Protein AF-A0AAV1YWW1-F1 (afdb_monomer)

Nearest PDB structures (foldseek):
  9en2-assembly1_A  TM=4.030E-01  e=7.120E-16  Homo sapiens
  6fzv-assembly1_D  TM=4.121E-01  e=2.854E-15  Homo sapiens
  7m0r-assembly1_F  TM=4.245E-01  e=2.294E-13  Mus musculus
  4gz9-assembly1_A  TM=3.335E-01  e=4.336E-14  Mus musculus
  1szb-assembly1_B  TM=6.417E-01  e=2.032E-04  Homo sapiens

pLDDT: mean 83.89, std 16.32, range [27.45, 98.44]

Secondary structure (DSSP, 8-state):
---------------HHHHHHHHHHHHHHS-----SSHHHHHHHH---S-EEEEE-TTSSSSSPPEEEEEE-TTSS-GGG-EEEE--TT-S-EEE-S--STT-EEEE---TT--HHHHHHHHHHSSEEEEEEEEEEES----TTSTT----EEE-GGG-EE---TTSPTT-SS-TTTTS----TT--SSSGGG--SSS-EEEEEEE--TTTPSP-EEEE----STT-EEEEEEPPEEEES--PEEEEEEEEESSEEEE-TTGGGT-PPPSSEEEEEEEEE-TT--EEEEEEEEE----GGGGGSTT-S-SEEEEEEETT-SS-EEEEESSSPP-EE--SS-EEEEEEEEE----TTSPP--EEEEEEEE-SS-BSSTT---TT-EEEEESSEEEEE-TTTTS------S-HHHHHHHSEEEEEEEEE--TTEEEEEEEEEEE-PPPTT-SS-BTTTBEEEEESSSS--GGGEEEEESTTS--SEEE-SSSEEEEEEEEE--SS----EEEEEEEEEE---S-----------S-TT--EEES--STT--GGGGGSS------STTT-----S-TT--EEE--SS------EEE-----SSSS----PPSEEEPPPP-

InterPro domains:
  IPR000859 CUB domain [PF00431] (420-513)
  IPR000859 CUB domain [PS01180] (372-516)
  IPR000859 CUB domain [SM00042] (392-516)
  IPR000859 CUB domain [cd00041] (393-514)
  IPR008979 Galactose-binding-like domain superfamily [SSF49785] (527-599)
  IPR035914 Spermadhesin, CUB domain superfamily [G3DSA:2.60.120.290] (389-515)
  IPR035914 Spermadhesin, CUB domain superfamily [SSF49854] (391-514)

Radius of gyration: 32.3 Å; Cα contacts (8 Å, |Δi|>4): 1479; chains: 1; bounding box: 76×59×116 Å

Mean predicted aligned error: 14.11 Å

Organism: NCBI:txid280406

Solvent-accessible surface area (backbone atoms only — not comparable to full-atom values): 33368 Å² total; per-residue (Å²): 136,90,81,89,79,83,91,75,96,69,89,79,83,73,53,71,70,56,53,50,51,50,51,53,46,51,55,66,73,45,65,80,80,49,36,48,41,44,54,40,32,34,74,76,67,67,53,41,71,61,45,80,44,75,26,15,50,68,48,96,46,93,70,73,71,28,70,33,39,25,42,26,62,85,50,75,52,78,80,54,29,28,33,34,45,62,51,80,50,56,64,74,44,82,43,66,69,23,46,54,58,42,61,37,74,46,79,53,47,38,82,64,52,54,72,68,50,53,50,40,42,51,74,68,25,55,44,33,37,31,41,35,36,41,35,21,15,29,17,36,34,32,53,84,48,81,90,59,53,19,33,43,40,22,22,42,92,76,37,79,37,58,45,39,21,26,21,28,79,68,44,33,28,22,36,50,48,94,71,34,67,92,36,97,73,71,48,45,35,43,27,53,51,47,42,53,86,48,81,33,58,46,51,31,45,43,31,40,52,87,44,46,57,78,42,32,42,27,36,16,36,9,48,52,94,62,21,28,34,37,39,33,34,51,48,46,37,32,23,64,60,70,66,47,79,42,81,73,50,82,46,59,63,68,42,78,48,66,36,67,46,36,93,79,43,35,43,66,68,49,41,29,32,43,33,37,37,34,40,36,55,64,78,47,24,36,32,40,44,52,90,39,70,36,58,83,78,56,50,17,39,54,54,33,81,80,41,60,38,27,41,35,41,39,36,43,38,82,86,52,97,63,69,50,74,47,72,18,57,77,44,63,68,55,46,44,38,65,21,60,40,29,42,38,36,40,33,42,40,36,65,67,79,61,87,85,57,85,58,34,35,27,38,37,35,36,36,34,79,43,97,45,19,24,50,67,34,26,64,57,47,70,78,35,75,48,80,36,79,42,60,44,28,30,41,31,37,50,42,22,63,46,44,78,63,62,70,66,59,44,73,72,63,51,67,75,64,20,70,39,37,34,32,42,40,41,36,27,58,86,79,22,18,33,38,37,37,56,50,38,78,32,30,38,50,54,89,91,56,93,64,56,37,49,77,41,11,24,38,35,35,18,38,22,87,60,86,52,77,91,35,51,74,50,69,31,18,66,89,63,65,73,67,76,4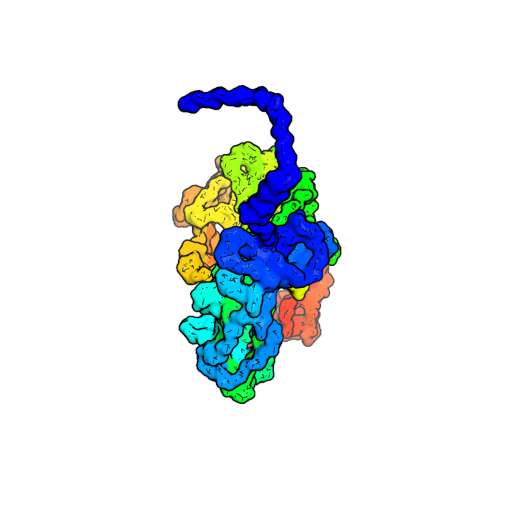6,73,31,89,31,26,24,32,19,37,38,43,26,28,37,65,38,64,70,83,66,42,36,34,35,34,32,43,38,35,46,39,69,66,84,72,93,73,74,77,89,67,83,77,78,75,77,80,72,53,58,77,39,58,48,43,52,74,47,67,37,83,74,10,44,44,51,45,74,24,64,82,68,80,56,34,52,78,50,55,87,43,41,49,40,55,57,97,59,89,84,72,50,76,48,73,51,64,91,62,93,75,91,74,82,53,48,76,47,81,46,67,54,72,94,58,101,64,88,74,91,68,69,75,67,46,79,44,64,63,89,55,116

Sequence (617 aa):
MMFIGECSKGKIRMKISQVLVILSLLNAVFGAVQERNCRDLWNYKNARQSGNYVIDVDGDGPLKPIWVYCDMGDGRDPHQVLTVVHHDAENQRDVRSFEAAGSYVRNITYKNATEAHLMALIDLSFSCQQFIRWACRGSMFGFWYPPNHNSWWVGRYWKDQYYWGGAETDSRSCGCHPYCHPTSRNSTCNCDDNDKLKWREDSGLLLDSSRLPVLQLRFGDTGDPSEAGQHTLGPLICRATGHRDIFMGVYKAPVTLTTPGYEIGKYPPPFHRYTWSVKIPEGETMELVFPDYDVVHYGSYNAVPGCRSVVTVRAEEENAQETVLIRRQKSPPYYASEGSETTVNITLTTCNQHPEVPLGRGFKAYVRRTECGGCNPGLGLNEGRTYCSGVCGIIASEEYPFPPNYYFSTEVYYFSHSDYNHTWVLHVPQHYVVELEFSDFDVPAIPGSRNCTAESGVLWIYSGEGTRKQDLIGGFCNLNREGIVYSKTNIMTLVFATRWRKVGNGRGFYAVYRGVHKPTHKRLGVILHLPNVAEGKPTRQSSTIDGRNAHLGVDGSTDSGSKTTTCTATDFERDAWWQVNLQKRFLIHGFELHSAKSKSKSDVLGWPDGQYGLPMP

Structure (mmCIF, N/CA/C/O backbone):
data_AF-A0AAV1YWW1-F1
#
_entry.id   AF-A0AAV1YWW1-F1
#
loop_
_atom_site.group_PDB
_atom_site.id
_atom_site.type_symbol
_atom_site.label_atom_id
_atom_site.label_alt_id
_atom_site.label_comp_id
_atom_site.label_asym_id
_atom_site.label_entity_id
_atom_site.label_seq_id
_atom_site.pdbx_PDB_ins_code
_atom_site.Cartn_x
_atom_site.Cartn_y
_atom_site.Cartn_z
_atom_site.occupancy
_atom_site.B_iso_or_equiv
_atom_site.auth_seq_id
_atom_site.auth_comp_id
_atom_site.auth_asym_id
_atom_site.auth_atom_id
_atom_site.pdbx_PDB_model_num
ATOM 1 N N . MET A 1 1 ? -30.553 30.396 -40.462 1.00 34.56 1 MET A N 1
ATOM 2 C CA . MET A 1 1 ? -30.939 30.525 -41.882 1.00 34.56 1 MET A CA 1
ATOM 3 C C . MET A 1 1 ? -31.216 29.121 -42.387 1.00 34.56 1 MET A C 1
ATOM 5 O O . MET A 1 1 ? -30.350 28.265 -42.280 1.00 34.56 1 MET A O 1
ATOM 9 N N . MET A 1 2 ? -32.471 28.865 -42.737 1.00 32.16 2 MET A N 1
ATOM 10 C CA . MET A 1 2 ? -33.035 27.563 -43.090 1.00 32.16 2 MET A CA 1
ATOM 11 C C . MET A 1 2 ? -32.500 27.128 -44.463 1.00 32.16 2 MET A C 1
ATOM 13 O O . MET A 1 2 ? -32.542 27.939 -45.382 1.00 32.16 2 MET A O 1
ATOM 17 N N . PHE A 1 3 ? -32.050 25.882 -44.623 1.00 27.92 3 PHE A N 1
ATOM 18 C CA . PHE A 1 3 ? -31.991 25.252 -45.944 1.00 27.92 3 PHE A CA 1
ATOM 19 C C . PHE A 1 3 ? -32.542 23.830 -45.873 1.00 27.92 3 PHE A C 1
ATOM 21 O O . PHE A 1 3 ? -31.952 22.922 -45.295 1.00 27.92 3 PHE A O 1
ATOM 28 N N . ILE A 1 4 ? -33.729 23.710 -46.459 1.00 34.94 4 ILE A N 1
ATOM 29 C CA . ILE A 1 4 ? -34.401 22.489 -46.883 1.00 34.94 4 ILE A CA 1
ATOM 30 C C . ILE A 1 4 ? -33.814 22.141 -48.259 1.00 34.94 4 ILE A C 1
ATOM 32 O O . ILE A 1 4 ? -33.685 23.028 -49.102 1.00 34.94 4 ILE A O 1
ATOM 36 N N . GLY A 1 5 ? -33.454 20.877 -48.487 1.00 29.53 5 GLY A N 1
ATOM 37 C CA . GLY A 1 5 ? -32.971 20.383 -49.777 1.00 29.53 5 GLY A CA 1
ATOM 38 C C . GLY A 1 5 ? -33.423 18.944 -50.006 1.00 29.53 5 GLY A C 1
ATOM 39 O O . GLY A 1 5 ? -33.048 18.043 -49.261 1.00 29.53 5 GLY A O 1
ATOM 40 N N . GLU A 1 6 ? -34.280 18.770 -51.008 1.00 28.73 6 GLU A N 1
ATOM 41 C CA . GLU A 1 6 ? -35.006 17.556 -51.381 1.00 28.73 6 GLU A CA 1
ATOM 42 C C . GLU A 1 6 ? -34.110 16.371 -51.775 1.00 28.73 6 GLU A C 1
ATOM 44 O O . GLU A 1 6 ? -33.075 16.509 -52.427 1.00 28.73 6 GLU A O 1
ATOM 49 N N . CYS A 1 7 ? -34.572 15.162 -51.448 1.00 27.45 7 CYS A N 1
ATOM 50 C CA . CYS A 1 7 ? -33.957 13.911 -51.872 1.00 27.45 7 CYS A CA 1
ATOM 51 C C . CYS A 1 7 ? -34.489 13.512 -53.263 1.00 27.45 7 CYS A C 1
ATOM 53 O O . CYS A 1 7 ? -35.563 12.922 -53.389 1.00 27.45 7 CYS A O 1
ATOM 55 N N . SER A 1 8 ? -33.737 13.832 -54.319 1.00 32.47 8 SER A N 1
ATOM 56 C CA . SER A 1 8 ? -33.987 13.353 -55.686 1.00 32.47 8 SER A CA 1
ATOM 57 C C . SER A 1 8 ? -33.271 12.020 -55.932 1.00 32.47 8 SER A C 1
ATOM 59 O O . SER A 1 8 ? -32.049 11.911 -55.806 1.00 32.47 8 SER A O 1
ATOM 61 N N . LYS A 1 9 ? -34.032 10.981 -56.303 1.00 41.31 9 LYS A N 1
ATOM 62 C CA . LYS A 1 9 ? -33.514 9.672 -56.735 1.00 41.31 9 LYS A CA 1
ATOM 63 C C . LYS A 1 9 ? -32.876 9.778 -58.127 1.00 41.31 9 LYS A C 1
ATOM 65 O O . LYS A 1 9 ? -33.493 9.427 -59.130 1.00 41.31 9 LYS A O 1
ATOM 70 N N . GLY A 1 10 ? -31.617 10.202 -58.186 1.00 33.56 10 GLY A N 1
ATOM 71 C CA . GLY A 1 10 ? -30.768 10.087 -59.374 1.00 33.56 10 GLY A CA 1
ATOM 72 C C . GLY A 1 10 ? -29.844 8.870 -59.285 1.00 33.56 10 GLY A C 1
ATOM 73 O O . GLY A 1 10 ? -28.971 8.816 -58.424 1.00 33.56 10 GLY A O 1
ATOM 74 N N . LYS A 1 11 ? -29.994 7.885 -60.182 1.00 37.91 11 LYS A N 1
ATOM 75 C CA . LYS A 1 11 ? -28.989 6.822 -60.371 1.00 37.91 11 LYS A CA 1
ATOM 76 C C . LYS A 1 11 ? -27.709 7.446 -60.938 1.00 37.91 11 LYS A C 1
ATOM 78 O O . LYS A 1 11 ? -27.615 7.680 -62.140 1.00 37.91 11 LYS A O 1
ATOM 83 N N . ILE A 1 12 ? -26.714 7.676 -60.086 1.00 39.53 12 ILE A N 1
ATOM 84 C CA . ILE A 1 12 ? -25.368 8.070 -60.512 1.00 39.53 12 ILE A CA 1
ATOM 85 C C . ILE A 1 12 ? -24.674 6.826 -61.085 1.00 39.53 12 ILE A C 1
ATOM 87 O O . ILE A 1 12 ? -24.294 5.913 -60.355 1.00 39.53 12 ILE A O 1
ATOM 91 N N . ARG A 1 13 ? -24.520 6.759 -62.413 1.00 44.88 13 ARG A N 1
ATOM 92 C CA . ARG A 1 13 ? -23.616 5.799 -63.066 1.00 44.88 13 ARG A CA 1
ATOM 93 C C . ARG A 1 13 ? -22.194 6.361 -63.013 1.00 44.88 13 ARG A C 1
ATOM 95 O O . ARG A 1 13 ? -21.786 7.096 -63.908 1.00 44.88 13 ARG A O 1
ATOM 102 N N . MET A 1 14 ? -21.443 6.010 -61.972 1.00 43.44 14 MET A N 1
ATOM 103 C CA . MET A 1 14 ? -19.998 6.254 -61.925 1.00 43.44 14 MET A CA 1
ATOM 104 C C . MET A 1 14 ? -19.275 5.269 -62.854 1.00 43.44 14 MET A C 1
ATOM 106 O O . MET A 1 14 ? -19.503 4.060 -62.793 1.00 43.44 14 MET A O 1
ATOM 110 N N . LYS A 1 15 ? -18.402 5.778 -63.734 1.00 49.09 15 LYS A N 1
ATOM 111 C CA . LYS A 1 15 ? -17.487 4.931 -64.518 1.00 49.09 15 LYS A CA 1
ATOM 112 C C . LYS A 1 15 ? -16.495 4.259 -63.561 1.00 49.09 15 LYS A C 1
ATOM 114 O O . LYS A 1 15 ? -16.046 4.893 -62.611 1.00 49.09 15 LYS A O 1
ATOM 119 N N . ILE A 1 16 ? -16.107 3.012 -63.840 1.00 55.34 16 ILE A N 1
ATOM 120 C CA . ILE A 1 16 ? -15.140 2.235 -63.033 1.00 55.34 16 ILE A CA 1
ATOM 121 C C . ILE A 1 16 ? -13.850 3.035 -62.764 1.00 55.34 16 ILE A C 1
ATOM 123 O O . ILE A 1 16 ? -13.313 2.976 -61.663 1.00 55.34 16 ILE A O 1
ATOM 127 N N . SER A 1 17 ? -13.409 3.874 -63.708 1.00 46.75 17 SER A N 1
ATOM 128 C CA . SER A 1 17 ? -12.253 4.761 -63.519 1.00 46.75 17 SER A CA 1
ATOM 129 C C . SER A 1 17 ? -12.449 5.835 -62.439 1.00 46.75 17 SER A C 1
ATOM 131 O O . SER A 1 17 ? -11.499 6.154 -61.737 1.00 46.75 17 SER A O 1
ATOM 133 N N . GLN A 1 18 ? -13.660 6.368 -62.247 1.00 49.84 18 GLN A N 1
ATOM 134 C CA . GLN A 1 18 ? -13.960 7.339 -61.184 1.00 49.84 18 GLN A CA 1
ATOM 135 C C . GLN A 1 18 ? -14.115 6.663 -59.816 1.00 49.84 18 GLN A C 1
ATOM 137 O O . GLN A 1 18 ? -13.727 7.246 -58.811 1.00 49.84 18 GLN A O 1
ATOM 142 N N . VAL A 1 19 ? -14.618 5.421 -59.775 1.00 55.34 19 VAL A N 1
ATOM 143 C CA . VAL A 1 19 ? -14.647 4.595 -58.552 1.00 55.34 19 VAL A CA 1
ATOM 144 C C . VAL A 1 19 ? -13.223 4.304 -58.079 1.00 55.34 19 VAL A C 1
ATOM 146 O O . VAL A 1 19 ? -12.932 4.488 -56.905 1.00 55.34 19 VAL A O 1
ATOM 149 N N . LEU A 1 20 ? -12.326 3.911 -58.992 1.00 54.19 20 LEU A N 1
ATOM 150 C CA . LEU A 1 20 ? -10.915 3.670 -58.676 1.00 54.19 20 LEU A CA 1
ATOM 151 C C . LEU A 1 20 ? -10.202 4.936 -58.199 1.00 54.19 20 LEU A C 1
ATOM 153 O O . LEU A 1 20 ? -9.458 4.855 -57.231 1.00 54.19 20 LEU A O 1
ATOM 157 N N . VAL A 1 21 ? -10.471 6.093 -58.815 1.00 55.44 21 VAL A N 1
ATOM 158 C CA . VAL A 1 21 ? -9.893 7.378 -58.388 1.00 55.44 21 VAL A CA 1
ATOM 159 C C . VAL A 1 21 ? -10.402 7.789 -57.002 1.00 55.44 21 VAL A C 1
ATOM 161 O O . VAL A 1 21 ? -9.606 8.214 -56.169 1.00 55.44 21 VAL A O 1
ATOM 164 N N . ILE A 1 22 ? -11.691 7.594 -56.708 1.00 55.16 22 ILE A N 1
ATOM 165 C CA . ILE A 1 22 ? -12.274 7.872 -55.385 1.00 55.16 22 ILE A CA 1
ATOM 166 C C . ILE A 1 22 ? -11.775 6.877 -54.328 1.00 55.16 22 ILE A C 1
ATOM 168 O O . ILE A 1 22 ? -11.480 7.304 -53.221 1.00 55.16 22 ILE A O 1
ATOM 172 N N . LEU A 1 23 ? -11.592 5.590 -54.650 1.00 50.00 23 LEU A N 1
ATOM 173 C CA . LEU A 1 23 ? -10.955 4.617 -53.748 1.00 50.00 23 LEU A CA 1
ATOM 174 C C . LEU A 1 23 ? -9.471 4.928 -53.514 1.00 50.00 23 LEU A C 1
ATOM 176 O O . LEU A 1 23 ? -9.001 4.806 -52.389 1.00 50.00 23 LEU A O 1
ATOM 180 N N . SER A 1 24 ? -8.735 5.361 -54.541 1.00 49.12 24 SER A N 1
ATOM 181 C CA . SER A 1 24 ? -7.340 5.784 -54.382 1.00 49.12 24 SER A CA 1
ATOM 182 C C . SER A 1 24 ? -7.211 7.102 -53.621 1.00 49.12 24 SER A C 1
ATOM 184 O O . SER A 1 24 ? -6.251 7.265 -52.884 1.00 49.12 24 SER A O 1
ATOM 186 N N . LEU A 1 25 ? -8.184 8.014 -53.742 1.00 45.97 25 LEU A N 1
ATOM 187 C CA . LEU A 1 25 ? -8.245 9.255 -52.964 1.00 45.97 25 LEU A CA 1
ATOM 188 C C . LEU A 1 25 ? -8.722 9.001 -51.528 1.00 45.97 25 LEU A C 1
ATOM 190 O O . LEU A 1 25 ? -8.190 9.616 -50.619 1.00 45.97 25 LEU A O 1
ATOM 194 N N . LEU A 1 26 ? -9.636 8.056 -51.285 1.00 42.97 26 LEU A N 1
ATOM 195 C CA . LEU A 1 26 ? -9.987 7.599 -49.933 1.00 42.97 26 LEU A CA 1
ATOM 196 C C . LEU A 1 26 ? -8.794 6.908 -49.254 1.00 42.97 26 LEU A C 1
ATOM 198 O O . LEU A 1 26 ? -8.514 7.207 -48.101 1.00 42.97 26 LEU A O 1
ATOM 202 N N . ASN A 1 27 ? -8.031 6.082 -49.979 1.00 43.78 27 ASN A N 1
ATOM 203 C CA . ASN A 1 27 ? -6.779 5.488 -49.485 1.00 43.78 27 ASN A CA 1
ATOM 204 C C . ASN A 1 27 ? -5.616 6.496 -49.367 1.00 43.78 27 ASN A C 1
ATOM 206 O O . ASN A 1 27 ? -4.639 6.205 -48.687 1.00 43.78 27 ASN A O 1
ATOM 210 N N . ALA A 1 28 ? -5.685 7.652 -50.038 1.00 43.12 28 ALA A N 1
ATOM 211 C CA . ALA A 1 28 ? -4.675 8.713 -49.949 1.00 43.12 28 ALA A CA 1
ATOM 212 C C . ALA A 1 28 ? -5.026 9.802 -48.917 1.00 43.12 28 ALA A C 1
ATOM 214 O O . ALA A 1 28 ? -4.134 10.508 -48.460 1.00 43.12 28 ALA A O 1
ATOM 215 N N . VAL A 1 29 ? -6.306 9.941 -48.546 1.00 44.16 29 VAL A N 1
ATOM 216 C CA . VAL A 1 29 ? -6.791 10.839 -47.480 1.00 44.16 29 VAL A CA 1
ATOM 217 C C . VAL A 1 29 ? -6.810 10.130 -46.122 1.00 44.16 29 VAL A C 1
ATOM 219 O O . VAL A 1 29 ? -6.619 10.779 -45.101 1.00 44.16 29 VAL A O 1
ATOM 222 N N . PHE A 1 30 ? -6.956 8.804 -46.101 1.00 43.56 30 PHE A N 1
ATOM 223 C CA . PHE A 1 30 ? -6.717 7.970 -44.927 1.00 43.56 30 PHE A CA 1
ATOM 224 C C . PHE A 1 30 ? -5.431 7.175 -45.146 1.00 43.56 30 PHE A C 1
ATOM 226 O O . PHE A 1 30 ? -5.467 6.040 -45.627 1.00 43.56 30 PHE A O 1
ATOM 233 N N . GLY A 1 31 ? -4.282 7.766 -44.797 1.00 44.62 31 GLY A N 1
ATOM 234 C CA . GLY A 1 31 ? -3.105 6.952 -44.494 1.00 44.62 31 GLY A CA 1
ATOM 235 C C . GLY A 1 31 ? -3.531 5.879 -43.491 1.00 44.62 31 GLY A C 1
ATOM 236 O O . GLY A 1 31 ? -4.320 6.165 -42.592 1.00 44.62 31 GLY A O 1
ATOM 237 N N . ALA A 1 32 ? -3.125 4.626 -43.701 1.00 52.78 32 ALA A N 1
ATOM 238 C CA . ALA A 1 32 ? -3.518 3.541 -42.812 1.00 52.78 32 ALA A CA 1
ATOM 239 C C . ALA A 1 32 ? -3.025 3.870 -41.396 1.00 52.78 32 ALA A C 1
ATOM 241 O O . ALA A 1 32 ? -1.838 3.713 -41.126 1.00 52.78 32 ALA A O 1
ATOM 242 N N . VAL A 1 33 ? -3.927 4.350 -40.533 1.00 57.09 33 VAL A N 1
ATOM 243 C CA . VAL A 1 33 ? -3.633 4.632 -39.127 1.00 57.09 33 VAL A CA 1
ATOM 244 C C . VAL A 1 33 ? -3.069 3.346 -38.540 1.00 57.09 33 VAL A C 1
ATOM 246 O O . VAL A 1 33 ? -3.741 2.307 -38.512 1.00 57.09 33 VAL A O 1
ATOM 249 N N . GLN A 1 34 ? -1.788 3.386 -38.193 1.00 72.81 34 GLN A N 1
ATOM 250 C CA . GLN A 1 34 ? -1.103 2.261 -37.591 1.00 72.81 34 GLN A CA 1
ATOM 251 C C . GLN A 1 34 ? -1.478 2.230 -36.105 1.00 72.81 34 GLN A C 1
ATOM 253 O O . GLN A 1 34 ? -1.739 3.254 -35.478 1.00 72.81 34 GLN A O 1
ATOM 258 N N . GLU A 1 35 ? -1.567 1.030 -35.546 1.00 91.31 35 GLU A N 1
ATOM 259 C CA . GLU A 1 35 ? -2.040 0.850 -34.176 1.00 91.31 35 GLU A CA 1
ATOM 260 C C . GLU A 1 35 ? -1.058 1.447 -33.163 1.00 91.31 35 GLU A C 1
ATOM 262 O O . GLU A 1 35 ? 0.156 1.269 -33.296 1.00 91.31 35 GLU A O 1
ATOM 267 N N . ARG A 1 36 ? -1.564 2.145 -32.138 1.00 93.44 36 ARG A N 1
ATOM 268 C CA . ARG A 1 36 ? -0.720 3.014 -31.299 1.00 93.44 36 ARG A CA 1
ATOM 269 C C . ARG A 1 36 ? 0.094 2.285 -30.242 1.00 93.44 36 ARG A C 1
ATOM 271 O O . ARG A 1 36 ? 1.038 2.827 -29.675 1.00 93.44 36 ARG A O 1
ATOM 278 N N . ASN A 1 37 ? -0.280 1.050 -29.952 1.00 94.75 37 ASN A N 1
ATOM 279 C CA . ASN A 1 37 ? 0.359 0.184 -28.973 1.00 94.75 37 ASN A CA 1
ATOM 280 C C . ASN A 1 37 ? -0.013 -1.282 -29.272 1.00 94.75 37 ASN A C 1
ATOM 282 O O . ASN A 1 37 ? -0.843 -1.582 -30.137 1.00 94.75 37 ASN A O 1
ATOM 286 N N . CYS A 1 38 ? 0.567 -2.223 -28.527 1.00 96.75 38 CYS A N 1
ATOM 287 C CA . CYS A 1 38 ? 0.268 -3.648 -28.700 1.00 96.75 38 CYS A CA 1
ATOM 288 C C . CYS A 1 38 ? -1.190 -4.011 -28.387 1.00 96.75 38 CYS A C 1
ATOM 290 O O . CYS A 1 38 ? -1.732 -4.978 -28.926 1.00 96.75 38 CYS A O 1
ATOM 292 N N . ARG A 1 39 ? -1.847 -3.213 -27.542 1.00 95.50 39 ARG A N 1
ATOM 293 C CA . ARG A 1 39 ? -3.255 -3.381 -27.199 1.00 95.50 39 ARG A CA 1
ATOM 294 C C . ARG A 1 39 ? -4.167 -3.080 -28.396 1.00 95.50 39 ARG A C 1
ATOM 296 O O . ARG A 1 39 ? -5.122 -3.817 -28.635 1.00 95.50 39 ARG A O 1
ATOM 303 N N . ASP A 1 40 ? -3.848 -2.068 -29.178 1.00 95.06 40 ASP A N 1
ATOM 304 C CA . ASP A 1 40 ? -4.588 -1.710 -30.384 1.00 95.06 40 ASP A CA 1
ATOM 305 C C . ASP A 1 40 ? -4.390 -2.764 -31.486 1.00 95.06 40 ASP A C 1
ATOM 307 O O . ASP A 1 40 ? -5.362 -3.217 -32.093 1.00 95.06 40 ASP A O 1
ATOM 311 N N . LEU A 1 41 ? -3.170 -3.297 -31.640 1.00 95.00 41 LEU A N 1
ATOM 312 C CA . LEU A 1 41 ? -2.906 -4.454 -32.513 1.00 95.00 41 LEU A CA 1
ATOM 313 C C . LEU A 1 41 ? -3.781 -5.660 -32.152 1.00 95.00 41 LEU A C 1
ATOM 315 O O . LEU A 1 41 ? -4.327 -6.335 -33.032 1.00 95.00 41 LEU A O 1
ATOM 319 N N . TRP A 1 42 ? -3.961 -5.922 -30.859 1.00 94.88 42 TRP A N 1
ATOM 320 C CA . TRP A 1 42 ? -4.875 -6.960 -30.407 1.00 94.88 42 TRP A CA 1
ATOM 321 C C . TRP A 1 42 ? -6.326 -6.660 -30.804 1.00 94.88 42 TRP A C 1
ATOM 323 O O . TRP A 1 42 ? -7.014 -7.526 -31.351 1.00 94.88 42 TRP A O 1
ATOM 333 N N . ASN A 1 43 ? -6.811 -5.451 -30.533 1.00 93.25 43 ASN A N 1
ATOM 334 C CA . ASN A 1 43 ? -8.219 -5.110 -30.727 1.00 93.25 43 ASN A CA 1
ATOM 335 C C . ASN A 1 43 ? -8.608 -5.034 -32.210 1.00 93.25 43 ASN A C 1
ATOM 337 O O . ASN A 1 43 ? -9.651 -5.561 -32.591 1.00 93.25 43 ASN A O 1
ATOM 341 N N . TYR A 1 44 ? -7.764 -4.424 -33.042 1.00 92.25 44 TYR A N 1
ATOM 342 C CA . TYR A 1 44 ? -8.135 -4.017 -34.400 1.00 92.25 44 TYR A CA 1
ATOM 343 C C . TYR A 1 44 ? -7.464 -4.845 -35.500 1.00 92.25 44 TYR A C 1
ATOM 345 O O . TYR A 1 44 ? -8.039 -5.020 -36.574 1.00 92.25 44 TYR A O 1
ATOM 353 N N . LYS A 1 45 ? -6.282 -5.419 -35.239 1.00 91.44 45 LYS A N 1
ATOM 354 C CA . LYS A 1 45 ? -5.568 -6.288 -36.198 1.00 91.44 45 LYS A CA 1
ATOM 355 C C . LYS A 1 45 ? -5.687 -7.776 -35.876 1.00 91.44 45 LYS A C 1
ATOM 357 O O . LYS A 1 45 ? -5.112 -8.596 -36.586 1.00 91.44 45 LYS A O 1
ATOM 362 N N . ASN A 1 46 ? -6.429 -8.135 -34.824 1.00 91.62 46 ASN A N 1
ATOM 363 C CA . ASN A 1 46 ? -6.566 -9.510 -34.338 1.00 91.62 46 ASN A CA 1
ATOM 364 C C . ASN A 1 46 ? -5.203 -10.194 -34.090 1.00 91.62 46 ASN A C 1
ATOM 366 O O . ASN A 1 46 ? -5.059 -11.405 -34.266 1.00 91.62 46 ASN A O 1
ATOM 370 N N . ALA A 1 47 ? -4.186 -9.419 -33.695 1.00 94.44 47 ALA A N 1
ATOM 371 C CA . ALA A 1 47 ? -2.881 -9.959 -33.347 1.00 94.44 47 ALA A CA 1
ATOM 372 C C . ALA A 1 47 ? -2.989 -10.703 -32.005 1.00 94.44 47 ALA A C 1
ATOM 374 O O . ALA A 1 47 ? -3.467 -10.145 -31.017 1.00 94.44 47 ALA A O 1
ATOM 375 N N . ARG A 1 48 ? -2.617 -11.987 -31.985 1.00 95.50 48 ARG A N 1
ATOM 376 C CA . ARG A 1 48 ? -2.737 -12.873 -30.805 1.00 95.50 48 ARG A CA 1
ATOM 377 C C . ARG A 1 48 ? -1.429 -13.548 -30.403 1.00 95.50 48 ARG A C 1
ATOM 379 O O . ARG A 1 48 ? -1.365 -14.137 -29.335 1.00 95.50 48 ARG A O 1
ATOM 386 N N . GLN A 1 49 ? -0.411 -13.496 -31.259 1.00 96.75 49 GLN A N 1
ATOM 387 C CA . GLN A 1 49 ? 0.879 -14.141 -31.020 1.00 96.75 49 GLN A CA 1
ATOM 388 C C . GLN A 1 49 ? 1.893 -13.105 -30.546 1.00 96.75 49 GLN A C 1
ATOM 390 O O . GLN A 1 49 ? 1.993 -12.035 -31.149 1.00 96.75 49 GLN A O 1
ATOM 395 N N . SER A 1 50 ? 2.648 -13.416 -29.494 1.00 98.06 50 SER A N 1
ATOM 396 C CA . SER A 1 50 ? 3.744 -12.553 -29.054 1.00 98.06 50 SER A CA 1
ATOM 397 C C . SER A 1 50 ? 4.830 -12.480 -30.130 1.00 98.06 50 SER A C 1
ATOM 399 O O . SER A 1 50 ? 5.098 -13.462 -30.823 1.00 98.06 50 SER A O 1
ATOM 401 N N . GLY A 1 51 ? 5.435 -11.309 -30.309 1.00 97.44 51 GLY A N 1
ATOM 402 C CA . GLY A 1 51 ? 6.400 -11.088 -31.384 1.00 97.44 51 GLY A CA 1
ATOM 403 C C . GLY A 1 51 ? 6.720 -9.618 -31.614 1.00 97.44 51 GLY A C 1
ATOM 404 O O . GLY A 1 51 ? 6.235 -8.747 -30.898 1.00 97.44 51 GLY A O 1
ATOM 405 N N . ASN A 1 52 ? 7.538 -9.341 -32.628 1.00 97.06 52 ASN A N 1
ATOM 406 C CA . ASN A 1 52 ? 7.879 -7.972 -33.006 1.00 97.06 52 ASN A CA 1
ATOM 407 C C . ASN A 1 52 ? 6.820 -7.393 -33.944 1.00 97.06 52 ASN A C 1
ATOM 409 O O . ASN A 1 52 ? 6.525 -7.981 -34.985 1.00 97.06 52 ASN A O 1
ATOM 413 N N . TYR A 1 53 ? 6.302 -6.219 -33.600 1.00 96.12 53 TYR A N 1
ATOM 414 C CA . TYR A 1 53 ? 5.306 -5.500 -34.384 1.00 96.12 53 TYR A CA 1
ATOM 415 C C . TYR A 1 53 ? 5.699 -4.035 -34.553 1.00 96.12 53 TYR A C 1
ATOM 417 O O . TYR A 1 53 ? 6.461 -3.478 -33.762 1.00 96.12 53 TYR A O 1
ATOM 425 N N . VAL A 1 54 ? 5.145 -3.414 -35.593 1.00 95.19 54 VAL A N 1
ATOM 426 C CA . VAL A 1 54 ? 5.236 -1.970 -35.809 1.00 95.19 54 VAL A CA 1
ATOM 427 C C . VAL A 1 54 ? 4.025 -1.302 -35.169 1.00 95.19 54 VAL A C 1
ATOM 429 O O . VAL A 1 54 ? 2.887 -1.668 -35.478 1.00 95.19 54 VAL A O 1
ATOM 432 N N . ILE A 1 55 ? 4.279 -0.321 -34.308 1.00 95.38 55 ILE A N 1
ATOM 433 C CA . ILE A 1 55 ? 3.258 0.533 -33.691 1.00 95.38 55 ILE A CA 1
ATOM 434 C C . ILE A 1 55 ? 3.550 2.003 -33.981 1.00 95.38 55 ILE A C 1
ATOM 436 O O . ILE A 1 55 ? 4.695 2.359 -34.262 1.00 95.38 55 ILE A O 1
ATOM 440 N N . ASP A 1 56 ? 2.533 2.847 -33.867 1.00 95.62 56 ASP A N 1
ATOM 441 C CA . ASP A 1 56 ? 2.640 4.287 -34.096 1.00 95.62 56 ASP A CA 1
ATOM 442 C C . ASP A 1 56 ? 2.093 5.096 -32.914 1.00 95.62 56 ASP A C 1
ATOM 444 O O . ASP A 1 56 ? 0.898 5.348 -32.780 1.00 95.62 56 ASP A O 1
ATOM 448 N N . VAL A 1 57 ? 2.984 5.428 -31.982 1.00 95.00 57 VAL A N 1
ATOM 449 C CA . VAL A 1 57 ? 2.633 5.857 -30.618 1.00 95.00 57 VAL A CA 1
ATOM 450 C C . VAL A 1 57 ? 1.842 7.171 -30.563 1.00 95.00 57 VAL A C 1
ATOM 452 O O . VAL A 1 57 ? 1.025 7.367 -29.657 1.00 95.00 57 VAL A O 1
ATOM 455 N N . ASP A 1 58 ? 2.015 8.058 -31.538 1.00 93.81 58 ASP A N 1
ATOM 456 C CA . ASP A 1 58 ? 1.296 9.327 -31.675 1.00 93.81 58 ASP A CA 1
ATOM 457 C C . ASP A 1 58 ? 0.255 9.331 -32.809 1.00 93.81 58 ASP A C 1
ATOM 459 O O . ASP A 1 58 ? -0.510 10.291 -32.905 1.00 93.81 58 ASP A O 1
ATOM 463 N N . GLY A 1 59 ? 0.130 8.245 -33.581 1.00 89.31 59 GLY A N 1
ATOM 464 C CA . GLY A 1 59 ? -0.846 8.120 -34.667 1.00 89.31 59 GLY A CA 1
ATOM 465 C C . GLY A 1 59 ? -0.536 9.092 -35.805 1.00 89.31 59 GLY A C 1
ATOM 466 O O . GLY A 1 59 ? 0.562 9.095 -36.335 1.00 89.31 59 GLY A O 1
ATOM 467 N N . ASP A 1 60 ? -1.464 9.987 -36.153 1.00 86.94 60 ASP A N 1
ATOM 468 C CA . ASP A 1 60 ? -1.242 10.999 -37.208 1.00 86.94 60 ASP A CA 1
ATOM 469 C C . ASP A 1 60 ? -0.246 12.120 -36.808 1.00 86.94 60 ASP A C 1
ATOM 471 O O . ASP A 1 60 ? -0.211 13.193 -37.419 1.00 86.94 60 ASP A O 1
ATOM 475 N N . GLY A 1 61 ? 0.521 11.916 -35.735 1.00 89.31 61 GLY A N 1
ATOM 476 C CA . GLY A 1 61 ? 1.524 12.847 -35.244 1.00 89.31 61 GLY A CA 1
ATOM 477 C C . GLY A 1 61 ? 2.819 12.848 -36.073 1.00 89.31 61 GLY A C 1
ATOM 478 O O . GLY A 1 61 ? 2.927 12.203 -37.115 1.00 89.31 61 GLY A O 1
ATOM 479 N N . PRO A 1 62 ? 3.815 13.661 -35.672 1.00 92.50 62 PRO A N 1
ATOM 480 C CA . PRO A 1 62 ? 5.061 13.815 -36.420 1.00 92.50 62 PRO A CA 1
ATOM 481 C C . PRO A 1 62 ? 6.071 12.677 -36.205 1.00 92.50 62 PRO A C 1
ATOM 483 O O . PRO A 1 62 ? 7.093 12.646 -36.904 1.00 92.50 62 PRO A O 1
ATOM 486 N N . LEU A 1 63 ? 5.873 11.810 -35.209 1.00 94.38 63 LEU A N 1
ATOM 487 C CA . LEU A 1 63 ? 6.776 10.694 -34.964 1.00 94.38 63 LEU A CA 1
ATOM 488 C C . LEU A 1 63 ? 6.553 9.598 -36.012 1.00 94.38 63 LEU A C 1
ATOM 490 O O . LEU A 1 63 ? 5.554 9.556 -36.719 1.00 94.38 63 LEU A O 1
ATOM 494 N N . LYS A 1 64 ? 7.570 8.757 -36.206 1.00 93.38 64 LYS A N 1
ATOM 495 C CA . LYS A 1 64 ? 7.487 7.661 -37.175 1.00 93.38 64 LYS A CA 1
ATOM 496 C C . LYS A 1 64 ? 7.101 6.381 -36.436 1.00 93.38 64 LYS A C 1
ATOM 498 O O . LYS A 1 64 ? 7.491 6.221 -35.283 1.00 93.38 64 LYS A O 1
ATOM 503 N N . PRO A 1 65 ? 6.467 5.409 -37.106 1.00 95.19 65 PRO A N 1
ATOM 504 C CA . PRO A 1 65 ? 6.218 4.116 -36.490 1.00 95.19 65 PRO A CA 1
ATOM 505 C C . PRO A 1 65 ? 7.513 3.428 -36.030 1.00 95.19 65 PRO A C 1
ATOM 507 O O . PRO A 1 65 ? 8.543 3.483 -36.712 1.00 95.19 65 PRO A O 1
ATOM 510 N N . ILE A 1 66 ? 7.446 2.742 -34.889 1.00 95.50 66 ILE A N 1
ATOM 511 C CA . ILE A 1 66 ? 8.578 2.069 -34.241 1.00 95.50 66 ILE A CA 1
ATOM 512 C C . ILE A 1 66 ? 8.335 0.567 -34.101 1.00 95.50 66 ILE A C 1
ATOM 514 O O . ILE A 1 66 ? 7.202 0.106 -33.964 1.00 95.50 66 ILE A O 1
ATOM 518 N N . TRP A 1 67 ? 9.421 -0.205 -34.100 1.00 95.62 67 TRP A N 1
ATOM 519 C CA . TRP A 1 67 ? 9.379 -1.635 -33.795 1.00 95.62 67 TRP A CA 1
ATOM 520 C C . TRP A 1 67 ? 9.434 -1.866 -32.289 1.00 95.62 67 TRP A C 1
ATOM 522 O O . TRP A 1 67 ? 10.390 -1.447 -31.631 1.00 95.62 67 TRP A O 1
ATOM 532 N N . VAL A 1 68 ? 8.454 -2.602 -31.778 1.00 96.75 68 VAL A N 1
ATOM 533 C CA . VAL A 1 68 ? 8.362 -3.035 -30.380 1.00 96.75 68 VAL A CA 1
ATOM 534 C C . VAL A 1 68 ? 8.104 -4.532 -30.311 1.00 96.75 68 VAL A C 1
ATOM 536 O O . VAL A 1 68 ? 7.589 -5.126 -31.261 1.00 96.75 68 VAL A O 1
ATOM 539 N N . TYR A 1 69 ? 8.428 -5.141 -29.176 1.00 97.94 69 TYR A N 1
ATOM 540 C CA . TYR A 1 69 ? 7.972 -6.490 -28.885 1.00 97.94 69 TYR A CA 1
ATOM 541 C C . TYR A 1 69 ? 6.614 -6.407 -28.186 1.00 97.94 69 TYR A C 1
ATOM 543 O O . TYR A 1 69 ? 6.462 -5.726 -27.174 1.00 97.94 69 TYR A O 1
ATOM 551 N N . CYS A 1 70 ? 5.613 -7.083 -28.730 1.00 97.75 70 CYS A N 1
ATOM 552 C CA . CYS A 1 70 ? 4.320 -7.230 -28.087 1.00 97.75 70 CYS A CA 1
ATOM 553 C C . CYS A 1 70 ? 4.266 -8.576 -27.389 1.00 97.75 70 CYS A C 1
ATOM 555 O O . CYS A 1 70 ? 4.325 -9.614 -28.051 1.00 97.75 70 CYS A O 1
ATOM 557 N N . ASP A 1 71 ? 4.110 -8.553 -26.069 1.00 97.50 71 ASP A N 1
ATOM 558 C CA . ASP A 1 71 ? 3.722 -9.745 -25.335 1.00 97.50 71 ASP A CA 1
ATOM 559 C C . ASP A 1 71 ? 2.197 -9.826 -25.325 1.00 97.50 71 ASP A C 1
ATOM 561 O O . ASP A 1 71 ? 1.517 -9.008 -24.709 1.00 97.50 71 ASP A O 1
ATOM 565 N N . MET A 1 72 ? 1.662 -10.783 -26.072 1.00 96.25 72 MET A N 1
ATOM 566 C CA . MET A 1 72 ? 0.232 -11.006 -26.239 1.00 96.25 72 MET A CA 1
ATOM 567 C C . MET A 1 72 ? -0.341 -11.938 -25.152 1.00 96.25 72 MET A C 1
ATOM 569 O O . MET A 1 72 ? -1.519 -12.295 -25.211 1.00 96.25 72 MET A O 1
ATOM 573 N N . GLY A 1 73 ? 0.465 -12.337 -24.159 1.00 93.44 73 GLY A N 1
ATOM 574 C CA . GLY A 1 73 ? 0.041 -13.240 -23.093 1.00 93.44 73 GLY A CA 1
ATOM 575 C C . GLY A 1 73 ? -0.421 -14.591 -23.641 1.00 93.44 73 GLY A C 1
ATOM 576 O O . GLY A 1 73 ? 0.233 -15.195 -24.492 1.00 93.44 73 GLY A O 1
ATOM 577 N N . ASP A 1 74 ? -1.573 -15.072 -23.174 1.00 93.00 74 ASP A N 1
ATOM 578 C CA . ASP A 1 74 ? -2.155 -16.349 -23.608 1.00 93.00 74 ASP A CA 1
ATOM 579 C C . ASP A 1 74 ? -2.926 -16.296 -24.944 1.00 93.00 74 ASP A C 1
ATOM 581 O O . ASP A 1 74 ? -3.492 -17.309 -25.374 1.00 93.00 74 ASP A O 1
ATOM 585 N N . GLY A 1 75 ? -2.995 -15.137 -25.607 1.00 92.31 75 GLY A N 1
ATOM 586 C CA . GLY A 1 75 ? -3.777 -14.985 -26.835 1.00 92.31 75 GLY A CA 1
ATOM 587 C C . GLY A 1 75 ? -5.299 -14.982 -26.609 1.00 92.31 75 GLY A C 1
ATOM 588 O O . GLY A 1 75 ? -6.058 -15.045 -27.576 1.00 92.31 75 GLY A O 1
ATOM 589 N N . ARG A 1 76 ? -5.773 -14.901 -25.356 1.00 91.75 76 ARG A N 1
ATOM 590 C CA . ARG A 1 76 ? -7.198 -14.897 -24.993 1.00 91.75 76 ARG A CA 1
ATOM 591 C C . ARG A 1 76 ? -7.597 -13.716 -24.123 1.00 91.75 76 ARG A C 1
ATOM 593 O O . ARG A 1 76 ? -8.656 -13.144 -24.380 1.00 91.75 76 ARG A O 1
ATOM 600 N N . ASP A 1 77 ? -6.797 -13.351 -23.119 1.00 89.94 77 ASP A N 1
ATOM 601 C CA . ASP A 1 77 ? -7.130 -12.238 -22.230 1.00 89.94 77 ASP A CA 1
ATOM 602 C C . ASP A 1 77 ? -6.500 -10.929 -22.713 1.00 89.94 77 ASP A C 1
ATOM 604 O O . ASP A 1 77 ? -5.283 -10.733 -22.672 1.00 89.94 77 ASP A O 1
ATOM 608 N N . PRO A 1 78 ? -7.342 -9.973 -23.110 1.00 90.44 78 PRO A N 1
ATOM 609 C CA . PRO A 1 78 ? -6.881 -8.733 -23.679 1.00 90.44 78 PRO A CA 1
ATOM 610 C C . PRO A 1 78 ? -6.177 -7.854 -22.578 1.00 90.44 78 PRO A C 1
ATOM 612 O O . PRO A 1 78 ? -5.411 -6.962 -22.930 1.00 90.44 78 PRO A O 1
ATOM 615 N N . HIS A 1 79 ? -6.328 -8.117 -21.271 1.00 89.44 79 HIS A N 1
ATOM 616 C CA . HIS A 1 79 ? -5.632 -7.404 -20.171 1.00 89.44 79 HIS A CA 1
ATOM 617 C C . HIS A 1 79 ? -4.191 -7.871 -19.902 1.00 89.44 79 HIS A C 1
ATOM 619 O O . HIS A 1 79 ? -3.480 -7.228 -19.119 1.00 89.44 79 HIS A O 1
ATOM 625 N N . GLN A 1 80 ? -3.773 -8.984 -20.517 1.00 91.12 80 GLN A N 1
ATOM 626 C CA . GLN A 1 80 ? -2.410 -9.518 -20.421 1.00 91.12 80 GLN A CA 1
ATOM 627 C C . GLN A 1 80 ? -1.457 -8.898 -21.450 1.00 91.12 80 GLN A C 1
ATOM 629 O O . GLN A 1 80 ? -0.258 -9.138 -21.379 1.00 91.12 80 GLN A O 1
ATOM 634 N N . VAL A 1 81 ? -1.975 -8.108 -22.397 1.00 95.62 81 VAL A N 1
ATOM 635 C CA . VAL A 1 81 ? -1.181 -7.550 -23.495 1.00 95.62 81 VAL A CA 1
ATOM 636 C C . VAL A 1 81 ? -0.245 -6.448 -22.991 1.00 95.62 81 VAL A C 1
ATOM 638 O O . VAL A 1 81 ? -0.698 -5.450 -22.422 1.00 95.62 81 VAL A O 1
ATOM 641 N N . LEU A 1 82 ? 1.052 -6.600 -23.259 1.00 96.94 82 LEU A N 1
ATOM 642 C CA . LEU A 1 82 ? 2.108 -5.659 -22.886 1.00 96.94 82 LEU A CA 1
ATOM 643 C C . LEU A 1 82 ? 2.870 -5.171 -24.122 1.00 96.94 82 LEU A C 1
ATOM 645 O O . LEU A 1 82 ? 3.121 -5.921 -25.065 1.00 96.94 82 LEU A O 1
ATOM 649 N N . THR A 1 83 ? 3.267 -3.900 -24.091 1.00 97.88 83 THR A N 1
ATOM 650 C CA . THR A 1 83 ? 4.190 -3.295 -25.059 1.00 97.88 83 THR A CA 1
ATOM 651 C C . THR A 1 83 ? 5.579 -3.243 -24.437 1.00 97.88 83 THR A C 1
ATOM 653 O O . THR A 1 83 ? 5.759 -2.603 -23.403 1.00 97.88 83 THR A O 1
ATOM 656 N N . VAL A 1 84 ? 6.553 -3.915 -25.047 1.00 97.94 84 VAL A N 1
ATOM 657 C CA . VAL A 1 84 ? 7.920 -4.059 -24.534 1.00 97.94 84 VAL A CA 1
ATOM 658 C C . VAL A 1 84 ? 8.898 -3.357 -25.472 1.00 97.94 84 VAL A C 1
ATOM 660 O O . VAL A 1 84 ? 8.989 -3.675 -26.662 1.00 97.94 84 VAL A O 1
ATOM 663 N N . VAL A 1 85 ? 9.650 -2.396 -24.933 1.00 97.81 85 VAL A N 1
ATOM 664 C CA . VAL A 1 85 ? 10.673 -1.640 -25.664 1.00 97.81 85 VAL A CA 1
ATOM 665 C C . VAL A 1 85 ? 12.053 -1.986 -25.113 1.00 97.81 85 VAL A C 1
ATOM 667 O O . VAL A 1 85 ? 12.422 -1.590 -24.004 1.00 97.81 85 VAL A O 1
ATOM 670 N N . HIS A 1 86 ? 12.815 -2.729 -25.914 1.00 97.69 86 HIS A N 1
ATOM 671 C CA . HIS A 1 86 ? 14.171 -3.165 -25.585 1.00 97.69 86 HIS A CA 1
ATOM 672 C C . HIS A 1 86 ? 15.222 -2.066 -25.796 1.00 97.69 86 HIS A C 1
ATOM 674 O O . HIS A 1 86 ? 15.057 -1.164 -26.626 1.00 97.69 86 HIS A O 1
ATOM 680 N N . HIS A 1 87 ? 16.343 -2.177 -25.084 1.00 97.00 87 HIS A N 1
ATOM 681 C CA . HIS A 1 87 ? 17.488 -1.269 -25.188 1.00 97.00 87 HIS A CA 1
ATOM 682 C C . HIS A 1 87 ? 18.832 -2.015 -25.207 1.00 97.00 87 HIS A C 1
ATOM 684 O O . HIS A 1 87 ? 18.923 -3.239 -25.195 1.00 97.00 87 HIS A O 1
ATOM 690 N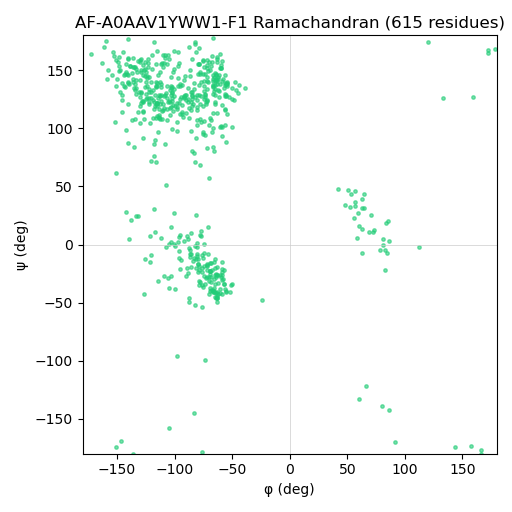 N . ASP A 1 88 ? 19.934 -1.275 -25.298 1.00 96.25 88 ASP A N 1
ATOM 691 C CA . ASP A 1 88 ? 21.288 -1.811 -25.476 1.00 96.25 88 ASP A CA 1
ATOM 692 C C . ASP A 1 88 ? 22.013 -2.208 -24.168 1.00 96.25 88 ASP A C 1
ATOM 694 O O . ASP A 1 88 ? 23.218 -2.478 -24.181 1.00 96.25 88 ASP A O 1
ATOM 698 N N . ALA A 1 89 ? 21.321 -2.226 -23.028 1.00 95.44 89 ALA A N 1
ATOM 699 C CA . ALA A 1 89 ? 21.923 -2.360 -21.693 1.00 95.44 89 ALA A CA 1
ATOM 700 C C . ALA A 1 89 ? 21.237 -3.412 -20.803 1.00 95.44 89 ALA A C 1
ATOM 702 O O . ALA A 1 89 ? 21.316 -3.318 -19.584 1.00 95.44 89 ALA A O 1
ATOM 703 N N . GLU A 1 90 ? 20.572 -4.397 -21.411 1.00 96.56 90 GLU A N 1
ATOM 704 C CA . GLU A 1 90 ? 19.852 -5.454 -20.681 1.00 96.56 90 GLU A CA 1
ATOM 705 C C . GLU A 1 90 ? 20.766 -6.555 -20.127 1.00 96.56 90 GLU A C 1
ATOM 707 O O . GLU A 1 90 ? 20.429 -7.221 -19.153 1.00 96.56 90 GLU A O 1
ATOM 712 N N . ASN A 1 91 ? 21.962 -6.713 -20.699 1.00 96.44 91 ASN A N 1
ATOM 713 C CA . ASN A 1 91 ? 22.968 -7.630 -20.169 1.00 96.44 91 ASN A CA 1
ATOM 714 C C . ASN A 1 91 ? 23.659 -7.032 -18.941 1.00 96.44 91 ASN A C 1
ATOM 716 O O . ASN A 1 91 ? 24.037 -5.856 -18.951 1.00 96.44 91 ASN A O 1
ATOM 720 N N . GLN A 1 92 ? 23.912 -7.878 -17.943 1.00 97.25 92 GLN A N 1
ATOM 721 C CA . GLN A 1 92 ? 24.681 -7.520 -16.755 1.00 97.25 92 GLN A CA 1
ATOM 722 C C . GLN A 1 92 ? 26.066 -6.970 -17.127 1.00 97.25 92 GLN A C 1
ATOM 724 O O . GLN A 1 92 ? 26.738 -7.500 -18.018 1.00 97.25 92 GLN A O 1
ATOM 729 N N . ARG A 1 93 ? 26.501 -5.905 -16.444 1.00 96.75 93 ARG A N 1
ATOM 730 C CA . ARG A 1 93 ? 27.834 -5.314 -16.633 1.00 96.75 93 ARG A CA 1
ATOM 731 C C . ARG A 1 93 ? 28.523 -5.014 -15.314 1.00 96.75 93 ARG A C 1
ATOM 733 O O . ARG A 1 93 ? 27.909 -4.454 -14.410 1.00 96.75 93 ARG A O 1
ATOM 740 N N . ASP A 1 94 ? 29.815 -5.319 -15.274 1.00 96.69 94 ASP A N 1
ATOM 741 C CA . ASP A 1 94 ? 30.701 -4.987 -14.163 1.00 96.69 94 ASP A CA 1
ATOM 742 C C . ASP A 1 94 ? 31.122 -3.509 -14.193 1.00 96.69 94 ASP A C 1
ATOM 744 O O . ASP A 1 94 ? 31.330 -2.912 -15.255 1.00 96.69 94 ASP A O 1
ATOM 748 N N . VAL A 1 95 ? 31.295 -2.940 -13.003 1.00 96.38 95 VAL A N 1
ATOM 749 C CA . VAL A 1 95 ? 31.776 -1.581 -12.743 1.00 96.38 95 VAL A CA 1
ATOM 750 C C . VAL A 1 95 ? 32.920 -1.666 -11.737 1.00 96.38 95 VAL A C 1
ATOM 752 O O . VAL A 1 95 ? 32.759 -2.209 -10.643 1.00 96.38 95 VAL A O 1
ATOM 755 N N . ARG A 1 96 ? 34.091 -1.163 -12.131 1.00 94.94 96 ARG A N 1
ATOM 756 C CA . ARG A 1 96 ? 35.318 -1.107 -11.325 1.00 94.94 96 ARG A CA 1
ATOM 757 C C . ARG A 1 96 ? 36.124 0.124 -11.713 1.00 94.94 96 ARG A C 1
ATOM 759 O O . ARG A 1 96 ? 36.063 0.540 -12.867 1.00 94.94 96 ARG A O 1
ATOM 766 N N . SER A 1 97 ? 36.926 0.627 -10.781 1.00 94.44 97 SER A N 1
ATOM 767 C CA . SER A 1 97 ? 37.835 1.765 -10.958 1.00 94.44 97 SER A CA 1
ATOM 768 C C . SER A 1 97 ? 37.142 3.127 -11.105 1.00 94.44 97 SER A C 1
ATOM 770 O O . SER A 1 97 ? 37.715 4.047 -11.685 1.00 94.44 97 SER A O 1
ATOM 772 N N . PHE A 1 98 ? 35.930 3.274 -10.560 1.00 94.88 98 PHE A N 1
ATOM 773 C CA . PHE A 1 98 ? 35.168 4.528 -10.556 1.00 94.88 98 PHE A CA 1
ATOM 774 C C . PHE A 1 98 ? 34.951 5.005 -9.119 1.00 94.88 98 PHE A C 1
ATOM 776 O O . PHE A 1 98 ? 33.973 4.627 -8.479 1.00 94.88 98 PHE A O 1
ATOM 783 N N . GLU A 1 99 ? 35.885 5.811 -8.608 1.00 93.56 99 GLU A N 1
ATOM 784 C CA . GLU A 1 99 ? 35.854 6.320 -7.228 1.00 93.56 99 GLU A CA 1
ATOM 785 C C . GLU A 1 99 ? 34.836 7.454 -7.060 1.00 93.56 99 GLU A C 1
ATOM 787 O O . GLU A 1 99 ? 33.926 7.388 -6.236 1.00 93.56 99 GLU A O 1
ATOM 792 N N . ALA A 1 100 ? 34.948 8.494 -7.892 1.00 94.44 100 ALA A N 1
ATOM 793 C CA . ALA A 1 100 ? 34.107 9.677 -7.772 1.00 94.44 100 ALA A CA 1
ATOM 794 C C . ALA A 1 100 ? 32.619 9.357 -8.012 1.00 94.44 100 ALA A C 1
ATOM 796 O O . ALA A 1 100 ? 32.268 8.521 -8.851 1.00 94.44 100 ALA A O 1
ATOM 797 N N . ALA A 1 101 ? 31.747 10.075 -7.304 1.00 94.38 101 ALA A N 1
ATOM 798 C CA . ALA A 1 101 ? 30.296 9.971 -7.421 1.00 94.38 101 ALA A CA 1
ATOM 799 C C . ALA A 1 101 ? 29.822 10.057 -8.881 1.00 94.38 101 ALA A C 1
ATOM 801 O O . ALA A 1 101 ? 30.146 11.007 -9.596 1.00 94.38 101 ALA A O 1
ATOM 802 N N . GLY A 1 102 ? 29.059 9.054 -9.323 1.00 95.19 102 GLY A N 1
ATOM 803 C CA . GLY A 1 102 ? 28.508 8.982 -10.676 1.00 95.19 102 GLY A CA 1
ATOM 804 C C . GLY A 1 102 ? 29.536 9.064 -11.811 1.00 95.19 102 GLY A C 1
ATOM 805 O O . GLY A 1 102 ? 29.171 9.468 -12.920 1.00 95.19 102 GLY A O 1
ATOM 806 N N . SER A 1 103 ? 30.807 8.736 -11.540 1.00 96.75 103 SER A N 1
ATOM 807 C CA . SER A 1 103 ? 31.891 8.791 -12.530 1.00 96.75 103 SER A CA 1
ATOM 808 C C . SER A 1 103 ? 31.803 7.675 -13.567 1.00 96.75 103 SER A C 1
ATOM 810 O O . SER A 1 103 ? 32.182 7.884 -14.721 1.00 96.75 103 SER A O 1
ATOM 812 N N . TYR A 1 104 ? 31.235 6.520 -13.208 1.00 97.62 104 TYR A N 1
ATOM 813 C CA . TYR A 1 104 ? 30.755 5.570 -14.201 1.00 97.62 104 TYR A CA 1
ATOM 814 C C . TYR A 1 104 ? 29.473 6.111 -14.826 1.00 97.62 104 TYR A C 1
ATOM 816 O O . TYR A 1 104 ? 28.513 6.402 -14.114 1.00 97.62 104 TYR A O 1
ATOM 824 N N . VAL A 1 105 ? 29.427 6.181 -16.157 1.00 97.88 105 VAL A N 1
ATOM 825 C CA . VAL A 1 105 ? 28.254 6.649 -16.903 1.00 97.88 105 VAL A CA 1
ATOM 826 C C . VAL A 1 105 ? 27.870 5.626 -17.963 1.00 97.88 105 VAL A C 1
ATOM 828 O O . VAL A 1 105 ? 28.653 5.322 -18.865 1.00 97.88 105 VAL A O 1
ATOM 831 N N . ARG A 1 106 ? 26.630 5.132 -17.904 1.00 97.62 106 ARG A N 1
ATOM 832 C CA . ARG A 1 106 ? 26.046 4.267 -18.937 1.00 97.62 106 ARG A CA 1
ATOM 833 C C . ARG A 1 106 ? 24.785 4.898 -19.517 1.00 97.62 106 ARG A C 1
ATOM 835 O O . ARG A 1 106 ? 23.731 4.850 -18.895 1.00 97.62 106 ARG A O 1
ATOM 842 N N . ASN A 1 107 ? 24.893 5.442 -20.729 1.00 97.75 107 ASN A N 1
ATOM 843 C CA . ASN A 1 107 ? 23.742 5.918 -21.509 1.00 97.75 107 ASN A CA 1
ATOM 844 C C . ASN A 1 107 ? 22.911 4.736 -22.008 1.00 97.75 107 ASN A C 1
ATOM 846 O O . ASN A 1 107 ? 23.493 3.743 -22.449 1.00 97.75 107 ASN A O 1
ATOM 850 N N . ILE A 1 108 ? 21.587 4.856 -21.980 1.00 97.81 108 ILE A N 1
ATOM 851 C CA . ILE A 1 108 ? 20.653 3.819 -22.426 1.00 97.81 108 ILE A CA 1
ATOM 852 C C . ILE A 1 108 ? 20.079 4.204 -23.790 1.00 97.81 108 ILE A C 1
ATOM 854 O O . ILE A 1 108 ? 19.488 5.268 -23.946 1.00 97.81 108 ILE A O 1
ATOM 858 N N . THR A 1 109 ? 20.256 3.337 -24.787 1.00 96.75 109 THR A N 1
ATOM 859 C CA . THR A 1 109 ? 19.767 3.556 -26.154 1.00 96.75 109 THR A CA 1
ATOM 860 C C . THR A 1 109 ? 18.672 2.551 -26.496 1.00 96.75 109 THR A C 1
ATOM 862 O O . THR A 1 109 ? 18.937 1.365 -26.718 1.00 96.75 109 THR A O 1
ATOM 865 N N . TYR A 1 110 ? 17.436 3.038 -26.606 1.00 96.00 110 TYR A N 1
ATOM 866 C CA . TYR A 1 110 ? 16.269 2.271 -27.050 1.00 96.00 110 TYR A CA 1
ATOM 867 C C . TYR A 1 110 ? 16.249 2.219 -28.580 1.00 96.00 110 TYR A C 1
ATOM 869 O O . TYR A 1 110 ? 15.459 2.898 -29.209 1.00 96.00 110 TYR A O 1
ATOM 877 N N . LYS A 1 111 ? 17.180 1.469 -29.181 1.00 84.19 111 LYS A N 1
ATOM 878 C CA . LYS A 1 111 ? 17.565 1.451 -30.615 1.00 84.19 111 LYS A CA 1
ATOM 879 C C . LYS A 1 111 ? 16.524 1.928 -31.651 1.00 84.19 111 LYS A C 1
ATOM 881 O O . LYS A 1 111 ? 16.883 2.709 -32.524 1.00 84.19 111 LYS A O 1
ATOM 886 N N . ASN A 1 112 ? 15.277 1.459 -31.577 1.00 87.19 112 ASN A N 1
ATOM 887 C CA . ASN A 1 112 ? 14.225 1.747 -32.563 1.00 87.19 112 ASN A CA 1
ATOM 888 C C . ASN A 1 112 ? 13.279 2.898 -32.173 1.00 87.19 112 ASN A C 1
ATOM 890 O O . ASN A 1 112 ? 12.339 3.168 -32.910 1.00 87.19 112 ASN A O 1
ATOM 894 N N . ALA A 1 113 ? 13.494 3.551 -31.034 1.00 95.19 113 ALA A N 1
ATOM 895 C CA . ALA A 1 113 ? 12.636 4.578 -30.463 1.00 95.19 113 ALA A CA 1
ATOM 896 C C . ALA A 1 113 ? 13.473 5.775 -29.985 1.00 95.19 113 ALA A C 1
ATOM 898 O O . ALA A 1 113 ? 14.479 5.629 -29.292 1.00 95.19 113 ALA A O 1
ATOM 899 N N . THR A 1 114 ? 13.046 6.987 -30.338 1.00 95.50 114 THR A N 1
ATOM 900 C CA . THR A 1 114 ? 13.619 8.210 -29.746 1.00 95.50 114 THR A CA 1
ATOM 901 C C . THR A 1 114 ? 12.981 8.492 -28.387 1.00 95.50 114 THR A C 1
ATOM 903 O O . THR A 1 114 ? 11.915 7.957 -28.084 1.00 95.50 114 THR A O 1
ATOM 906 N N . GLU A 1 115 ? 13.578 9.385 -27.592 1.00 94.75 115 GLU A N 1
ATOM 907 C CA . GLU A 1 115 ? 13.000 9.818 -26.310 1.00 94.75 115 GLU A CA 1
ATOM 908 C C . GLU A 1 115 ? 11.540 10.280 -26.468 1.00 94.75 115 GLU A C 1
ATOM 910 O O . GLU A 1 115 ? 10.687 9.877 -25.685 1.00 94.75 115 GLU A O 1
ATOM 915 N N . ALA A 1 116 ? 11.219 11.021 -27.536 1.00 95.81 116 ALA A N 1
ATOM 916 C CA . ALA A 1 116 ? 9.852 11.461 -27.820 1.00 95.81 116 ALA A CA 1
ATOM 917 C C . ALA A 1 116 ? 8.869 10.292 -28.024 1.00 95.81 116 ALA A C 1
ATOM 919 O O . ALA A 1 116 ? 7.748 10.357 -27.524 1.00 95.81 116 ALA A O 1
ATOM 920 N N . HIS A 1 117 ? 9.293 9.204 -28.682 1.00 97.19 117 HIS A N 1
ATOM 921 C CA . HIS A 1 117 ? 8.452 8.009 -28.820 1.00 97.19 117 HIS A CA 1
ATOM 922 C C . HIS A 1 117 ? 8.212 7.335 -27.465 1.00 97.19 117 HIS A C 1
ATOM 924 O O . HIS A 1 117 ? 7.099 6.896 -27.189 1.00 97.19 117 HIS A O 1
ATOM 930 N N . LEU A 1 118 ? 9.241 7.269 -26.610 1.00 97.25 118 LEU A N 1
ATOM 931 C CA . LEU A 1 118 ? 9.116 6.689 -25.270 1.00 97.25 118 LEU A CA 1
ATOM 932 C C . LEU A 1 118 ? 8.135 7.496 -24.415 1.00 97.25 118 LEU A C 1
ATOM 934 O O . LEU A 1 118 ? 7.272 6.903 -23.776 1.00 97.25 118 LEU A O 1
ATOM 938 N N . MET A 1 119 ? 8.221 8.830 -24.444 1.00 96.12 119 MET A N 1
ATOM 939 C CA . MET A 1 119 ? 7.289 9.691 -23.707 1.00 96.12 119 MET A CA 1
ATOM 940 C C . MET A 1 119 ? 5.859 9.532 -24.210 1.00 96.12 119 MET A C 1
ATOM 942 O O . MET A 1 119 ? 4.960 9.334 -23.401 1.00 96.12 119 MET A O 1
ATOM 946 N N . ALA A 1 120 ? 5.654 9.538 -25.531 1.00 96.44 120 ALA A N 1
ATOM 947 C CA . ALA A 1 120 ? 4.336 9.325 -26.121 1.00 96.44 120 ALA A CA 1
ATOM 948 C C . ALA A 1 120 ? 3.742 7.962 -25.726 1.00 96.44 120 ALA A C 1
ATOM 950 O O . ALA A 1 120 ? 2.570 7.887 -25.363 1.00 96.44 120 ALA A O 1
ATOM 951 N N . LEU A 1 121 ? 4.550 6.894 -25.734 1.00 96.94 121 LEU A N 1
ATOM 952 C CA . LEU A 1 121 ? 4.110 5.565 -25.307 1.00 96.94 121 LEU A CA 1
ATOM 953 C C . LEU A 1 121 ? 3.745 5.528 -23.818 1.00 96.94 121 LEU A C 1
ATOM 955 O O . LEU A 1 121 ? 2.717 4.954 -23.461 1.00 96.94 121 LEU A O 1
ATOM 959 N N . ILE A 1 122 ? 4.579 6.113 -22.956 1.00 97.38 122 ILE A N 1
ATOM 960 C CA . ILE A 1 122 ? 4.351 6.142 -21.507 1.00 97.38 122 ILE A CA 1
ATOM 961 C C . ILE A 1 122 ? 3.088 6.941 -21.183 1.00 97.38 122 ILE A C 1
ATOM 963 O O . ILE A 1 122 ? 2.247 6.451 -20.437 1.00 97.38 122 ILE A O 1
ATOM 967 N N . ASP A 1 123 ? 2.921 8.119 -21.786 1.00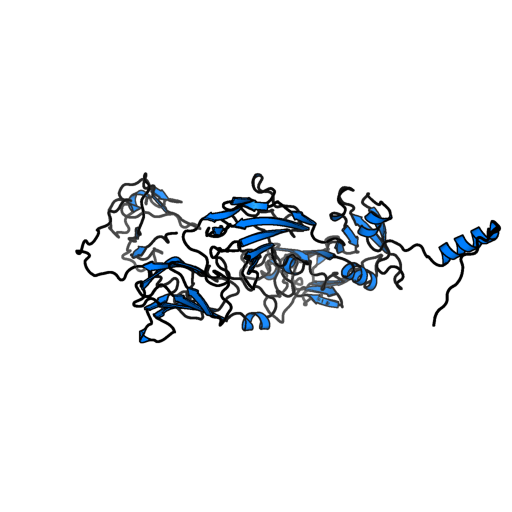 95.56 123 ASP A N 1
ATOM 968 C CA . ASP A 1 123 ? 1.769 8.997 -21.552 1.00 95.56 123 ASP A CA 1
ATOM 969 C C . ASP A 1 123 ? 0.456 8.403 -22.099 1.00 95.56 123 ASP A C 1
ATOM 971 O O . ASP A 1 123 ? -0.619 8.680 -21.569 1.00 95.56 123 ASP A O 1
ATOM 975 N N . LEU A 1 124 ? 0.531 7.561 -23.137 1.00 94.56 124 LEU A N 1
ATOM 976 C CA . LEU A 1 124 ? -0.605 6.793 -23.663 1.00 94.56 124 LEU A CA 1
ATOM 977 C C . LEU A 1 124 ? -0.966 5.582 -22.782 1.00 94.56 124 LEU A C 1
ATOM 979 O O . LEU A 1 124 ? -2.084 5.069 -22.852 1.00 94.56 124 LEU A O 1
ATOM 983 N N . SER A 1 125 ? -0.016 5.077 -21.998 1.00 96.88 125 SER A N 1
ATOM 984 C CA . SER A 1 125 ? -0.159 3.827 -21.253 1.00 96.88 125 SER A CA 1
ATOM 985 C C . SER A 1 125 ? -0.823 4.040 -19.894 1.00 96.88 125 SER A C 1
ATOM 987 O O . SER A 1 125 ? -0.656 5.066 -19.245 1.00 96.88 125 SER A O 1
ATOM 989 N N . PHE A 1 126 ? -1.550 3.029 -19.414 1.00 95.81 126 PHE A N 1
ATOM 990 C CA . PHE A 1 126 ? -2.123 3.042 -18.066 1.00 95.81 126 PHE A CA 1
ATOM 991 C C . PHE A 1 126 ? -1.032 2.987 -16.992 1.00 95.81 126 PHE A C 1
ATOM 993 O O . PHE A 1 126 ? -1.125 3.652 -15.964 1.00 95.81 126 PHE A O 1
ATOM 1000 N N . SER A 1 127 ? -0.005 2.168 -17.213 1.00 95.62 127 SER A N 1
ATOM 1001 C CA . SER A 1 127 ? 1.183 2.129 -16.364 1.00 95.62 127 SER A CA 1
ATOM 1002 C C . SER A 1 127 ? 2.364 1.547 -17.128 1.00 95.62 127 SER A C 1
ATOM 1004 O O . SER A 1 127 ? 2.191 0.658 -17.967 1.00 95.62 127 SER A O 1
ATOM 1006 N N . CYS A 1 128 ? 3.568 1.986 -16.780 1.00 96.75 128 CYS A N 1
ATOM 1007 C CA . CYS A 1 128 ? 4.812 1.392 -17.248 1.00 96.75 128 CYS A CA 1
ATOM 1008 C C . CYS A 1 128 ? 5.685 0.950 -16.076 1.00 96.75 128 CYS A C 1
ATOM 1010 O O . CYS A 1 128 ? 5.611 1.505 -14.981 1.00 96.75 128 CYS A O 1
ATOM 1012 N N . GLN A 1 129 ? 6.518 -0.050 -16.332 1.00 96.25 129 GLN A N 1
ATOM 1013 C CA . GLN A 1 129 ? 7.474 -0.587 -15.384 1.00 96.25 129 GLN A CA 1
ATOM 1014 C C . GLN A 1 129 ? 8.831 -0.811 -16.045 1.00 96.25 129 GLN A C 1
ATOM 1016 O O . GLN A 1 129 ? 8.919 -1.083 -17.245 1.00 96.25 129 GLN A O 1
ATOM 1021 N N . GLN A 1 130 ? 9.885 -0.743 -15.240 1.00 96.94 130 GLN A N 1
ATOM 1022 C CA . GLN A 1 130 ? 11.228 -1.116 -15.657 1.00 96.94 130 GLN A CA 1
ATOM 1023 C C . GLN A 1 130 ? 11.979 -1.745 -14.485 1.00 96.94 130 GLN A C 1
ATOM 1025 O O . GLN A 1 130 ? 12.004 -1.191 -13.388 1.00 96.94 130 GLN A O 1
ATOM 1030 N N . PHE A 1 131 ? 12.569 -2.919 -14.694 1.00 96.75 131 PHE A N 1
ATOM 1031 C CA . PHE A 1 131 ? 13.362 -3.585 -13.661 1.00 96.75 131 PHE A CA 1
ATOM 1032 C C . PHE A 1 131 ? 14.755 -2.965 -13.572 1.00 96.75 131 PHE A C 1
ATOM 1034 O O . PHE A 1 131 ? 15.379 -2.725 -14.602 1.00 96.75 131 PHE A O 1
ATOM 1041 N N . ILE A 1 132 ? 15.262 -2.750 -12.362 1.00 97.38 132 ILE A N 1
ATOM 1042 C CA . ILE A 1 132 ? 16.617 -2.251 -12.127 1.00 97.38 132 ILE A CA 1
ATOM 1043 C C . ILE A 1 132 ? 17.276 -3.038 -10.992 1.00 97.38 132 ILE A C 1
ATOM 1045 O O . ILE A 1 132 ? 16.637 -3.361 -9.989 1.00 97.38 132 ILE A O 1
ATOM 1049 N N . ARG A 1 133 ? 18.562 -3.356 -11.151 1.00 96.81 133 ARG A N 1
ATOM 1050 C CA . ARG A 1 133 ? 19.359 -4.110 -10.178 1.00 96.81 133 ARG A CA 1
ATOM 1051 C C . ARG A 1 133 ? 20.759 -3.529 -10.055 1.00 96.81 133 ARG A C 1
ATOM 1053 O O . ARG A 1 133 ? 21.396 -3.223 -11.063 1.00 96.81 133 ARG A O 1
ATOM 1060 N N . TRP A 1 134 ? 21.232 -3.448 -8.816 1.00 97.00 134 TRP A N 1
ATOM 1061 C CA . TRP A 1 134 ? 22.610 -3.137 -8.458 1.00 97.00 134 TRP A CA 1
ATOM 1062 C C . TRP A 1 134 ? 23.096 -4.145 -7.426 1.00 97.00 134 TRP A C 1
ATOM 1064 O O . TRP A 1 134 ? 22.589 -4.189 -6.307 1.00 97.00 134 TRP A O 1
ATOM 1074 N N . ALA A 1 135 ? 24.066 -4.966 -7.815 1.00 96.88 135 ALA A N 1
ATOM 1075 C CA . ALA A 1 135 ? 24.856 -5.746 -6.879 1.00 96.88 135 ALA A CA 1
ATOM 1076 C C . ALA A 1 135 ? 26.164 -5.004 -6.610 1.00 96.88 135 ALA A C 1
ATOM 1078 O O . ALA A 1 135 ? 26.800 -4.493 -7.528 1.00 96.88 135 ALA A O 1
ATOM 1079 N N . CYS A 1 136 ? 26.568 -4.942 -5.355 1.00 95.31 136 CYS A N 1
ATOM 1080 C CA . CYS A 1 136 ? 27.655 -4.094 -4.890 1.00 95.31 136 CYS A CA 1
ATOM 1081 C C . CYS A 1 136 ? 28.547 -4.862 -3.918 1.00 95.31 136 CYS A C 1
ATOM 1083 O O . CYS A 1 136 ? 28.091 -5.712 -3.149 1.00 95.31 136 CYS A O 1
ATOM 1085 N N . ARG A 1 137 ? 29.831 -4.535 -3.938 1.00 95.12 137 ARG A N 1
ATOM 1086 C CA . ARG A 1 137 ? 30.820 -4.956 -2.956 1.00 95.12 137 ARG A CA 1
ATOM 1087 C C . ARG A 1 137 ? 31.661 -3.730 -2.659 1.00 95.12 137 ARG A C 1
ATOM 1089 O O . ARG A 1 137 ? 32.418 -3.303 -3.522 1.00 95.12 137 ARG A O 1
ATOM 1096 N N . GLY A 1 138 ? 31.472 -3.149 -1.483 1.00 91.56 138 GLY A N 1
ATOM 1097 C CA . GLY A 1 138 ? 32.115 -1.904 -1.080 1.00 91.56 138 GLY A CA 1
ATOM 1098 C C . GLY A 1 138 ? 31.712 -0.679 -1.908 1.00 91.56 138 GLY A C 1
ATOM 1099 O O . GLY A 1 138 ? 32.549 0.172 -2.139 1.00 91.56 138 GLY A O 1
ATOM 1100 N N . SER A 1 139 ? 30.473 -0.632 -2.414 1.00 92.50 139 SER A N 1
ATOM 1101 C CA . SER A 1 139 ? 29.961 0.493 -3.208 1.00 92.50 139 SER A CA 1
ATOM 1102 C C . SER A 1 139 ? 28.603 0.942 -2.692 1.00 92.50 139 SER A C 1
ATOM 1104 O O . SER A 1 139 ? 27.710 0.111 -2.508 1.00 92.50 139 SER A O 1
ATOM 1106 N N . MET A 1 140 ? 28.442 2.247 -2.491 1.00 91.62 140 MET A N 1
ATOM 1107 C CA . MET A 1 140 ? 27.247 2.858 -1.908 1.00 91.62 140 MET A CA 1
ATOM 1108 C C . MET A 1 140 ? 26.344 3.562 -2.940 1.00 91.62 140 MET A C 1
ATOM 1110 O O . MET A 1 140 ? 26.767 3.962 -4.031 1.00 91.62 140 MET A O 1
ATOM 1114 N N . PHE A 1 141 ? 25.077 3.769 -2.566 1.00 92.25 141 PHE A N 1
ATOM 1115 C CA . PHE A 1 141 ? 24.188 4.752 -3.195 1.00 92.25 141 PHE A CA 1
ATOM 1116 C C . PHE A 1 141 ? 24.335 6.124 -2.541 1.00 92.25 141 PHE A C 1
ATOM 1118 O O . PHE A 1 141 ? 24.450 7.129 -3.244 1.00 92.25 141 PHE A O 1
ATOM 1125 N N . GLY A 1 142 ? 24.339 6.167 -1.205 1.00 86.62 142 GLY A N 1
ATOM 1126 C CA . GLY A 1 142 ? 24.442 7.400 -0.419 1.00 86.62 142 GLY A CA 1
ATOM 1127 C C . GLY A 1 142 ? 23.117 8.148 -0.209 1.00 86.62 142 GLY A C 1
ATOM 1128 O O . GLY A 1 142 ? 23.128 9.327 0.137 1.00 86.62 142 GLY A O 1
ATOM 1129 N N . PHE A 1 143 ? 21.956 7.503 -0.388 1.00 83.69 143 PHE A N 1
ATOM 1130 C CA . PHE A 1 143 ? 20.650 8.183 -0.291 1.00 83.69 143 PHE A CA 1
ATOM 1131 C C . PHE A 1 143 ? 20.318 8.711 1.117 1.00 83.69 143 PHE A C 1
ATOM 1133 O O . PHE A 1 143 ? 19.625 9.723 1.248 1.00 83.69 143 PHE A O 1
ATOM 1140 N N . TRP A 1 144 ? 20.822 8.059 2.170 1.00 69.06 144 TRP A N 1
ATOM 1141 C CA . TRP A 1 144 ? 20.546 8.427 3.565 1.00 69.06 144 TRP A CA 1
ATOM 1142 C C . TRP A 1 144 ? 21.318 9.664 4.061 1.00 69.06 144 TRP A C 1
ATOM 1144 O O . TRP A 1 144 ? 20.889 10.300 5.024 1.00 69.06 144 TRP A O 1
ATOM 1154 N N . TYR A 1 145 ? 22.422 10.052 3.406 1.00 69.88 145 TYR A N 1
ATOM 1155 C CA . TYR A 1 145 ? 23.285 11.164 3.839 1.00 69.88 145 TYR A CA 1
ATOM 1156 C C . TYR A 1 145 ? 23.398 12.272 2.776 1.00 69.88 145 TYR A C 1
ATOM 1158 O O . TYR A 1 145 ? 24.463 12.448 2.175 1.00 69.88 145 TYR A O 1
ATOM 1166 N N . PRO A 1 146 ? 22.339 13.073 2.545 1.00 64.31 146 PRO A N 1
ATOM 1167 C CA . PRO A 1 146 ? 22.440 14.236 1.672 1.00 64.31 146 PRO A CA 1
ATOM 1168 C C . PRO A 1 146 ? 23.553 15.180 2.163 1.00 64.31 146 PRO A C 1
ATOM 1170 O O . PRO A 1 146 ? 23.648 15.417 3.369 1.00 64.31 146 PRO A O 1
ATOM 1173 N N . PRO A 1 147 ? 24.376 15.759 1.270 1.00 63.59 147 PRO A N 1
ATOM 1174 C CA . PRO A 1 147 ? 24.291 15.718 -0.194 1.00 63.59 147 PRO A CA 1
ATOM 1175 C C . PRO A 1 147 ? 25.160 14.632 -0.871 1.00 63.59 147 PRO A C 1
ATOM 1177 O O . PRO A 1 147 ? 25.280 14.641 -2.097 1.00 63.59 147 PRO A O 1
ATOM 1180 N N . ASN A 1 148 ? 25.782 13.726 -0.113 1.00 74.06 148 ASN A N 1
ATOM 1181 C CA . ASN A 1 148 ? 26.824 12.819 -0.603 1.00 74.06 148 ASN A CA 1
ATOM 1182 C C . ASN A 1 148 ? 26.227 11.559 -1.251 1.00 74.06 148 ASN A C 1
ATOM 1184 O O . ASN A 1 148 ? 26.158 10.503 -0.629 1.00 74.06 148 ASN A O 1
ATOM 1188 N N . HIS A 1 149 ? 25.798 11.684 -2.507 1.00 87.44 149 HIS A N 1
ATOM 1189 C CA . HIS A 1 149 ? 25.315 10.565 -3.317 1.00 87.44 149 HIS A CA 1
ATOM 1190 C C . HIS A 1 149 ? 26.463 9.994 -4.156 1.00 87.44 149 HIS A C 1
ATOM 1192 O O . HIS A 1 149 ? 27.214 10.752 -4.765 1.00 87.44 149 HIS A O 1
ATOM 1198 N N . ASN A 1 150 ? 26.573 8.672 -4.234 1.00 90.94 150 ASN A N 1
ATOM 1199 C CA . ASN A 1 150 ? 27.601 7.970 -5.006 1.00 90.94 150 ASN A CA 1
ATOM 1200 C C . ASN A 1 150 ? 27.034 7.379 -6.301 1.00 90.94 150 ASN A C 1
ATOM 1202 O O . ASN A 1 150 ? 27.699 7.427 -7.339 1.00 90.94 150 ASN A O 1
ATOM 1206 N N . SER A 1 151 ? 25.801 6.868 -6.247 1.00 94.81 151 SER A N 1
ATOM 1207 C CA . SER A 1 151 ? 25.171 6.132 -7.347 1.00 94.81 151 SER A CA 1
ATOM 1208 C C . SER A 1 151 ? 23.687 6.481 -7.485 1.00 94.81 151 SER A C 1
ATOM 1210 O O . SER A 1 151 ? 22.986 6.622 -6.485 1.00 94.81 151 SER A O 1
ATOM 1212 N N . TRP A 1 152 ? 23.201 6.636 -8.718 1.00 96.69 152 TRP A N 1
ATOM 1213 C CA . TRP A 1 152 ? 21.806 6.968 -9.029 1.00 96.69 152 TRP A CA 1
ATOM 1214 C C . TRP A 1 152 ? 21.457 6.625 -10.483 1.00 96.69 152 TRP A C 1
ATOM 1216 O O . TRP A 1 152 ? 22.321 6.317 -11.307 1.00 96.69 152 TRP A O 1
ATOM 1226 N N . TRP A 1 153 ? 20.172 6.690 -10.821 1.00 98.19 153 TRP A N 1
ATOM 1227 C CA . TRP A 1 153 ? 19.715 6.604 -12.206 1.00 98.19 153 TRP A CA 1
ATOM 1228 C C . TRP A 1 153 ? 19.136 7.942 -12.661 1.00 98.19 153 TRP A C 1
ATOM 1230 O O . TRP A 1 153 ? 18.699 8.761 -11.852 1.00 98.19 153 TRP A O 1
ATOM 1240 N N . VAL A 1 154 ? 19.159 8.178 -13.969 1.00 98.44 154 VAL A N 1
ATOM 1241 C CA . VAL A 1 154 ? 18.617 9.383 -14.597 1.00 98.44 154 VAL A CA 1
ATOM 1242 C C . VAL A 1 154 ? 17.394 8.990 -15.404 1.00 98.44 154 VAL A C 1
ATOM 1244 O O . VAL A 1 154 ? 17.462 8.105 -16.264 1.00 98.44 154 VAL A O 1
ATOM 1247 N N . GLY A 1 155 ? 16.278 9.635 -15.094 1.00 97.44 155 GLY A N 1
ATOM 1248 C CA . GLY A 1 155 ? 14.986 9.354 -15.694 1.00 97.44 155 GLY A CA 1
ATOM 1249 C C . GLY A 1 155 ? 14.551 10.388 -16.719 1.00 97.44 155 GLY A C 1
ATOM 1250 O O . GLY A 1 155 ? 15.352 11.152 -17.266 1.00 97.44 155 GLY A O 1
ATOM 1251 N N . ARG A 1 156 ? 13.236 10.427 -16.925 1.00 94.44 156 ARG A N 1
ATOM 1252 C CA . ARG A 1 156 ? 12.518 11.387 -17.763 1.00 94.44 156 ARG A CA 1
ATOM 1253 C C . ARG A 1 156 ? 13.006 12.822 -17.551 1.00 94.44 156 ARG A C 1
ATOM 1255 O O . ARG A 1 156 ? 13.204 13.264 -16.417 1.00 94.44 156 ARG A O 1
ATOM 1262 N N . TYR A 1 157 ? 13.161 13.559 -18.652 1.00 93.38 157 TYR A N 1
ATOM 1263 C CA . TYR A 1 157 ? 13.682 14.933 -18.662 1.00 93.38 157 TYR A CA 1
ATOM 1264 C C . TYR A 1 157 ? 15.098 15.072 -18.086 1.00 93.38 157 TYR A C 1
ATOM 1266 O O . TYR A 1 157 ? 15.443 16.130 -17.564 1.00 93.38 157 TYR A O 1
ATOM 1274 N N . TRP A 1 158 ? 15.903 14.008 -18.158 1.00 96.38 158 TRP A N 1
ATOM 1275 C CA . TRP A 1 158 ? 17.280 13.981 -17.660 1.00 96.38 158 TRP A CA 1
ATOM 1276 C C . TRP A 1 158 ? 17.404 14.342 -16.173 1.00 96.38 158 TRP A C 1
ATOM 1278 O O . TRP A 1 158 ? 18.391 14.938 -15.743 1.00 96.38 158 TRP A O 1
ATOM 1288 N N . LYS A 1 159 ? 16.390 13.984 -15.375 1.00 97.00 159 LYS A N 1
ATOM 1289 C CA . LYS A 1 159 ? 16.374 14.238 -13.932 1.00 97.00 159 LYS A CA 1
ATOM 1290 C C . LYS A 1 159 ? 16.984 13.079 -13.161 1.00 97.00 159 LYS A C 1
ATOM 1292 O O . LYS A 1 159 ? 16.524 11.942 -13.292 1.00 97.00 159 LYS A O 1
ATOM 1297 N N . ASP A 1 160 ? 17.934 13.399 -12.292 1.00 95.94 160 ASP A N 1
ATOM 1298 C CA . ASP A 1 160 ? 18.496 12.462 -11.323 1.00 95.94 160 ASP A CA 1
ATOM 1299 C C . ASP A 1 160 ? 17.415 11.937 -10.369 1.00 95.94 160 ASP A C 1
ATOM 1301 O O . ASP A 1 160 ? 16.550 12.686 -9.907 1.00 95.94 160 ASP A O 1
ATOM 1305 N N . GLN A 1 161 ? 17.460 10.636 -10.086 1.00 95.94 161 GLN A N 1
ATOM 1306 C CA . GLN A 1 161 ? 16.515 9.944 -9.217 1.00 95.94 161 GLN A CA 1
ATOM 1307 C C . GLN A 1 161 ? 17.259 9.279 -8.060 1.00 95.94 161 GLN A C 1
ATOM 1309 O O . GLN A 1 161 ? 18.126 8.430 -8.264 1.00 95.94 161 GLN A O 1
ATOM 1314 N N . TYR A 1 162 ? 16.883 9.641 -6.835 1.00 92.69 162 TYR A N 1
ATOM 1315 C CA . TYR A 1 162 ? 17.534 9.176 -5.607 1.00 92.69 162 TYR A CA 1
ATOM 1316 C C . TYR A 1 162 ? 16.659 8.167 -4.862 1.00 92.69 162 TYR A C 1
ATOM 1318 O O . TYR A 1 162 ? 16.343 8.348 -3.694 1.00 92.69 162 TYR A O 1
ATOM 1326 N N . TYR A 1 163 ? 16.191 7.144 -5.567 1.00 92.81 163 TYR A N 1
ATOM 1327 C CA . TYR A 1 163 ? 15.529 5.968 -5.002 1.00 92.81 163 TYR A CA 1
ATOM 1328 C C . TYR A 1 163 ? 15.836 4.767 -5.898 1.00 92.81 163 TYR A C 1
ATOM 1330 O O . TYR A 1 163 ? 16.154 4.939 -7.081 1.00 92.81 163 TYR A O 1
ATOM 1338 N N . TRP A 1 164 ? 15.748 3.556 -5.351 1.00 95.31 164 TRP A N 1
ATOM 1339 C CA . TRP A 1 164 ? 16.050 2.333 -6.101 1.00 95.31 164 TRP A CA 1
ATOM 1340 C C . TRP A 1 164 ? 14.857 1.384 -6.191 1.00 95.31 164 TRP A C 1
ATOM 1342 O O . TRP A 1 164 ? 13.902 1.510 -5.428 1.00 95.31 164 TRP A O 1
ATOM 1352 N N . GLY A 1 165 ? 14.919 0.436 -7.133 1.00 93.44 165 GLY A N 1
ATOM 1353 C CA . GLY A 1 165 ? 13.835 -0.490 -7.477 1.00 93.44 165 GLY A CA 1
ATOM 1354 C C . GLY A 1 165 ? 13.041 -1.005 -6.271 1.00 93.44 165 GLY A C 1
ATOM 1355 O O . GLY A 1 165 ? 13.606 -1.365 -5.241 1.00 93.44 165 GLY A O 1
ATOM 1356 N N . GLY A 1 166 ? 11.712 -1.007 -6.394 1.00 90.94 166 GLY A N 1
ATOM 1357 C CA . GLY A 1 166 ? 10.783 -1.401 -5.333 1.00 90.94 166 GLY A CA 1
ATOM 1358 C C . GLY A 1 166 ? 10.460 -0.308 -4.303 1.00 90.94 166 GLY A C 1
ATOM 1359 O O . GLY A 1 166 ? 9.394 -0.384 -3.679 1.00 90.94 166 GLY A O 1
ATOM 1360 N N . ALA A 1 167 ? 11.306 0.716 -4.150 1.00 90.31 167 ALA A N 1
ATOM 1361 C CA . ALA A 1 167 ? 11.065 1.827 -3.231 1.00 90.31 167 ALA A CA 1
ATOM 1362 C C . ALA A 1 167 ? 9.954 2.767 -3.724 1.00 90.31 167 ALA A C 1
ATOM 1364 O O . ALA A 1 167 ? 9.620 2.809 -4.908 1.00 90.31 167 ALA A O 1
ATOM 1365 N N . GLU A 1 168 ? 9.374 3.524 -2.796 1.00 87.75 168 GLU A N 1
ATOM 1366 C CA . GLU A 1 168 ? 8.465 4.621 -3.133 1.00 87.75 168 GLU A CA 1
ATOM 1367 C C . GLU A 1 168 ? 9.220 5.747 -3.860 1.00 87.75 168 GLU A C 1
ATOM 1369 O O . GLU A 1 168 ? 10.396 5.995 -3.589 1.00 87.75 168 GLU A O 1
ATOM 1374 N N . THR A 1 169 ? 8.557 6.430 -4.796 1.00 89.44 169 THR A N 1
ATOM 1375 C CA . THR A 1 169 ? 9.162 7.555 -5.520 1.00 89.44 169 THR A CA 1
ATOM 1376 C C . THR A 1 169 ? 9.688 8.603 -4.539 1.00 89.44 169 THR A C 1
ATOM 1378 O O . THR A 1 169 ? 9.006 8.961 -3.585 1.00 89.44 169 THR A O 1
ATOM 1381 N N . ASP A 1 170 ? 10.893 9.122 -4.792 1.00 86.81 170 ASP A N 1
ATOM 1382 C CA . ASP A 1 170 ? 11.537 10.182 -3.999 1.00 86.81 170 ASP A CA 1
ATOM 1383 C C . ASP A 1 170 ? 11.773 9.823 -2.510 1.00 86.81 170 ASP A C 1
ATOM 1385 O O . ASP A 1 170 ? 12.059 10.703 -1.692 1.00 86.81 170 ASP A O 1
ATOM 1389 N N . SER A 1 171 ? 11.696 8.540 -2.133 1.00 84.12 171 SER A N 1
ATOM 1390 C CA . SER A 1 171 ? 11.827 8.092 -0.738 1.00 84.12 171 SER A CA 1
ATOM 1391 C C . SER A 1 171 ? 13.243 8.170 -0.166 1.00 84.12 171 SER A C 1
ATOM 1393 O O . SER A 1 171 ? 13.403 8.087 1.053 1.00 84.12 171 SER A O 1
ATOM 1395 N N . ARG A 1 172 ? 14.278 8.287 -1.014 1.00 87.62 172 ARG A N 1
ATOM 1396 C CA . ARG A 1 172 ? 15.691 8.149 -0.604 1.00 87.62 172 ARG A CA 1
ATOM 1397 C C . ARG A 1 172 ? 15.992 6.809 0.072 1.00 87.62 172 ARG A C 1
ATOM 1399 O O . ARG A 1 172 ? 16.784 6.710 1.009 1.00 87.62 172 ARG A O 1
ATOM 1406 N N . SER A 1 173 ? 15.348 5.757 -0.419 1.00 88.19 173 SER A N 1
ATOM 1407 C CA . SER A 1 173 ? 15.529 4.386 0.048 1.00 88.19 173 SER A CA 1
ATOM 1408 C C . SER A 1 173 ? 15.518 3.389 -1.109 1.00 88.19 173 SER A C 1
ATOM 1410 O O . SER A 1 173 ? 15.315 3.750 -2.273 1.00 88.19 173 SER A O 1
ATOM 1412 N N . CYS A 1 174 ? 15.751 2.123 -0.773 1.00 90.75 174 CYS A N 1
ATOM 1413 C CA . CYS A 1 174 ? 15.659 0.994 -1.686 1.00 90.75 174 CYS A CA 1
ATOM 1414 C C . CYS A 1 174 ? 14.452 0.114 -1.340 1.00 90.75 174 CYS A C 1
ATOM 1416 O O . CYS A 1 174 ? 13.895 0.202 -0.243 1.00 90.75 174 CYS A O 1
ATOM 1418 N N . GLY A 1 175 ? 14.037 -0.750 -2.273 1.00 88.19 175 GLY A N 1
ATOM 1419 C CA . GLY A 1 175 ? 12.850 -1.595 -2.112 1.00 88.19 175 GLY A CA 1
ATOM 1420 C C . GLY A 1 175 ? 12.879 -2.530 -0.903 1.00 88.19 175 GLY A C 1
ATOM 1421 O O . GLY A 1 175 ? 11.818 -2.926 -0.426 1.00 88.19 175 GLY A O 1
ATOM 1422 N N . CYS A 1 176 ? 14.062 -2.842 -0.364 1.00 85.69 176 CYS A N 1
ATOM 1423 C CA . CYS A 1 176 ? 14.184 -3.631 0.856 1.00 85.69 176 CYS A CA 1
ATOM 1424 C C . CYS A 1 176 ? 13.700 -2.895 2.112 1.00 85.69 176 CYS A C 1
ATOM 1426 O O . CYS A 1 176 ? 13.355 -3.552 3.087 1.00 85.69 176 CYS A O 1
ATOM 1428 N N . HIS A 1 177 ? 13.654 -1.559 2.128 1.00 82.62 177 HIS A N 1
ATOM 1429 C CA . HIS A 1 177 ? 13.336 -0.786 3.329 1.00 82.62 177 HIS A CA 1
ATOM 1430 C C . HIS A 1 177 ? 11.876 -1.002 3.785 1.00 82.62 177 HIS A C 1
ATOM 1432 O O . HIS A 1 177 ? 10.968 -0.949 2.950 1.00 82.62 177 HIS A O 1
ATOM 1438 N N . PRO A 1 178 ? 11.594 -1.207 5.092 1.00 71.44 178 PRO A N 1
ATOM 1439 C CA . PRO A 1 178 ? 12.491 -1.170 6.262 1.00 71.44 178 PRO A CA 1
ATOM 1440 C C . PRO A 1 178 ? 13.165 -2.507 6.619 1.00 71.44 178 PRO A C 1
ATOM 1442 O O . PRO A 1 178 ? 13.813 -2.612 7.654 1.00 71.44 178 PRO A O 1
ATOM 1445 N N . TYR A 1 179 ? 13.015 -3.529 5.785 1.00 77.62 179 TYR A N 1
ATOM 1446 C CA . TYR A 1 179 ? 13.473 -4.902 6.015 1.00 77.62 179 TYR A CA 1
ATOM 1447 C C . TYR A 1 179 ? 14.781 -5.235 5.284 1.00 77.62 179 TYR A C 1
ATOM 1449 O O . TYR A 1 179 ? 15.031 -6.392 4.943 1.00 77.62 179 TYR A O 1
ATOM 1457 N N . CYS A 1 180 ? 15.614 -4.227 5.022 1.00 83.88 180 CYS A N 1
ATOM 1458 C CA . CYS A 1 180 ? 16.958 -4.445 4.499 1.00 83.88 180 CYS A CA 1
ATOM 1459 C C . CYS A 1 180 ? 17.761 -5.326 5.465 1.00 83.88 180 CYS A C 1
ATOM 1461 O O . CYS A 1 180 ? 17.451 -5.422 6.658 1.00 83.88 180 CYS A O 1
ATOM 1463 N N . HIS A 1 181 ? 18.803 -5.984 4.958 1.00 85.38 181 HIS A N 1
ATOM 1464 C CA . HIS A 1 181 ? 19.700 -6.746 5.816 1.00 85.38 181 HIS A CA 1
ATOM 1465 C C . HIS A 1 181 ? 20.233 -5.844 6.937 1.00 85.38 181 HIS A C 1
ATOM 1467 O O . HIS A 1 181 ? 20.567 -4.694 6.663 1.00 85.38 181 HIS A O 1
ATOM 1473 N N . PRO A 1 182 ? 20.351 -6.337 8.184 1.00 81.38 182 PRO A N 1
ATOM 1474 C CA . PRO A 1 182 ? 20.953 -5.555 9.253 1.00 81.38 182 PRO A CA 1
ATOM 1475 C C . PRO A 1 182 ? 22.366 -5.126 8.850 1.00 81.38 182 PRO A C 1
ATOM 1477 O O . PRO A 1 182 ? 23.241 -5.970 8.640 1.00 81.38 182 PRO A O 1
ATOM 1480 N N . THR A 1 183 ? 22.562 -3.819 8.708 1.00 73.19 183 THR A N 1
ATOM 1481 C CA . THR A 1 183 ? 23.844 -3.204 8.356 1.00 73.19 183 THR A CA 1
ATOM 1482 C C . THR A 1 183 ? 24.433 -2.517 9.577 1.00 73.19 183 THR A C 1
ATOM 1484 O O . THR A 1 183 ? 23.711 -2.095 10.484 1.00 73.19 183 THR A O 1
ATOM 1487 N N . SER A 1 184 ? 25.755 -2.354 9.591 1.00 73.50 184 SER A N 1
ATOM 1488 C CA . SER A 1 184 ? 26.453 -1.640 10.674 1.00 73.50 184 SER A CA 1
ATOM 1489 C C . SER A 1 184 ? 25.973 -0.189 10.846 1.00 73.50 184 SER A C 1
ATOM 1491 O O . SER A 1 184 ? 26.086 0.385 11.928 1.00 73.50 184 SER A O 1
ATOM 1493 N N . ARG A 1 185 ? 25.404 0.390 9.781 1.00 69.06 185 ARG A N 1
ATOM 1494 C CA . ARG A 1 185 ? 24.939 1.781 9.694 1.00 69.06 185 ARG A CA 1
ATOM 1495 C C . ARG A 1 185 ? 23.417 1.936 9.769 1.00 69.06 185 ARG A C 1
ATOM 1497 O O . ARG A 1 185 ? 22.937 3.060 9.685 1.00 69.06 185 ARG A O 1
ATOM 1504 N N . ASN A 1 186 ? 22.669 0.837 9.920 1.00 70.31 186 ASN A N 1
ATOM 1505 C CA . ASN A 1 186 ? 21.201 0.818 9.877 1.00 70.31 186 ASN A CA 1
ATOM 1506 C C . ASN A 1 186 ? 20.621 1.535 8.634 1.00 70.31 186 ASN A C 1
ATOM 1508 O O . ASN A 1 186 ? 19.743 2.391 8.739 1.00 70.31 186 ASN A O 1
ATOM 1512 N N . SER A 1 187 ? 21.182 1.229 7.462 1.00 75.19 187 SER A N 1
ATOM 1513 C CA . SER A 1 187 ? 20.889 1.932 6.210 1.00 75.19 187 SER A CA 1
ATOM 1514 C C . SER A 1 187 ? 19.534 1.581 5.568 1.00 75.19 187 SER A C 1
ATOM 1516 O O . SER A 1 187 ? 18.967 0.513 5.797 1.00 75.19 187 SER A O 1
ATOM 1518 N N . THR A 1 188 ? 19.037 2.473 4.703 1.00 85.38 188 THR A N 1
ATOM 1519 C CA . THR A 1 188 ? 17.819 2.308 3.888 1.00 85.38 188 THR A CA 1
ATOM 1520 C C . THR A 1 188 ? 18.002 1.478 2.619 1.00 85.38 188 THR A C 1
ATOM 1522 O O . THR A 1 188 ? 17.026 1.254 1.899 1.00 85.38 188 THR A O 1
ATOM 1525 N N . CYS A 1 189 ? 19.225 1.024 2.354 1.00 90.50 189 CYS A N 1
ATOM 1526 C CA . CYS A 1 189 ? 19.610 0.193 1.219 1.00 90.50 189 CYS A CA 1
ATOM 1527 C C . CYS A 1 189 ? 20.649 -0.842 1.661 1.00 90.50 189 CYS A C 1
ATOM 1529 O O . CYS A 1 189 ? 21.486 -0.548 2.519 1.00 90.50 189 CYS A O 1
ATOM 1531 N N . ASN A 1 190 ? 20.640 -2.034 1.062 1.00 92.25 190 ASN A N 1
ATOM 1532 C CA . ASN A 1 190 ? 21.626 -3.068 1.380 1.00 92.25 190 ASN A CA 1
ATOM 1533 C C . ASN A 1 190 ? 23.047 -2.654 0.962 1.00 92.25 190 ASN A C 1
ATOM 1535 O O . ASN A 1 190 ? 24.005 -2.944 1.678 1.00 92.25 190 ASN A O 1
ATOM 1539 N N . CYS A 1 191 ? 23.192 -1.967 -0.173 1.00 92.75 191 CYS A N 1
ATOM 1540 C CA . CYS A 1 191 ? 24.489 -1.530 -0.697 1.00 92.75 191 CYS A CA 1
ATOM 1541 C C . CYS A 1 191 ? 25.168 -0.430 0.122 1.00 92.75 191 CYS A C 1
ATOM 1543 O O . CYS A 1 191 ? 26.392 -0.326 0.150 1.00 92.75 191 CYS A O 1
ATOM 1545 N N . ASP A 1 192 ? 24.396 0.331 0.888 1.00 91.12 192 ASP A N 1
ATOM 1546 C CA . ASP A 1 192 ? 24.931 1.377 1.758 1.00 91.12 192 ASP A CA 1
ATOM 1547 C C . ASP A 1 192 ? 25.625 0.827 3.030 1.00 91.12 192 ASP A C 1
ATOM 1549 O O . ASP A 1 192 ? 26.128 1.606 3.840 1.00 91.12 192 ASP A O 1
ATOM 1553 N N . ASP A 1 193 ? 25.693 -0.501 3.224 1.00 88.88 193 ASP A N 1
ATOM 1554 C CA . ASP A 1 193 ? 26.571 -1.128 4.235 1.00 88.88 193 ASP A CA 1
ATOM 1555 C C . ASP A 1 193 ? 28.059 -0.866 3.934 1.00 88.88 193 ASP A C 1
ATOM 1557 O O . ASP A 1 193 ? 28.879 -0.855 4.850 1.00 88.88 193 ASP A O 1
ATOM 1561 N N . ASN A 1 194 ? 28.403 -0.640 2.655 1.00 89.06 194 ASN A N 1
ATOM 1562 C CA . ASN A 1 194 ? 29.781 -0.536 2.161 1.00 89.06 194 ASN A CA 1
ATOM 1563 C C . ASN A 1 194 ? 30.647 -1.756 2.566 1.00 89.06 194 ASN A C 1
ATOM 1565 O O . ASN A 1 194 ? 31.784 -1.638 3.028 1.00 89.06 194 ASN A O 1
ATOM 1569 N N . ASP A 1 195 ? 30.085 -2.963 2.435 1.00 89.62 195 ASP A N 1
ATOM 1570 C CA . ASP A 1 195 ? 30.776 -4.213 2.769 1.00 89.62 195 ASP A CA 1
ATOM 1571 C C . ASP A 1 195 ? 31.761 -4.596 1.650 1.00 89.62 195 ASP A C 1
ATOM 1573 O O . ASP A 1 195 ? 31.365 -5.027 0.566 1.00 89.62 195 ASP A O 1
ATOM 1577 N N . LYS A 1 196 ? 33.064 -4.449 1.916 1.00 91.38 196 LYS A N 1
ATOM 1578 C CA . LYS A 1 196 ? 34.146 -4.782 0.969 1.00 91.38 196 LYS A CA 1
ATOM 1579 C C . LYS A 1 196 ? 34.399 -6.293 0.831 1.00 91.38 196 LYS A C 1
ATOM 1581 O O . LYS A 1 196 ? 35.131 -6.713 -0.066 1.00 91.38 196 LYS A O 1
ATOM 1586 N N . LEU A 1 197 ? 33.820 -7.123 1.703 1.00 90.62 197 LEU A N 1
ATOM 1587 C CA . LEU A 1 197 ? 34.034 -8.574 1.745 1.00 90.62 197 LEU A CA 1
ATOM 1588 C C . LEU A 1 197 ? 32.901 -9.352 1.073 1.00 90.62 197 LEU A C 1
ATOM 1590 O O . LEU A 1 197 ? 33.162 -10.365 0.420 1.00 90.62 197 LEU A O 1
ATOM 1594 N N . LYS A 1 198 ? 31.653 -8.904 1.232 1.00 91.75 198 LYS A N 1
ATOM 1595 C CA . LYS A 1 198 ? 30.466 -9.605 0.723 1.00 91.75 198 LYS A CA 1
ATOM 1596 C C . LYS A 1 198 ? 29.762 -8.806 -0.359 1.00 91.75 198 LYS A C 1
ATOM 1598 O O . LYS A 1 198 ? 29.673 -7.587 -0.301 1.00 91.75 198 LYS A O 1
ATOM 1603 N N . TRP A 1 199 ? 29.197 -9.532 -1.316 1.00 94.62 199 TRP A N 1
ATOM 1604 C CA . TRP A 1 199 ? 28.255 -8.950 -2.259 1.00 94.62 199 TRP A CA 1
ATOM 1605 C C . TRP A 1 199 ? 26.912 -8.711 -1.575 1.00 94.62 199 TRP A C 1
ATOM 1607 O O . TRP A 1 199 ? 26.373 -9.599 -0.909 1.00 94.62 199 TRP A O 1
ATOM 1617 N N . ARG A 1 200 ? 26.379 -7.509 -1.758 1.00 94.00 200 ARG A N 1
ATOM 1618 C CA . ARG A 1 200 ? 25.010 -7.125 -1.422 1.00 94.00 200 ARG A CA 1
ATOM 1619 C C . ARG A 1 200 ? 24.268 -6.773 -2.702 1.00 94.00 200 ARG A C 1
ATOM 1621 O O . ARG A 1 200 ? 24.880 -6.615 -3.757 1.00 94.00 200 ARG A O 1
ATOM 1628 N N . GLU A 1 201 ? 22.951 -6.676 -2.607 1.00 94.25 201 GLU A N 1
ATOM 1629 C CA . GLU A 1 201 ? 22.109 -6.354 -3.748 1.00 94.25 201 GLU A CA 1
ATOM 1630 C C . GLU A 1 201 ? 20.906 -5.516 -3.332 1.00 94.25 201 GLU A C 1
ATOM 1632 O O . GLU A 1 201 ? 20.248 -5.805 -2.330 1.00 94.25 201 GLU A O 1
ATOM 1637 N N . ASP A 1 202 ? 20.596 -4.528 -4.166 1.00 95.19 202 ASP A N 1
ATOM 1638 C CA . ASP A 1 202 ? 19.309 -3.855 -4.202 1.00 95.19 202 ASP A CA 1
ATOM 1639 C C . ASP A 1 202 ? 18.731 -3.961 -5.622 1.00 95.19 202 ASP A C 1
ATOM 1641 O O . ASP A 1 202 ? 19.365 -3.597 -6.623 1.00 95.19 202 ASP A O 1
ATOM 1645 N N . SER A 1 203 ? 17.508 -4.471 -5.726 1.00 94.56 203 SER A N 1
ATOM 1646 C CA . SER A 1 203 ? 16.812 -4.674 -6.995 1.00 94.56 203 SER A CA 1
ATOM 1647 C C . SER A 1 203 ? 15.302 -4.513 -6.847 1.00 94.56 203 SER A C 1
ATOM 1649 O O . SER A 1 203 ? 14.756 -4.543 -5.743 1.00 94.56 203 SER A O 1
ATOM 1651 N N . GLY A 1 204 ? 14.621 -4.292 -7.970 1.00 94.19 204 GLY A N 1
ATOM 1652 C CA . GLY A 1 204 ? 13.166 -4.230 -8.019 1.00 94.19 204 GLY A CA 1
ATOM 1653 C C . GLY A 1 204 ? 12.641 -3.458 -9.223 1.00 94.19 204 GLY A C 1
ATOM 1654 O O . GLY A 1 204 ? 13.390 -3.049 -10.110 1.00 94.19 204 GLY A 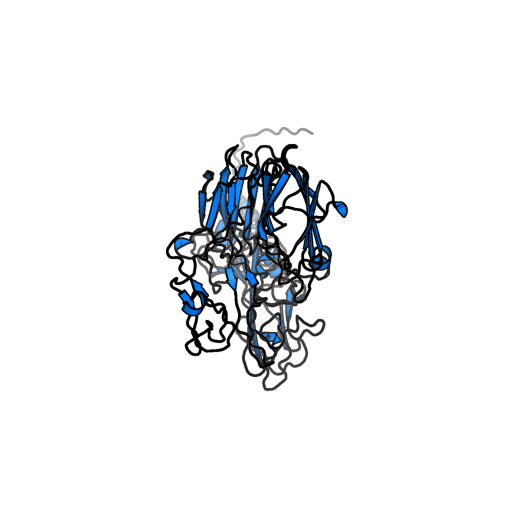O 1
ATOM 1655 N N . LEU A 1 205 ? 11.326 -3.246 -9.249 1.00 94.69 205 LEU A N 1
ATOM 1656 C CA . LEU A 1 205 ? 10.656 -2.501 -10.313 1.00 94.69 205 LEU A CA 1
ATOM 1657 C C . LEU A 1 205 ? 10.613 -1.003 -9.997 1.00 94.69 205 LEU A C 1
ATOM 1659 O O . LEU A 1 205 ? 10.247 -0.591 -8.896 1.00 94.69 205 LEU A O 1
ATOM 1663 N N . LEU A 1 206 ? 10.944 -0.194 -10.995 1.00 96.56 206 LEU A N 1
ATOM 1664 C CA . LEU A 1 206 ? 10.573 1.211 -11.088 1.00 96.56 206 LEU A CA 1
ATOM 1665 C C . LEU A 1 206 ? 9.187 1.267 -11.729 1.00 96.56 206 LEU A C 1
ATOM 1667 O O . LEU A 1 206 ? 9.002 0.722 -12.815 1.00 96.56 206 LEU A O 1
ATOM 1671 N N . LEU A 1 207 ? 8.218 1.879 -11.048 1.00 94.81 207 LEU A N 1
ATOM 1672 C CA . LEU A 1 207 ? 6.801 1.853 -11.448 1.00 94.81 207 LEU A CA 1
ATOM 1673 C C . LEU A 1 207 ? 6.211 3.243 -11.705 1.00 94.81 207 LEU A C 1
ATOM 1675 O O . LEU A 1 207 ? 5.089 3.367 -12.196 1.00 94.81 207 LEU A O 1
ATOM 1679 N N . ASP A 1 208 ? 6.954 4.297 -11.374 1.00 95.56 208 ASP A N 1
ATOM 1680 C CA . ASP A 1 208 ? 6.492 5.662 -11.565 1.00 95.56 208 ASP A CA 1
ATOM 1681 C C . ASP A 1 208 ? 6.685 6.108 -13.013 1.00 95.56 208 ASP A C 1
ATOM 1683 O O . ASP A 1 208 ? 7.778 6.476 -13.453 1.00 95.56 208 ASP A O 1
ATOM 1687 N N . SER A 1 209 ? 5.578 6.110 -13.750 1.00 94.88 209 SER A N 1
ATOM 1688 C CA . SER A 1 209 ? 5.538 6.515 -15.157 1.00 94.88 209 SER A CA 1
ATOM 1689 C C . SER A 1 209 ? 5.912 7.994 -15.358 1.00 94.88 209 SER A C 1
ATOM 1691 O O . SER A 1 209 ? 6.346 8.374 -16.441 1.00 94.88 209 SER A O 1
ATOM 1693 N N . SER A 1 210 ? 5.838 8.833 -14.316 1.00 95.00 210 SER A N 1
ATOM 1694 C CA . SER A 1 210 ? 6.326 10.218 -14.378 1.00 95.00 210 SER A CA 1
ATOM 1695 C C . SER A 1 210 ? 7.857 10.326 -14.353 1.00 95.00 210 SER A C 1
ATOM 1697 O O . SER A 1 210 ? 8.404 11.360 -14.744 1.00 95.00 210 SER A O 1
ATOM 1699 N N . ARG A 1 211 ? 8.557 9.273 -13.902 1.00 96.19 211 ARG A N 1
ATOM 1700 C CA . ARG A 1 211 ? 10.028 9.207 -13.813 1.00 96.19 211 ARG A CA 1
ATOM 1701 C C . ARG A 1 211 ? 10.648 8.323 -14.885 1.00 96.19 211 ARG A C 1
ATOM 1703 O O . ARG A 1 211 ? 11.783 8.572 -15.282 1.00 96.19 211 ARG A O 1
ATOM 1710 N N . LEU A 1 212 ? 9.918 7.314 -15.349 1.00 97.56 212 LEU A N 1
ATOM 1711 C CA . LEU A 1 212 ? 10.338 6.443 -16.441 1.00 97.56 212 LEU A CA 1
ATOM 1712 C C . LEU A 1 212 ? 10.373 7.179 -17.791 1.00 97.56 212 LEU A C 1
ATOM 1714 O O . LEU A 1 212 ? 9.625 8.139 -17.987 1.00 97.56 212 LEU A O 1
ATOM 1718 N N . PRO A 1 213 ? 11.212 6.722 -18.736 1.00 97.69 213 PRO A N 1
ATOM 1719 C CA . PRO A 1 213 ? 12.088 5.546 -18.679 1.00 97.69 213 PRO A CA 1
ATOM 1720 C C . PRO A 1 213 ? 13.458 5.859 -18.056 1.00 97.69 213 PRO A C 1
ATOM 1722 O O . PRO A 1 213 ? 13.820 7.022 -17.885 1.00 97.69 213 PRO A O 1
ATOM 1725 N N . VAL A 1 214 ? 14.257 4.828 -17.762 1.00 98.44 214 VAL A N 1
ATOM 1726 C CA . VAL A 1 214 ? 15.673 5.014 -17.408 1.00 98.44 214 VAL A CA 1
ATOM 1727 C C . VAL A 1 214 ? 16.462 5.392 -18.666 1.00 98.44 214 VAL A C 1
ATOM 1729 O O . VAL A 1 214 ? 16.493 4.631 -19.637 1.00 98.44 214 VAL A O 1
ATOM 1732 N N . LEU A 1 215 ? 17.107 6.562 -18.646 1.00 98.12 215 LEU A N 1
ATOM 1733 C CA . LEU A 1 215 ? 17.911 7.105 -19.750 1.00 98.12 215 LEU A CA 1
ATOM 1734 C C . LEU A 1 215 ? 19.420 6.964 -19.509 1.00 98.12 215 LEU A C 1
ATOM 1736 O O . LEU A 1 215 ? 20.199 6.876 -20.462 1.00 98.12 215 LEU A O 1
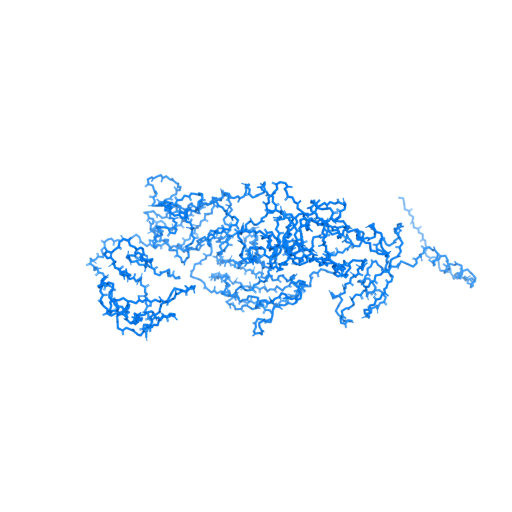ATOM 1740 N N . GLN A 1 216 ? 19.854 6.921 -18.247 1.00 98.31 216 GLN A N 1
ATOM 1741 C CA . GLN A 1 216 ? 21.264 6.776 -17.889 1.00 98.31 216 GLN A CA 1
ATOM 1742 C C . GLN A 1 216 ? 21.422 6.145 -16.500 1.00 98.31 216 GLN A C 1
ATOM 1744 O O . GLN A 1 216 ? 20.622 6.395 -15.601 1.00 98.31 216 GLN A O 1
ATOM 1749 N N . LEU A 1 217 ? 22.474 5.347 -16.320 1.00 98.44 217 LEU A N 1
ATOM 1750 C CA . LEU A 1 217 ? 22.897 4.816 -15.022 1.00 98.44 217 LEU A CA 1
ATOM 1751 C C . LEU A 1 217 ? 24.227 5.447 -14.612 1.00 98.44 217 LEU A C 1
ATOM 1753 O O . LEU A 1 217 ? 25.127 5.585 -15.451 1.00 98.44 217 LEU A O 1
ATOM 1757 N N . ARG A 1 218 ? 24.344 5.813 -13.334 1.00 97.75 218 ARG A N 1
ATOM 1758 C CA . ARG A 1 218 ? 25.526 6.450 -12.756 1.00 97.75 218 ARG A CA 1
ATOM 1759 C C . ARG A 1 218 ? 25.956 5.736 -11.485 1.00 97.75 218 ARG A C 1
ATOM 1761 O O . ARG A 1 218 ? 25.152 5.574 -10.573 1.00 97.75 218 ARG A O 1
ATOM 1768 N N . PHE A 1 219 ? 27.224 5.344 -11.427 1.00 97.25 219 PHE A N 1
ATOM 1769 C CA . PHE A 1 219 ? 27.794 4.639 -10.276 1.00 97.25 219 PHE A CA 1
ATOM 1770 C C . PHE A 1 219 ? 29.147 5.243 -9.877 1.00 97.25 219 PHE A C 1
ATOM 1772 O O . PHE A 1 219 ? 29.863 5.798 -10.716 1.00 97.25 219 PHE A O 1
ATOM 1779 N N . GLY A 1 220 ? 29.480 5.139 -8.596 1.00 94.69 220 GLY A N 1
ATOM 1780 C CA . GLY A 1 220 ? 30.755 5.546 -7.997 1.00 94.69 220 GLY A CA 1
ATOM 1781 C C . GLY A 1 220 ? 31.114 4.617 -6.836 1.00 94.69 220 GLY A C 1
ATOM 1782 O O . GLY A 1 220 ? 30.450 3.593 -6.666 1.00 94.69 220 GLY A O 1
ATOM 1783 N N . ASP A 1 221 ? 32.122 4.966 -6.031 1.00 92.50 221 ASP A N 1
ATOM 1784 C CA . ASP A 1 221 ? 32.561 4.139 -4.886 1.00 92.50 221 ASP A CA 1
ATOM 1785 C C . ASP A 1 221 ? 32.948 2.714 -5.322 1.00 92.50 221 ASP A C 1
ATOM 1787 O O . ASP A 1 221 ? 32.444 1.710 -4.831 1.00 92.50 221 ASP A O 1
ATOM 1791 N N . THR A 1 222 ? 33.732 2.624 -6.398 1.00 93.50 222 THR A N 1
ATOM 1792 C CA . THR A 1 222 ? 34.289 1.359 -6.903 1.00 93.50 222 THR A CA 1
ATOM 1793 C C . THR A 1 222 ? 35.778 1.485 -7.223 1.00 93.50 222 THR A C 1
ATOM 1795 O O . THR A 1 222 ? 36.283 0.802 -8.120 1.00 93.50 222 THR A O 1
ATOM 1798 N N . GLY A 1 223 ? 36.471 2.428 -6.581 1.00 89.75 223 GLY A N 1
ATOM 1799 C CA . GLY A 1 223 ? 37.858 2.772 -6.874 1.00 89.75 223 GLY A CA 1
ATOM 1800 C C . GLY A 1 223 ? 38.863 1.796 -6.272 1.00 89.75 223 GLY A C 1
ATOM 1801 O O . GLY A 1 223 ? 39.878 1.500 -6.912 1.00 89.75 223 GLY A O 1
ATOM 1802 N N . ASP A 1 224 ? 38.576 1.255 -5.086 1.00 90.81 224 ASP A N 1
ATOM 1803 C CA . ASP A 1 224 ? 39.494 0.348 -4.399 1.00 90.81 224 ASP A CA 1
ATOM 1804 C C . ASP A 1 224 ? 39.529 -1.054 -5.045 1.00 90.81 224 ASP A C 1
ATOM 1806 O O . ASP A 1 224 ? 38.526 -1.542 -5.570 1.00 90.81 224 ASP A O 1
ATOM 1810 N N . PRO A 1 225 ? 40.644 -1.810 -4.933 1.00 89.69 225 PRO A N 1
ATOM 1811 C CA . PRO A 1 225 ? 40.751 -3.167 -5.492 1.00 89.69 225 PRO A CA 1
ATOM 1812 C C . PRO A 1 225 ? 39.708 -4.161 -4.957 1.00 89.69 225 PRO A C 1
ATOM 1814 O O . PRO A 1 225 ? 39.315 -5.119 -5.637 1.00 89.69 225 PRO A O 1
ATOM 1817 N N . SER A 1 226 ? 39.275 -3.958 -3.712 1.00 91.81 226 SER A N 1
ATOM 1818 C CA . SER A 1 226 ? 38.228 -4.757 -3.077 1.00 91.81 226 SER A CA 1
ATOM 1819 C C . SER A 1 226 ? 36.819 -4.316 -3.472 1.00 91.81 226 SER A C 1
ATOM 1821 O O . SER A 1 226 ? 35.877 -5.077 -3.260 1.00 91.81 226 SER A O 1
ATOM 1823 N N . GLU A 1 227 ? 36.664 -3.161 -4.112 1.00 95.31 227 GLU A N 1
ATOM 1824 C CA . GLU A 1 227 ? 35.365 -2.638 -4.510 1.00 95.31 227 GLU A CA 1
ATOM 1825 C C . GLU A 1 227 ? 34.982 -3.083 -5.920 1.00 95.31 227 GLU A C 1
ATOM 1827 O O . GLU A 1 227 ? 35.819 -3.303 -6.804 1.00 95.31 227 GLU A O 1
ATOM 1832 N N . ALA A 1 228 ? 33.691 -3.314 -6.112 1.00 95.88 228 ALA A N 1
ATOM 1833 C CA . ALA A 1 228 ? 33.115 -3.673 -7.394 1.00 95.88 228 ALA A CA 1
ATOM 1834 C C . ALA A 1 228 ? 31.602 -3.459 -7.367 1.00 95.88 228 ALA A C 1
ATOM 1836 O O . ALA A 1 228 ? 30.961 -3.551 -6.321 1.00 95.88 228 ALA A O 1
ATOM 1837 N N . GLY A 1 229 ? 31.022 -3.265 -8.543 1.00 96.69 229 GLY A N 1
ATOM 1838 C CA . GLY A 1 229 ? 29.580 -3.246 -8.716 1.00 96.69 229 GLY A CA 1
ATOM 1839 C C . GLY A 1 229 ? 29.147 -3.942 -9.997 1.00 96.69 229 GLY A C 1
ATOM 1840 O O . GLY A 1 229 ? 29.949 -4.139 -10.910 1.00 96.69 229 GLY A O 1
ATOM 1841 N N . GLN A 1 230 ? 27.886 -4.350 -10.054 1.00 97.88 230 GLN A N 1
ATOM 1842 C CA . GLN A 1 230 ? 27.271 -5.009 -11.199 1.00 97.88 230 GLN A CA 1
ATOM 1843 C C . GLN A 1 230 ? 25.851 -4.488 -11.373 1.00 97.88 230 GLN A C 1
ATOM 1845 O O . GLN A 1 230 ? 25.022 -4.634 -10.474 1.00 97.88 230 GLN A O 1
ATOM 1850 N N . HIS A 1 231 ? 25.550 -3.903 -12.531 1.00 97.62 231 HIS A N 1
ATOM 1851 C CA . HIS A 1 231 ? 24.201 -3.412 -12.823 1.00 97.62 231 HIS A CA 1
ATOM 1852 C C . HIS A 1 231 ? 23.498 -4.251 -13.882 1.00 97.62 231 HIS A C 1
ATOM 1854 O O . HIS A 1 231 ? 24.128 -4.900 -14.721 1.00 97.62 231 HIS A O 1
ATOM 1860 N N . THR A 1 232 ? 22.171 -4.258 -13.817 1.00 97.75 232 THR A N 1
ATOM 1861 C CA . THR A 1 232 ? 21.278 -4.826 -14.833 1.00 97.75 232 THR A CA 1
ATOM 1862 C C . THR A 1 232 ? 20.030 -3.953 -14.921 1.00 97.75 232 THR A C 1
ATOM 1864 O O . THR A 1 232 ? 19.484 -3.547 -13.894 1.00 97.75 232 THR A O 1
ATOM 1867 N N . LEU A 1 233 ? 19.581 -3.662 -16.140 1.00 98.31 233 LEU A N 1
ATOM 1868 C CA . LEU A 1 233 ? 18.387 -2.865 -16.417 1.00 98.31 233 LEU A CA 1
ATOM 1869 C C . LEU A 1 233 ? 17.490 -3.648 -17.375 1.00 98.31 233 LEU A C 1
ATOM 1871 O O . LEU A 1 233 ? 17.943 -4.041 -18.439 1.00 98.31 233 LEU A O 1
ATOM 1875 N N . GLY A 1 234 ? 16.242 -3.900 -16.996 1.00 97.31 234 GLY A N 1
ATOM 1876 C CA . GLY A 1 234 ? 15.269 -4.565 -17.860 1.00 97.31 234 GLY A CA 1
ATOM 1877 C C . GLY A 1 234 ? 14.661 -3.624 -18.909 1.00 97.31 234 GLY A C 1
ATOM 1878 O O . GLY A 1 234 ? 14.793 -2.401 -18.795 1.00 97.31 234 GLY A O 1
ATOM 1879 N N . PRO A 1 235 ? 13.934 -4.170 -19.900 1.00 97.62 235 PRO A N 1
ATOM 1880 C CA . PRO A 1 235 ? 13.251 -3.364 -20.906 1.00 97.62 235 PRO A CA 1
ATOM 1881 C C . PRO A 1 235 ? 12.165 -2.476 -20.282 1.00 97.62 235 PRO A C 1
ATOM 1883 O O . PRO A 1 235 ? 11.658 -2.755 -19.191 1.00 97.62 235 PRO A O 1
ATOM 1886 N N . LEU A 1 236 ? 11.769 -1.424 -21.001 1.00 98.00 236 LEU A N 1
ATOM 1887 C CA . LEU A 1 236 ? 10.586 -0.642 -20.646 1.00 98.00 236 LEU A CA 1
ATOM 1888 C C . LEU A 1 236 ? 9.342 -1.448 -21.030 1.00 98.00 236 LEU A C 1
ATOM 1890 O O . LEU A 1 236 ? 9.145 -1.764 -22.204 1.00 98.00 236 LEU A O 1
ATOM 1894 N N . ILE A 1 237 ? 8.501 -1.770 -20.051 1.00 97.50 237 ILE A N 1
ATOM 1895 C CA . ILE A 1 237 ? 7.288 -2.565 -20.249 1.00 97.50 237 ILE A CA 1
ATOM 1896 C C . ILE A 1 237 ? 6.084 -1.700 -19.901 1.00 97.50 237 ILE A C 1
ATOM 1898 O O . ILE A 1 237 ? 5.936 -1.270 -18.761 1.00 97.50 237 ILE A O 1
ATOM 1902 N N . CYS A 1 238 ? 5.202 -1.472 -20.864 1.00 97.38 238 CYS A N 1
ATOM 1903 C CA . CYS A 1 238 ? 4.023 -0.632 -20.708 1.00 97.38 238 CYS A CA 1
ATOM 1904 C C . CYS A 1 238 ? 2.738 -1.416 -20.969 1.00 97.38 238 CYS A C 1
ATOM 1906 O O . CYS A 1 238 ? 2.654 -2.218 -21.903 1.00 97.38 238 CYS A O 1
ATOM 1908 N N . ARG A 1 239 ? 1.708 -1.152 -20.163 1.00 95.06 239 ARG A N 1
ATOM 1909 C CA . ARG A 1 239 ? 0.367 -1.713 -20.340 1.00 95.06 239 ARG A CA 1
ATOM 1910 C C . ARG A 1 239 ? -0.635 -0.608 -20.634 1.00 95.06 239 ARG A C 1
ATOM 1912 O O . ARG A 1 239 ? -0.654 0.418 -19.960 1.00 95.06 239 ARG A O 1
ATOM 1919 N N . ALA A 1 240 ? -1.505 -0.843 -21.607 1.00 94.06 240 ALA A N 1
ATOM 1920 C CA . ALA A 1 240 ? -2.547 0.114 -21.978 1.00 94.06 240 ALA A CA 1
ATOM 1921 C C . ALA A 1 240 ? -3.840 -0.063 -21.160 1.00 94.06 240 ALA A C 1
ATOM 1923 O O . ALA A 1 240 ? -4.624 0.869 -21.024 1.00 94.06 240 ALA A O 1
ATOM 1924 N N . THR A 1 241 ? -4.092 -1.255 -20.615 1.00 91.31 241 THR A N 1
ATOM 1925 C CA . THR A 1 241 ? -5.318 -1.553 -19.858 1.00 91.31 241 THR A CA 1
ATOM 1926 C C . THR A 1 241 ? -5.097 -1.431 -18.361 1.00 91.31 241 THR A C 1
ATOM 1928 O O . THR A 1 241 ? -4.053 -1.845 -17.869 1.00 91.31 241 THR A O 1
ATOM 1931 N N . GLY A 1 242 ? -6.102 -0.929 -17.643 1.00 91.62 242 GLY A N 1
ATOM 1932 C CA . GLY A 1 242 ? -6.078 -0.775 -16.191 1.00 91.62 242 GLY A CA 1
ATOM 1933 C C . GLY A 1 242 ? -6.439 -2.029 -15.399 1.00 91.62 242 GLY A C 1
ATOM 1934 O O . GLY A 1 242 ? -6.077 -3.152 -15.768 1.00 91.62 242 GLY A O 1
ATOM 1935 N N . HIS A 1 243 ? -7.108 -1.814 -14.267 1.00 92.62 243 HIS A N 1
ATOM 1936 C CA . HIS A 1 243 ? -7.627 -2.882 -13.415 1.00 92.62 243 HIS A CA 1
ATOM 1937 C C . HIS A 1 243 ? -8.866 -3.520 -14.033 1.00 92.62 243 HIS A C 1
ATOM 1939 O O . HIS A 1 243 ? -9.729 -2.822 -14.561 1.00 92.62 243 HIS A O 1
ATOM 1945 N N . ARG A 1 244 ? -8.977 -4.840 -13.911 1.00 92.12 244 ARG A N 1
ATOM 1946 C CA . ARG A 1 244 ? -10.197 -5.576 -14.227 1.00 92.12 244 ARG A CA 1
ATOM 1947 C C . ARG A 1 244 ? -11.101 -5.620 -13.001 1.00 92.12 244 ARG A C 1
ATOM 1949 O O . ARG A 1 244 ? -10.734 -6.213 -11.987 1.00 92.12 244 ARG A O 1
ATOM 1956 N N . ASP A 1 245 ? -12.282 -5.028 -13.109 1.00 93.50 245 ASP A N 1
ATOM 1957 C CA . ASP A 1 245 ? -13.286 -5.068 -12.048 1.00 93.50 245 ASP A CA 1
ATOM 1958 C C . ASP A 1 245 ? -14.025 -6.418 -12.047 1.00 93.50 245 ASP A C 1
ATOM 1960 O O . ASP A 1 245 ? -14.515 -6.889 -13.076 1.00 93.50 245 ASP A O 1
ATOM 1964 N N . ILE A 1 246 ? -14.087 -7.055 -10.879 1.00 95.06 246 ILE A N 1
ATOM 1965 C CA . ILE A 1 246 ? -14.739 -8.340 -10.629 1.00 95.06 246 ILE A CA 1
ATOM 1966 C C . ILE A 1 246 ? -15.699 -8.163 -9.457 1.00 95.06 246 ILE A C 1
ATOM 1968 O O . ILE A 1 246 ? -15.297 -7.953 -8.311 1.00 95.06 246 ILE A O 1
ATOM 1972 N N . PHE A 1 247 ? -16.991 -8.287 -9.744 1.00 97.00 247 PHE A N 1
ATOM 1973 C CA . PHE A 1 247 ? -18.018 -8.269 -8.715 1.00 97.00 247 PHE A CA 1
ATOM 1974 C C . PHE A 1 247 ? -18.191 -9.663 -8.110 1.00 97.00 247 PHE A C 1
ATOM 1976 O O . PHE A 1 247 ? -18.544 -10.614 -8.804 1.00 97.00 247 PHE A O 1
ATOM 1983 N N . MET A 1 248 ? -17.948 -9.775 -6.806 1.00 96.56 248 MET A N 1
ATOM 1984 C CA . MET A 1 248 ? -17.968 -11.038 -6.066 1.00 96.56 248 MET A CA 1
ATOM 1985 C C . MET A 1 248 ? -19.361 -11.418 -5.559 1.00 96.56 248 MET A C 1
ATOM 1987 O O . MET A 1 248 ? -19.549 -12.537 -5.082 1.00 96.56 248 MET A O 1
ATOM 1991 N N . GLY A 1 249 ? -20.332 -10.505 -5.637 1.00 96.94 249 GLY A N 1
ATOM 1992 C CA . GLY A 1 249 ? -21.721 -10.745 -5.256 1.00 96.94 249 GLY A CA 1
ATOM 1993 C C . GLY A 1 249 ? -22.229 -9.840 -4.135 1.00 96.94 249 GLY A C 1
ATOM 1994 O O . GLY A 1 249 ? -21.488 -9.054 -3.538 1.00 96.94 249 GLY A O 1
ATOM 1995 N N . VAL A 1 250 ? -23.530 -9.979 -3.874 1.00 97.94 250 VAL A N 1
ATOM 1996 C CA . VAL A 1 250 ? -24.241 -9.327 -2.771 1.00 97.94 250 VAL A CA 1
ATOM 1997 C C . VAL A 1 250 ? -24.465 -10.347 -1.660 1.00 97.94 250 VAL A C 1
ATOM 1999 O O . VAL A 1 250 ? -24.987 -11.433 -1.906 1.00 97.94 250 VAL A O 1
ATOM 2002 N N . TYR A 1 251 ? -24.117 -9.973 -0.438 1.00 97.81 251 TYR A N 1
ATOM 2003 C CA . TYR A 1 251 ? -24.218 -10.790 0.762 1.00 97.81 251 TYR A CA 1
ATOM 2004 C C . TYR A 1 251 ? -25.083 -10.075 1.800 1.00 97.81 251 TYR A C 1
ATOM 2006 O O . TYR A 1 251 ? -25.209 -8.853 1.778 1.00 97.81 251 TYR A O 1
ATOM 2014 N N . LYS A 1 252 ? -25.675 -10.832 2.723 1.00 96.88 252 LYS A N 1
ATOM 2015 C CA . LYS A 1 252 ? -26.332 -10.285 3.916 1.00 96.88 252 LYS A CA 1
ATOM 2016 C C . LYS A 1 252 ? -25.456 -10.572 5.128 1.00 96.88 252 LYS A C 1
ATOM 2018 O O . LYS A 1 252 ? -24.935 -11.681 5.235 1.00 96.88 252 LYS A O 1
ATOM 2023 N N . ALA A 1 253 ? -25.279 -9.591 6.005 1.00 95.25 253 ALA A N 1
ATOM 2024 C CA . ALA A 1 253 ? -24.589 -9.797 7.271 1.00 95.25 253 ALA A CA 1
ATOM 2025 C C . ALA A 1 253 ? -25.434 -10.677 8.227 1.00 95.25 253 ALA A C 1
ATOM 2027 O O . ALA A 1 253 ? -26.664 -10.634 8.148 1.00 95.25 253 ALA A O 1
ATOM 2028 N N . PRO A 1 254 ? -24.811 -11.465 9.128 1.00 95.94 254 PRO A N 1
ATOM 2029 C CA . PRO A 1 254 ? -23.369 -11.672 9.267 1.00 95.94 254 PRO A CA 1
ATOM 2030 C C . PRO A 1 254 ? -22.792 -12.584 8.170 1.00 95.94 254 PRO A C 1
ATOM 2032 O O . PRO A 1 254 ? -23.444 -13.521 7.715 1.00 95.94 254 PRO A O 1
ATOM 2035 N N . VAL A 1 255 ? -21.545 -12.337 7.759 1.00 96.88 255 VAL A N 1
ATOM 2036 C CA . VAL A 1 255 ? -20.883 -13.091 6.680 1.00 96.88 255 VAL A CA 1
ATOM 2037 C C . VAL A 1 255 ? -19.372 -13.193 6.895 1.00 96.88 255 VAL A C 1
ATOM 2039 O O . VAL A 1 255 ? -18.744 -12.305 7.468 1.00 96.88 255 VAL A O 1
ATOM 2042 N N . THR A 1 256 ? -18.775 -14.289 6.421 1.00 96.69 256 THR A N 1
ATOM 2043 C CA . THR A 1 256 ? -17.318 -14.430 6.287 1.00 96.69 256 THR A CA 1
ATOM 2044 C C . THR A 1 256 ? -16.928 -14.258 4.828 1.00 96.69 256 THR A C 1
ATOM 2046 O O . THR A 1 256 ? -17.487 -14.926 3.961 1.00 96.69 256 THR A O 1
ATOM 2049 N N . LEU A 1 257 ? -15.956 -13.390 4.567 1.00 95.81 257 LEU A N 1
ATOM 2050 C CA . LEU A 1 257 ? -15.418 -13.133 3.237 1.00 95.81 257 LEU A CA 1
ATOM 2051 C C . LEU A 1 257 ? -13.954 -13.556 3.187 1.00 95.81 257 LEU A C 1
ATOM 2053 O O . LEU A 1 257 ? -13.194 -13.316 4.125 1.00 95.81 257 LEU A O 1
ATOM 2057 N N . THR A 1 258 ? -13.550 -14.158 2.078 1.00 94.00 258 THR A N 1
ATOM 2058 C CA . THR A 1 258 ? -12.161 -14.537 1.826 1.00 94.00 258 THR A CA 1
ATOM 2059 C C . THR A 1 258 ? -11.719 -14.031 0.465 1.00 94.00 258 THR A C 1
ATOM 2061 O O . THR A 1 258 ? -12.504 -13.924 -0.481 1.00 94.00 258 THR A O 1
ATOM 2064 N N . THR A 1 259 ? -10.433 -13.708 0.370 1.00 92.81 259 THR A N 1
ATOM 2065 C CA . THR A 1 259 ? -9.801 -13.380 -0.909 1.00 92.81 259 THR A CA 1
ATOM 2066 C C . THR A 1 259 ? -9.859 -14.593 -1.855 1.00 92.81 259 THR A C 1
ATOM 2068 O O . THR A 1 259 ? -9.689 -15.729 -1.399 1.00 92.81 259 THR A O 1
ATOM 2071 N N . PRO A 1 260 ? -10.068 -14.412 -3.175 1.00 91.12 260 PRO A N 1
ATOM 2072 C CA . PRO A 1 260 ? -9.979 -15.521 -4.123 1.00 91.12 260 PRO A CA 1
ATOM 2073 C C . PRO A 1 260 ? -8.616 -16.222 -4.025 1.00 91.12 260 PRO A C 1
ATOM 2075 O O . PRO A 1 260 ? -7.583 -15.565 -4.080 1.00 91.12 260 PRO A O 1
ATOM 2078 N N . GLY A 1 261 ? -8.611 -17.550 -3.871 1.00 87.50 261 GLY A N 1
ATOM 2079 C CA . GLY A 1 261 ? -7.377 -18.333 -3.698 1.00 87.50 261 GLY A CA 1
ATOM 2080 C C . GLY A 1 261 ? -6.858 -18.445 -2.256 1.00 87.50 261 GLY A C 1
ATOM 2081 O O . GLY A 1 261 ? -5.843 -19.105 -2.034 1.00 87.50 261 GLY A O 1
ATOM 2082 N N . TYR A 1 262 ? -7.570 -17.891 -1.266 1.00 89.62 262 TYR A N 1
ATOM 2083 C CA . TYR A 1 262 ? -7.185 -17.919 0.154 1.00 89.62 262 TYR A CA 1
ATOM 2084 C C . TYR A 1 262 ? -6.951 -19.338 0.724 1.00 89.62 262 TYR A C 1
ATOM 2086 O O . TYR A 1 262 ? -6.005 -19.541 1.490 1.00 89.62 262 TYR A O 1
ATOM 2094 N N . GLU A 1 263 ? -7.761 -20.330 0.329 1.00 86.81 263 GLU A N 1
ATOM 2095 C CA . GLU A 1 263 ? -7.661 -21.725 0.814 1.00 86.81 263 GLU A CA 1
ATOM 2096 C C . GLU A 1 263 ? -6.397 -22.450 0.329 1.00 86.81 263 GLU A C 1
ATOM 2098 O O . GLU A 1 263 ? -5.837 -23.281 1.036 1.00 86.81 263 GLU A O 1
ATOM 2103 N N . ILE A 1 264 ? -5.921 -22.111 -0.870 1.00 85.75 264 ILE A N 1
ATOM 2104 C CA . ILE A 1 264 ? -4.691 -22.672 -1.455 1.00 85.75 264 ILE A CA 1
ATOM 2105 C C . ILE A 1 264 ? -3.473 -21.772 -1.208 1.00 85.75 264 ILE A C 1
ATOM 2107 O O . ILE A 1 264 ? -2.406 -22.010 -1.766 1.00 85.75 264 ILE A O 1
ATOM 2111 N N . GLY A 1 265 ? -3.648 -20.715 -0.407 1.00 80.94 265 GLY A N 1
ATOM 2112 C CA . GLY A 1 265 ? -2.613 -19.746 -0.063 1.00 80.94 265 GLY A CA 1
ATOM 2113 C C . GLY A 1 265 ? -2.062 -18.959 -1.250 1.00 80.94 265 GLY A C 1
ATOM 2114 O O . GLY A 1 265 ? -0.889 -18.605 -1.247 1.00 80.94 265 GLY A O 1
ATOM 2115 N N . LYS A 1 266 ? -2.886 -18.707 -2.274 1.00 79.19 266 LYS A N 1
ATOM 2116 C CA . LYS A 1 266 ? -2.466 -18.009 -3.493 1.00 79.19 266 LYS A CA 1
ATOM 2117 C C . LYS A 1 266 ? -3.201 -16.681 -3.637 1.00 79.19 266 LYS A C 1
ATOM 2119 O O . LYS A 1 266 ? -4.393 -16.670 -3.933 1.00 79.19 266 LYS A O 1
ATOM 2124 N N . TYR A 1 267 ? -2.473 -15.576 -3.482 1.00 75.19 267 TYR A N 1
ATOM 2125 C CA . TYR A 1 267 ? -2.973 -14.234 -3.788 1.00 75.19 267 TYR A CA 1
ATOM 2126 C C . TYR A 1 267 ? -3.458 -14.136 -5.252 1.00 75.19 267 TYR A C 1
ATOM 2128 O O . TYR A 1 267 ? -2.848 -14.754 -6.136 1.00 75.19 267 TYR A O 1
ATOM 2136 N N . PRO A 1 268 ? -4.509 -13.350 -5.553 1.00 81.88 268 PRO A N 1
ATOM 2137 C CA . PRO A 1 268 ? -4.978 -13.173 -6.922 1.00 81.88 268 PRO A CA 1
ATOM 2138 C C . PRO A 1 268 ? -3.927 -12.506 -7.831 1.00 81.88 268 PRO A C 1
ATOM 2140 O O . PRO A 1 268 ? -3.049 -11.788 -7.343 1.00 81.88 268 PRO A O 1
ATOM 2143 N N . PRO A 1 269 ? -4.018 -12.704 -9.162 1.00 82.81 269 PRO A N 1
ATOM 2144 C CA . PRO A 1 269 ? -3.114 -12.060 -10.114 1.00 82.81 269 PRO A CA 1
ATOM 2145 C C . PRO A 1 269 ? -3.224 -10.530 -10.042 1.00 82.81 269 PRO A C 1
ATOM 2147 O O . PRO A 1 269 ? -4.303 -10.023 -9.729 1.00 82.81 269 PRO A O 1
ATOM 2150 N N . PRO A 1 270 ? -2.153 -9.783 -10.373 1.00 87.69 270 PRO A N 1
ATOM 2151 C CA . PRO A 1 270 ? -2.182 -8.325 -10.357 1.00 87.69 270 PRO A CA 1
ATOM 2152 C C . PRO A 1 270 ? -3.215 -7.741 -11.319 1.00 87.69 270 PRO A C 1
ATOM 2154 O O . PRO A 1 270 ? -3.676 -8.395 -12.253 1.00 87.69 270 PRO A O 1
ATOM 2157 N N . PHE A 1 271 ? -3.521 -6.468 -11.100 1.00 90.44 271 PHE A N 1
ATOM 2158 C CA . PHE A 1 271 ? -4.425 -5.638 -11.881 1.00 90.44 271 PHE A CA 1
ATOM 2159 C C . PHE A 1 271 ? -5.880 -6.102 -11.903 1.00 90.44 271 PHE A C 1
ATOM 2161 O O . PHE A 1 271 ? -6.572 -6.000 -12.916 1.00 90.44 271 PHE A O 1
ATOM 2168 N N . HIS A 1 272 ? -6.353 -6.584 -10.759 1.00 92.06 272 HIS A N 1
ATOM 2169 C CA . HIS A 1 272 ? -7.749 -6.930 -10.528 1.00 92.06 272 HIS A CA 1
ATOM 2170 C C . HIS A 1 272 ? -8.306 -6.173 -9.327 1.00 92.06 272 HIS A C 1
ATOM 2172 O O . HIS A 1 272 ? -7.606 -5.985 -8.327 1.00 92.06 272 HIS A O 1
ATOM 2178 N N . ARG A 1 273 ? -9.585 -5.808 -9.414 1.00 94.62 273 ARG A N 1
ATOM 2179 C CA . ARG A 1 273 ? -10.378 -5.219 -8.336 1.00 94.62 273 ARG A CA 1
ATOM 2180 C C . ARG A 1 273 ? -11.547 -6.133 -8.007 1.00 94.62 273 ARG A C 1
ATOM 2182 O O . ARG A 1 273 ? -12.475 -6.248 -8.796 1.00 94.62 273 ARG A O 1
ATOM 2189 N N . TYR A 1 274 ? -11.499 -6.776 -6.849 1.00 95.38 274 TYR A N 1
ATOM 2190 C CA . TYR A 1 274 ? -12.561 -7.660 -6.372 1.00 95.38 274 TYR A CA 1
ATOM 2191 C C . TYR A 1 274 ? -13.452 -6.900 -5.402 1.00 95.38 274 TYR A C 1
ATOM 2193 O O . TYR A 1 274 ? -12.947 -6.414 -4.393 1.00 95.38 274 TYR A O 1
ATOM 2201 N N . THR A 1 275 ? -14.751 -6.803 -5.683 1.00 97.44 275 THR A N 1
ATOM 2202 C CA . THR A 1 275 ? -15.698 -6.069 -4.832 1.00 97.44 275 THR A CA 1
ATOM 2203 C C . THR A 1 275 ? -16.787 -6.987 -4.290 1.00 97.44 275 THR A C 1
ATOM 2205 O O . THR A 1 275 ? -17.517 -7.610 -5.059 1.00 97.44 275 THR A O 1
ATOM 2208 N N . TRP A 1 276 ? -16.926 -7.022 -2.966 1.00 98.12 276 TRP A N 1
ATOM 2209 C CA . TRP A 1 276 ? -18.039 -7.643 -2.247 1.00 98.12 276 TRP A CA 1
ATOM 2210 C C . TRP A 1 276 ? -18.982 -6.554 -1.750 1.00 98.12 276 TRP A C 1
ATOM 2212 O O . TRP A 1 276 ? -18.516 -5.556 -1.205 1.00 98.12 276 TRP A O 1
ATOM 2222 N N . SER A 1 277 ? -20.289 -6.757 -1.899 1.00 98.06 277 SER A N 1
ATOM 2223 C CA . SER A 1 277 ? -21.305 -5.868 -1.332 1.00 98.06 277 SER A CA 1
ATOM 2224 C C . SER A 1 277 ? -22.030 -6.587 -0.200 1.00 98.06 277 SER A C 1
ATOM 2226 O O . SER A 1 277 ? -22.594 -7.657 -0.421 1.00 98.06 277 SER A O 1
ATOM 2228 N N . VAL A 1 278 ? -21.994 -6.045 1.014 1.00 98.06 278 VAL A N 1
ATOM 2229 C CA . VAL A 1 278 ? -22.627 -6.634 2.200 1.00 98.06 278 VAL A CA 1
ATOM 2230 C C . VAL A 1 278 ? -23.737 -5.716 2.689 1.00 98.06 278 VAL A C 1
ATOM 2232 O O . VAL A 1 278 ? -23.484 -4.564 3.021 1.00 98.06 278 VAL A O 1
ATOM 2235 N N . LYS A 1 279 ? -24.963 -6.233 2.751 1.00 97.12 279 LYS A N 1
ATOM 2236 C CA . LYS A 1 279 ? -26.131 -5.528 3.285 1.00 97.12 279 LYS A CA 1
ATOM 2237 C C . LYS A 1 279 ? -26.300 -5.819 4.773 1.00 97.12 279 LYS A C 1
ATOM 2239 O O . LYS A 1 279 ? -26.363 -6.990 5.163 1.00 97.12 279 LYS A O 1
ATOM 2244 N N . ILE A 1 280 ? -26.395 -4.763 5.571 1.00 95.50 280 ILE A N 1
ATOM 2245 C CA . ILE A 1 280 ? -26.692 -4.782 7.003 1.00 95.50 280 ILE A CA 1
ATOM 2246 C C . ILE A 1 280 ? -28.110 -4.216 7.169 1.00 95.50 280 ILE A C 1
ATOM 2248 O O . ILE A 1 280 ? -28.337 -3.080 6.756 1.00 95.50 280 ILE A O 1
ATOM 2252 N N . PRO A 1 281 ? -29.072 -5.000 7.687 1.00 92.19 281 PRO A N 1
ATOM 2253 C CA . PRO A 1 281 ? -30.439 -4.530 7.877 1.00 92.19 281 PRO A CA 1
ATOM 2254 C C . PRO A 1 281 ? -30.527 -3.527 9.033 1.00 92.19 281 PRO A C 1
ATOM 2256 O O . PRO A 1 281 ? -29.741 -3.592 9.979 1.00 92.19 281 PRO A O 1
ATOM 2259 N N . GLU A 1 282 ? -31.531 -2.652 8.980 1.00 90.94 282 GLU A N 1
ATOM 2260 C CA . GLU A 1 282 ? -31.839 -1.723 10.069 1.00 90.94 282 GLU A CA 1
ATOM 2261 C C . GLU A 1 282 ? -32.043 -2.459 11.406 1.00 90.94 282 GLU A C 1
ATOM 2263 O O . GLU A 1 282 ? -32.675 -3.518 11.477 1.00 90.94 282 GLU A O 1
ATOM 2268 N N . GLY A 1 283 ? -31.497 -1.891 12.481 1.00 86.69 283 GLY A N 1
ATOM 2269 C CA . GLY A 1 283 ? -31.572 -2.416 13.841 1.00 86.69 283 GLY A CA 1
ATOM 2270 C C . GLY A 1 283 ? -30.517 -3.472 14.181 1.00 86.69 283 GLY A C 1
ATOM 2271 O O . GLY A 1 283 ? -30.411 -3.844 15.350 1.00 86.69 283 GLY A O 1
ATOM 2272 N N . GLU A 1 284 ? -29.719 -3.948 13.217 1.00 89.56 284 GLU A N 1
ATOM 2273 C CA . GLU A 1 284 ? -28.579 -4.829 13.493 1.00 89.56 284 GLU A CA 1
ATOM 2274 C C . GLU A 1 284 ? -27.248 -4.059 13.482 1.00 89.56 284 GLU A C 1
ATOM 2276 O O . GLU A 1 284 ? -26.887 -3.394 12.514 1.00 89.56 284 GLU A O 1
ATOM 2281 N N . THR A 1 285 ? -26.467 -4.201 14.553 1.00 91.19 285 THR A N 1
ATOM 2282 C CA . THR A 1 285 ? -25.116 -3.640 14.661 1.00 91.19 285 THR A CA 1
ATOM 2283 C C . THR A 1 285 ? -24.074 -4.684 14.276 1.00 91.19 285 THR A C 1
ATOM 2285 O O . THR A 1 285 ? -24.027 -5.792 14.825 1.00 91.19 285 THR A O 1
ATOM 2288 N N . MET A 1 286 ? -23.223 -4.335 13.315 1.00 93.75 286 MET A N 1
ATOM 2289 C CA . MET A 1 286 ? -22.201 -5.211 12.757 1.00 93.75 286 MET A CA 1
ATOM 2290 C C . MET A 1 286 ? -20.826 -4.560 12.817 1.00 93.75 286 MET A C 1
ATOM 2292 O O . MET A 1 286 ? -20.674 -3.348 12.699 1.00 93.75 286 MET A O 1
ATOM 2296 N N . GLU A 1 287 ? -19.810 -5.398 12.937 1.00 92.69 287 GLU A N 1
ATOM 2297 C CA . GLU A 1 287 ? -18.408 -5.022 12.940 1.00 92.69 287 GLU A CA 1
ATOM 2298 C C . GLU A 1 287 ? -17.678 -5.766 11.816 1.00 92.69 287 GLU A C 1
ATOM 2300 O O . GLU A 1 287 ? -17.813 -6.987 11.675 1.00 92.69 287 GLU A O 1
ATOM 2305 N N . LEU A 1 288 ? -16.904 -5.030 11.019 1.00 94.19 288 LEU A N 1
ATOM 2306 C CA . LEU A 1 288 ? -15.988 -5.555 10.017 1.00 94.19 288 LEU A CA 1
ATOM 2307 C C . LEU A 1 288 ? -14.589 -5.691 10.625 1.00 94.19 288 LEU A C 1
ATOM 2309 O O . LEU A 1 288 ? -13.911 -4.695 10.880 1.00 94.19 288 LEU A O 1
ATOM 2313 N N . VAL A 1 289 ? -14.138 -6.934 10.789 1.00 91.06 289 VAL A N 1
ATOM 2314 C CA . VAL A 1 289 ? -12.802 -7.266 11.303 1.00 91.06 289 VAL A CA 1
ATOM 2315 C C . VAL A 1 289 ? -12.053 -8.191 10.357 1.00 91.06 289 VAL A C 1
ATOM 2317 O O . VAL A 1 289 ? -12.650 -9.019 9.669 1.00 91.06 289 VAL A O 1
ATOM 2320 N N . PHE A 1 290 ? -10.727 -8.092 10.363 1.00 91.00 290 PHE A N 1
ATOM 2321 C CA . PHE A 1 290 ? -9.833 -8.900 9.536 1.00 91.00 290 PHE A CA 1
ATOM 2322 C C . PHE A 1 290 ? -8.932 -9.748 10.443 1.00 91.00 290 PHE A C 1
ATOM 2324 O O . PHE A 1 290 ? -7.845 -9.297 10.799 1.00 91.00 290 PHE A O 1
ATOM 2331 N N . PRO A 1 291 ? -9.371 -10.949 10.870 1.00 87.75 291 PRO A N 1
ATOM 2332 C CA . PRO A 1 291 ? -8.534 -11.871 11.650 1.00 87.75 291 PRO A CA 1
ATOM 2333 C C . PRO A 1 291 ? -7.226 -12.247 10.944 1.00 87.75 291 PRO A C 1
ATOM 2335 O O . PRO A 1 291 ? -6.213 -12.421 11.610 1.00 87.75 291 PRO A O 1
ATOM 2338 N N . ASP A 1 292 ? -7.257 -12.352 9.611 1.00 89.12 292 ASP A N 1
ATOM 2339 C CA . ASP A 1 292 ? -6.088 -12.617 8.781 1.00 89.12 292 ASP A CA 1
ATOM 2340 C C . ASP A 1 292 ? -5.979 -11.518 7.726 1.00 89.12 292 ASP A C 1
ATOM 2342 O O . ASP A 1 292 ? -6.918 -11.300 6.951 1.00 89.12 292 ASP A O 1
ATOM 2346 N N . TYR A 1 293 ? -4.827 -10.855 7.670 1.00 87.12 293 TYR A N 1
ATOM 2347 C CA . TYR A 1 293 ? -4.531 -9.807 6.698 1.00 87.12 293 TYR A CA 1
ATOM 2348 C C . TYR A 1 293 ? -3.079 -9.937 6.226 1.00 87.12 293 TYR A C 1
ATOM 2350 O O . TYR A 1 293 ? -2.163 -9.350 6.792 1.00 87.12 293 TYR A O 1
ATOM 2358 N N . ASP A 1 294 ? -2.877 -10.750 5.194 1.00 85.75 294 ASP A N 1
ATOM 2359 C CA . ASP A 1 294 ? -1.585 -11.047 4.573 1.00 85.75 294 ASP A CA 1
ATOM 2360 C C . ASP A 1 294 ? -1.593 -10.551 3.122 1.00 85.75 294 ASP A C 1
ATOM 2362 O O . ASP A 1 294 ? -1.732 -11.297 2.145 1.00 85.75 294 ASP A O 1
ATOM 2366 N N . VAL A 1 295 ? -1.559 -9.226 3.005 1.00 82.00 295 VAL A N 1
ATOM 2367 C CA . VAL A 1 295 ? -1.713 -8.506 1.748 1.00 82.00 295 VAL A CA 1
ATOM 2368 C C . VAL A 1 295 ? -0.403 -7.807 1.400 1.00 82.00 295 VAL A C 1
ATOM 2370 O O . VAL A 1 295 ? 0.057 -6.911 2.108 1.00 82.00 295 VAL A O 1
ATOM 2373 N N . VAL A 1 296 ? 0.196 -8.208 0.279 1.00 77.88 296 VAL A N 1
ATOM 2374 C CA . VAL A 1 296 ? 1.499 -7.696 -0.158 1.00 77.88 296 VAL A CA 1
ATOM 2375 C C . VAL A 1 296 ? 1.349 -6.343 -0.848 1.00 77.88 296 VAL A C 1
ATOM 2377 O O . VAL A 1 296 ? 0.648 -6.213 -1.854 1.00 77.88 296 VAL A O 1
ATOM 2380 N N . HIS A 1 297 ? 2.069 -5.340 -0.342 1.00 78.94 297 HIS A N 1
ATOM 2381 C CA . HIS A 1 297 ? 2.139 -4.005 -0.934 1.00 78.94 297 HIS A CA 1
ATOM 2382 C C . HIS A 1 297 ? 3.511 -3.359 -0.695 1.00 78.94 297 HIS A C 1
ATOM 2384 O O . HIS A 1 297 ? 4.013 -3.355 0.428 1.00 78.94 297 HIS A O 1
ATOM 2390 N N . TYR A 1 298 ? 4.125 -2.825 -1.751 1.00 76.19 298 TYR A N 1
ATOM 2391 C CA . TYR A 1 298 ? 5.411 -2.123 -1.717 1.00 76.19 298 TYR A CA 1
ATOM 2392 C C . TYR A 1 298 ? 5.218 -0.629 -1.946 1.00 76.19 298 TYR A C 1
ATOM 2394 O O . TYR A 1 298 ? 4.260 -0.219 -2.600 1.00 76.19 298 TYR A O 1
ATOM 2402 N N . GLY A 1 299 ? 6.179 0.172 -1.476 1.00 76.44 299 GLY A N 1
ATOM 2403 C CA . GLY A 1 299 ? 6.160 1.625 -1.656 1.00 76.44 299 GLY A CA 1
ATOM 2404 C C . GLY A 1 299 ? 6.045 2.040 -3.126 1.00 76.44 299 GLY A C 1
ATOM 2405 O O . GLY A 1 299 ? 5.255 2.919 -3.456 1.00 76.44 299 GLY A O 1
ATOM 2406 N N . SER A 1 300 ? 6.739 1.344 -4.033 1.00 84.06 300 SER A N 1
ATOM 2407 C CA . SER A 1 300 ? 6.657 1.598 -5.482 1.00 84.06 300 SER A CA 1
ATOM 2408 C C . SER A 1 300 ? 5.241 1.476 -6.065 1.00 84.06 300 SER A C 1
ATOM 2410 O O . SER A 1 300 ? 4.914 2.185 -7.017 1.00 84.06 300 SER A O 1
ATOM 2412 N N . TYR A 1 301 ? 4.361 0.638 -5.497 1.00 88.69 301 TYR A N 1
ATOM 2413 C CA . TYR A 1 301 ? 2.986 0.499 -5.994 1.00 88.69 301 TYR A CA 1
ATOM 2414 C C . TYR A 1 301 ? 2.127 1.741 -5.753 1.00 88.69 301 TYR A C 1
ATOM 2416 O O . TYR A 1 301 ? 1.104 1.886 -6.420 1.00 88.69 301 TYR A O 1
ATOM 2424 N N . ASN A 1 302 ? 2.539 2.669 -4.882 1.00 87.62 302 ASN A N 1
ATOM 2425 C CA . ASN A 1 302 ? 1.852 3.954 -4.720 1.00 87.62 302 ASN A CA 1
ATOM 2426 C C . ASN A 1 302 ? 1.829 4.780 -6.013 1.00 87.62 302 ASN A C 1
ATOM 2428 O O . ASN A 1 302 ? 0.903 5.568 -6.202 1.00 87.62 302 ASN A O 1
ATOM 2432 N N . ALA A 1 303 ? 2.805 4.576 -6.903 1.00 89.19 303 ALA A N 1
ATOM 2433 C CA . ALA A 1 303 ? 2.887 5.266 -8.186 1.00 89.19 303 ALA A CA 1
ATOM 2434 C C . ALA A 1 303 ? 2.022 4.624 -9.289 1.00 89.19 303 ALA A C 1
ATOM 2436 O O . ALA A 1 303 ? 1.815 5.226 -10.341 1.00 89.19 303 ALA A O 1
ATOM 2437 N N . VAL A 1 304 ? 1.493 3.415 -9.065 1.00 91.88 304 VAL A N 1
ATOM 2438 C CA . VAL A 1 304 ? 0.627 2.739 -10.039 1.00 91.88 304 VAL A CA 1
ATOM 2439 C C . VAL A 1 304 ? -0.817 3.230 -9.862 1.00 91.88 304 VAL A C 1
ATOM 2441 O O . VAL A 1 304 ? -1.349 3.180 -8.744 1.00 91.88 304 VAL A O 1
ATOM 2444 N N . PRO A 1 305 ? -1.510 3.668 -10.931 1.00 91.94 305 PRO A N 1
ATOM 2445 C CA . PRO A 1 305 ? -2.878 4.163 -10.808 1.00 91.94 305 PRO A CA 1
ATOM 2446 C C . PRO A 1 305 ? -3.826 3.139 -10.164 1.00 91.94 305 PRO A C 1
ATOM 2448 O O . PRO A 1 305 ? -3.882 1.966 -10.542 1.00 91.94 305 PRO A O 1
ATOM 2451 N N . GLY A 1 306 ? -4.574 3.585 -9.151 1.00 89.94 306 GLY A N 1
ATOM 2452 C CA . GLY A 1 306 ? -5.503 2.750 -8.379 1.00 89.94 306 GLY A CA 1
ATOM 2453 C C . GLY A 1 306 ? -4.861 1.851 -7.311 1.00 89.94 306 GLY A C 1
ATOM 2454 O O . GLY A 1 306 ? -5.593 1.234 -6.548 1.00 89.94 306 GLY A O 1
ATOM 2455 N N . CYS A 1 307 ? -3.530 1.803 -7.200 1.00 89.50 307 CYS A N 1
ATOM 2456 C CA . CYS A 1 307 ? -2.810 0.886 -6.304 1.00 89.50 307 CYS A CA 1
ATOM 2457 C C . CYS A 1 307 ? -2.348 1.504 -4.981 1.00 89.50 307 CYS A C 1
ATOM 2459 O O . CYS A 1 307 ? -1.775 0.812 -4.139 1.00 89.50 307 CYS A O 1
ATOM 2461 N N . ARG A 1 308 ? -2.606 2.800 -4.773 1.00 86.50 308 ARG A N 1
ATOM 2462 C CA . ARG A 1 308 ? -2.283 3.490 -3.517 1.00 86.50 308 ARG A CA 1
ATOM 2463 C C . ARG A 1 308 ? -3.049 2.926 -2.321 1.00 86.50 308 ARG A C 1
ATOM 2465 O O . ARG A 1 308 ? -2.580 3.054 -1.199 1.00 86.50 308 ARG A O 1
ATOM 2472 N N . SER A 1 309 ? -4.217 2.329 -2.537 1.00 87.19 309 SER A N 1
ATOM 2473 C CA . SER A 1 309 ? -5.023 1.702 -1.488 1.00 87.19 309 SER A CA 1
ATOM 2474 C C . SER A 1 309 ? -5.373 0.290 -1.926 1.00 87.19 309 SER A C 1
ATOM 2476 O O . SER A 1 309 ? -5.936 0.092 -3.001 1.00 87.19 309 SER A O 1
ATOM 2478 N N . VAL A 1 310 ? -5.011 -0.684 -1.100 1.00 88.81 310 VAL A N 1
ATOM 2479 C CA . VAL A 1 310 ? -5.141 -2.104 -1.411 1.00 88.81 310 VAL A CA 1
ATOM 2480 C C . VAL A 1 310 ? -6.508 -2.622 -1.024 1.00 88.81 310 VAL A C 1
ATOM 2482 O O . VAL A 1 310 ? -7.179 -3.233 -1.848 1.00 88.81 310 VAL A O 1
ATOM 2485 N N . VAL A 1 311 ? -6.946 -2.341 0.203 1.00 91.75 311 VAL A N 1
ATOM 2486 C CA . VAL A 1 311 ? -8.306 -2.650 0.639 1.00 91.75 311 VAL A CA 1
ATOM 2487 C C . VAL A 1 311 ? -9.034 -1.350 0.917 1.00 91.75 311 VAL A C 1
ATOM 2489 O O . VAL A 1 311 ? -8.558 -0.482 1.650 1.00 91.75 311 VAL A O 1
ATOM 2492 N N . THR A 1 312 ? -10.187 -1.202 0.276 1.00 94.00 312 THR A N 1
ATOM 2493 C CA . THR A 1 312 ? -11.072 -0.054 0.443 1.00 94.00 312 THR A CA 1
ATOM 2494 C C . THR A 1 312 ? -12.415 -0.529 0.971 1.00 94.00 312 THR A C 1
ATOM 2496 O O . THR A 1 312 ? -12.981 -1.478 0.432 1.00 94.00 312 THR A O 1
ATOM 2499 N N . VAL A 1 313 ? -12.932 0.136 1.998 1.00 95.88 313 VAL A N 1
ATOM 2500 C CA . VAL A 1 313 ? -14.272 -0.097 2.542 1.00 95.88 313 VAL A CA 1
ATOM 2501 C C . VAL A 1 313 ? -15.085 1.164 2.311 1.00 95.88 313 VAL A C 1
ATOM 2503 O O . VAL A 1 313 ? -14.712 2.235 2.781 1.00 95.88 313 VAL A O 1
ATOM 2506 N N . ARG A 1 314 ? -16.172 1.041 1.556 1.00 96.12 314 ARG A N 1
ATOM 2507 C CA . ARG A 1 314 ? -17.140 2.108 1.312 1.00 96.12 314 ARG A CA 1
ATOM 2508 C C . ARG A 1 314 ? -18.459 1.702 1.956 1.00 96.12 314 ARG A C 1
ATOM 2510 O O . ARG A 1 314 ? -19.081 0.765 1.464 1.00 96.12 314 ARG A O 1
ATOM 2517 N N . ALA A 1 315 ? -18.851 2.358 3.040 1.00 95.06 315 ALA A N 1
ATOM 2518 C CA . ALA A 1 315 ? -20.120 2.112 3.715 1.00 95.06 315 ALA A CA 1
ATOM 2519 C C . ALA A 1 315 ? -21.099 3.254 3.419 1.00 95.06 315 ALA A C 1
ATOM 2521 O O . ALA A 1 315 ? -20.795 4.425 3.646 1.00 95.06 315 ALA A O 1
ATOM 2522 N N . GLU A 1 316 ? -22.248 2.891 2.858 1.00 94.25 316 GLU A N 1
ATOM 2523 C CA . GLU A 1 316 ? -23.341 3.788 2.489 1.00 94.25 316 GLU A CA 1
ATOM 2524 C C . GLU A 1 316 ? -24.542 3.471 3.368 1.00 94.25 316 GLU A C 1
ATOM 2526 O O . GLU A 1 316 ? -25.130 2.395 3.241 1.00 94.25 316 GLU A O 1
ATOM 2531 N N . GLU A 1 317 ? -24.885 4.391 4.261 1.00 89.25 317 GLU A N 1
ATOM 2532 C CA . GLU A 1 317 ? -26.071 4.274 5.108 1.00 89.25 317 GLU A CA 1
ATOM 2533 C C . GLU A 1 317 ? -27.229 5.025 4.451 1.00 89.25 317 GLU A C 1
ATOM 2535 O O . GLU A 1 317 ? -27.040 6.134 3.948 1.00 89.25 317 GLU A O 1
ATOM 2540 N N . GLU A 1 318 ? -28.426 4.438 4.439 1.00 80.75 318 GLU A N 1
ATOM 2541 C CA . GLU A 1 318 ? -29.557 4.930 3.632 1.00 80.75 318 GLU A CA 1
ATOM 2542 C C . GLU A 1 318 ? -29.982 6.372 3.976 1.00 80.75 318 GLU A C 1
ATOM 2544 O O . GLU A 1 318 ? -30.442 7.113 3.109 1.00 80.75 318 GLU A O 1
ATOM 2549 N N . ASN A 1 319 ? -29.762 6.795 5.224 1.00 72.75 319 ASN A N 1
ATOM 2550 C CA . ASN A 1 319 ? -30.131 8.120 5.732 1.00 72.75 319 ASN A CA 1
ATOM 2551 C C . ASN A 1 319 ? -28.928 9.027 6.046 1.00 72.75 319 ASN A C 1
ATOM 2553 O O . ASN A 1 319 ? -29.114 10.124 6.580 1.00 72.75 319 ASN A O 1
ATOM 2557 N N . ALA A 1 320 ? -27.700 8.599 5.739 1.00 77.88 320 ALA A N 1
ATOM 2558 C CA . ALA A 1 320 ? -26.514 9.412 5.980 1.00 77.88 320 ALA A CA 1
ATOM 2559 C C . ALA A 1 320 ? -26.290 10.419 4.843 1.00 77.88 320 ALA A C 1
ATOM 2561 O O . ALA A 1 320 ? -26.420 10.106 3.661 1.00 77.88 320 ALA A O 1
ATOM 2562 N N . GLN A 1 321 ? -25.906 11.647 5.203 1.00 72.06 321 GLN A N 1
ATOM 2563 C CA . GLN A 1 321 ? -25.497 12.663 4.225 1.00 72.06 321 GLN A CA 1
ATOM 2564 C C . GLN A 1 321 ? -24.131 12.355 3.599 1.00 72.06 321 GLN A C 1
ATOM 2566 O O . GLN A 1 321 ? -23.832 12.837 2.506 1.00 72.06 321 GLN A O 1
ATOM 2571 N N . GLU A 1 322 ? -23.309 11.553 4.277 1.00 79.88 322 GLU A N 1
ATOM 2572 C CA . GLU A 1 322 ? -21.946 11.240 3.871 1.00 79.88 322 GLU A CA 1
ATOM 2573 C C . GLU A 1 322 ? -21.717 9.731 3.789 1.00 79.88 322 GLU A C 1
ATOM 2575 O O . GLU A 1 322 ? -22.250 8.940 4.562 1.00 79.88 322 GLU A O 1
ATOM 2580 N N . THR A 1 323 ? -20.894 9.331 2.822 1.00 88.56 323 THR A N 1
ATOM 2581 C CA . THR A 1 323 ? -20.430 7.952 2.670 1.00 88.56 323 THR A CA 1
ATOM 2582 C C . THR A 1 323 ? -19.117 7.775 3.418 1.00 88.56 323 THR A C 1
ATOM 2584 O O . THR A 1 323 ? -18.146 8.484 3.145 1.00 88.56 323 THR A O 1
ATOM 2587 N N . VAL A 1 324 ? -19.042 6.768 4.285 1.00 90.12 324 VAL A N 1
ATOM 2588 C CA . VAL A 1 324 ? -17.793 6.410 4.959 1.00 90.12 324 VAL A CA 1
ATOM 2589 C C . VAL A 1 324 ? -16.873 5.709 3.964 1.00 90.12 324 VAL A C 1
ATOM 2591 O O . VAL A 1 324 ? -17.248 4.707 3.352 1.00 90.12 324 VAL A O 1
ATOM 2594 N N . LEU A 1 325 ? -15.650 6.219 3.803 1.00 91.31 325 LEU A N 1
ATOM 2595 C CA . LEU A 1 325 ? -14.664 5.673 2.873 1.00 91.31 325 LEU A CA 1
ATOM 2596 C C . LEU A 1 325 ? -13.308 5.461 3.542 1.00 91.31 325 LEU A C 1
ATOM 2598 O O . LEU A 1 325 ? -12.524 6.391 3.720 1.00 91.31 325 LEU A O 1
ATOM 2602 N N . ILE A 1 326 ? -13.006 4.202 3.832 1.00 89.75 326 ILE A N 1
ATOM 2603 C CA . ILE A 1 326 ? -11.778 3.772 4.496 1.00 89.75 326 ILE A CA 1
ATOM 2604 C C . ILE A 1 326 ? -10.841 3.195 3.451 1.00 89.75 326 ILE A C 1
ATOM 2606 O O . ILE A 1 326 ? -11.207 2.288 2.704 1.00 89.75 326 ILE A O 1
ATOM 2610 N N . ARG A 1 327 ? -9.619 3.715 3.393 1.00 88.31 327 ARG A N 1
ATOM 2611 C CA . ARG A 1 327 ? -8.599 3.311 2.427 1.00 88.31 327 ARG A CA 1
ATOM 2612 C C . ARG A 1 327 ? -7.370 2.829 3.171 1.00 88.31 327 ARG A C 1
ATOM 2614 O O . ARG A 1 327 ? -6.781 3.598 3.922 1.00 88.31 327 ARG A O 1
ATOM 2621 N N . ARG A 1 328 ? -6.959 1.583 2.943 1.00 84.25 328 ARG A N 1
ATOM 2622 C CA . ARG A 1 328 ? -5.783 1.015 3.605 1.00 84.25 328 ARG A CA 1
ATOM 2623 C C . ARG A 1 328 ? -4.801 0.378 2.640 1.00 84.25 328 ARG A C 1
ATOM 2625 O O . ARG A 1 328 ? -5.177 -0.123 1.582 1.00 84.25 328 ARG A O 1
ATOM 2632 N N . GLN A 1 329 ? -3.530 0.421 3.027 1.00 79.25 329 GLN A N 1
ATOM 2633 C CA . GLN A 1 329 ? -2.415 -0.218 2.331 1.00 79.25 329 GLN A CA 1
ATOM 2634 C C . GLN A 1 329 ? -2.089 -1.559 2.998 1.00 79.25 329 GLN A C 1
ATOM 2636 O O . GLN A 1 329 ? -2.743 -2.567 2.735 1.00 79.25 329 GLN A O 1
ATOM 2641 N N . LYS A 1 330 ? -1.101 -1.547 3.900 1.00 72.81 330 LYS A N 1
ATOM 2642 C CA . LYS A 1 330 ? -0.577 -2.722 4.607 1.00 72.81 330 LYS A CA 1
ATOM 2643 C C . LYS A 1 330 ? -1.378 -3.114 5.847 1.00 72.81 330 LYS A C 1
ATOM 2645 O O . LYS A 1 330 ? -1.178 -4.208 6.358 1.00 72.81 330 LYS A O 1
ATOM 2650 N N . SER A 1 331 ? -2.251 -2.242 6.340 1.00 81.69 331 SER A N 1
ATOM 2651 C CA . SER A 1 331 ? -3.070 -2.502 7.520 1.00 81.69 331 SER A CA 1
ATOM 2652 C C . SER A 1 331 ? -4.502 -2.892 7.150 1.00 81.69 331 SER A C 1
ATOM 2654 O O . SER A 1 331 ? -5.018 -2.426 6.135 1.00 81.69 331 SER A O 1
ATOM 2656 N N . PRO A 1 332 ? -5.171 -3.740 7.943 1.00 88.12 332 PRO A N 1
ATOM 2657 C CA . PRO A 1 332 ? -6.584 -4.013 7.746 1.00 88.12 332 PRO A CA 1
ATOM 2658 C C . PRO A 1 332 ? -7.437 -2.762 8.002 1.00 88.12 332 PRO A C 1
ATOM 2660 O O . PRO A 1 332 ? -7.164 -2.012 8.944 1.00 88.12 332 PRO A O 1
ATOM 2663 N N . PRO A 1 333 ? -8.485 -2.517 7.198 1.00 89.88 333 PRO A N 1
ATOM 2664 C CA . PRO A 1 333 ? -9.491 -1.525 7.542 1.00 89.88 333 PRO A CA 1
ATOM 2665 C C . PRO A 1 333 ? -10.359 -2.026 8.696 1.00 89.88 333 PRO A C 1
ATOM 2667 O O . PRO A 1 333 ? -10.566 -3.225 8.863 1.00 89.88 333 PRO A O 1
ATOM 2670 N N . TYR A 1 334 ? -10.894 -1.090 9.467 1.00 90.25 334 TYR A N 1
ATOM 2671 C CA . TYR A 1 334 ? -11.801 -1.357 10.573 1.00 90.25 334 TYR A CA 1
ATOM 2672 C C . TYR A 1 334 ? -13.074 -0.538 10.372 1.00 90.25 334 TYR A C 1
ATOM 2674 O O . TYR A 1 334 ? -12.981 0.630 10.007 1.00 90.25 334 TYR A O 1
ATOM 2682 N N . TYR A 1 335 ? -14.245 -1.137 10.578 1.00 93.25 335 TYR A N 1
ATOM 2683 C CA . TYR A 1 335 ? -15.529 -0.440 10.488 1.00 93.25 335 TYR A CA 1
ATOM 2684 C C . TYR A 1 335 ? -16.545 -1.086 11.429 1.00 93.25 335 TYR A C 1
ATOM 2686 O O . TYR A 1 335 ? -16.593 -2.311 11.532 1.00 93.25 335 TYR A O 1
ATOM 2694 N N . ALA A 1 336 ? -17.393 -0.276 12.057 1.00 92.94 336 ALA A N 1
ATOM 2695 C CA . ALA A 1 336 ? -18.567 -0.743 12.784 1.00 92.94 336 ALA A CA 1
ATOM 2696 C C . ALA A 1 336 ? -19.776 0.106 12.391 1.00 92.94 336 ALA A C 1
ATOM 2698 O O . ALA A 1 336 ? -19.668 1.329 12.328 1.00 92.94 336 ALA A O 1
ATOM 2699 N N . SER A 1 337 ? -20.907 -0.546 12.122 1.00 92.75 337 SER A N 1
ATOM 2700 C CA . SER A 1 337 ? -22.146 0.127 11.733 1.00 92.75 337 SER A CA 1
ATOM 2701 C C . SER A 1 337 ? -22.846 0.741 12.939 1.00 92.75 337 SER A C 1
ATOM 2703 O O . SER A 1 337 ? -22.805 0.185 14.038 1.00 92.75 337 SER A O 1
ATOM 2705 N N . GLU A 1 338 ? -23.549 1.851 12.732 1.00 89.12 338 GLU A N 1
ATOM 2706 C CA . GLU A 1 338 ? -24.273 2.543 13.809 1.00 89.12 338 GLU A CA 1
ATOM 2707 C C . GLU A 1 338 ? -25.625 1.875 14.140 1.00 89.12 338 GLU A C 1
ATOM 2709 O O . GLU A 1 338 ? -26.170 2.073 15.223 1.00 89.12 338 GLU A O 1
ATOM 2714 N N . GLY A 1 339 ? -26.130 1.017 13.242 1.00 86.50 339 GLY A N 1
ATOM 2715 C CA . GLY A 1 339 ? -27.394 0.276 13.383 1.00 86.50 339 GLY A CA 1
ATOM 2716 C C . GLY A 1 339 ? -28.487 0.708 12.397 1.00 86.50 339 GLY A C 1
ATOM 2717 O O . GLY A 1 339 ? -29.567 0.123 12.388 1.00 86.50 339 GLY A O 1
ATOM 2718 N N . SER A 1 340 ? -28.212 1.708 11.561 1.00 89.44 340 SER A N 1
ATOM 2719 C CA . SER A 1 340 ? -28.978 2.064 10.361 1.00 89.44 340 SER A CA 1
ATOM 2720 C C . SER A 1 340 ? -28.870 0.976 9.277 1.00 89.44 340 SER A C 1
ATOM 2722 O O . SER A 1 340 ? -27.975 0.127 9.315 1.00 89.44 340 SER A O 1
ATOM 2724 N N . GLU A 1 341 ? -29.787 0.981 8.300 1.00 94.00 341 GLU A N 1
ATOM 2725 C CA . GLU A 1 341 ? -29.619 0.155 7.098 1.00 94.00 341 GLU A CA 1
ATOM 2726 C C . GLU A 1 341 ? -28.395 0.637 6.306 1.00 94.00 341 GLU A C 1
ATOM 2728 O O . GLU A 1 341 ? -28.328 1.790 5.866 1.00 94.00 341 GLU A O 1
ATOM 2733 N N . THR A 1 342 ? -27.430 -0.268 6.117 1.00 94.69 342 THR A N 1
ATOM 2734 C CA . THR A 1 342 ? -26.121 0.062 5.545 1.00 94.69 342 THR A CA 1
ATOM 2735 C C . THR A 1 342 ? -25.693 -0.950 4.494 1.00 94.69 342 THR A C 1
ATOM 2737 O O . THR A 1 342 ? -25.738 -2.166 4.695 1.00 94.69 342 THR A O 1
ATOM 2740 N N . THR A 1 343 ? -25.187 -0.450 3.367 1.00 96.00 343 THR A N 1
ATOM 2741 C CA . THR A 1 343 ? -24.486 -1.252 2.360 1.00 96.00 343 THR A CA 1
ATOM 2742 C C . THR A 1 343 ? -22.983 -1.015 2.456 1.00 96.00 343 THR A C 1
ATOM 2744 O O . THR A 1 343 ? -22.493 0.084 2.214 1.00 96.00 343 THR A O 1
ATOM 2747 N N . VAL A 1 344 ? -22.229 -2.068 2.773 1.00 96.75 344 VAL A N 1
ATOM 2748 C CA . VAL A 1 344 ? -20.767 -2.038 2.889 1.00 96.75 344 VAL A CA 1
ATOM 2749 C C . VAL A 1 344 ? -20.138 -2.697 1.665 1.00 96.75 344 VAL A C 1
ATOM 2751 O O . VAL A 1 344 ? -20.210 -3.911 1.481 1.00 96.75 344 VAL A O 1
ATOM 2754 N N . ASN A 1 345 ? -19.483 -1.896 0.831 1.00 97.69 345 ASN A N 1
ATOM 2755 C CA . ASN A 1 345 ? -18.707 -2.353 -0.312 1.00 97.69 345 ASN A CA 1
ATOM 2756 C C . ASN A 1 345 ? -17.231 -2.489 0.076 1.00 97.69 345 ASN A C 1
ATOM 2758 O O . ASN A 1 345 ? -16.542 -1.497 0.314 1.00 97.69 345 ASN A O 1
ATOM 2762 N N . ILE A 1 346 ? -16.729 -3.720 0.101 1.00 97.44 346 ILE A N 1
ATOM 2763 C CA . ILE A 1 346 ? -15.329 -4.041 0.395 1.00 97.44 346 ILE A CA 1
ATOM 2764 C C . ILE A 1 346 ? -14.647 -4.333 -0.936 1.00 97.44 346 ILE A C 1
ATOM 2766 O O . ILE A 1 346 ? -15.109 -5.188 -1.685 1.00 97.44 346 ILE A O 1
ATOM 2770 N N . THR A 1 347 ? -13.571 -3.618 -1.260 1.00 96.25 347 THR A N 1
ATOM 2771 C CA . THR A 1 347 ? -12.828 -3.779 -2.516 1.00 96.25 347 THR A CA 1
ATOM 2772 C C . THR A 1 347 ? -11.370 -4.123 -2.248 1.00 96.25 347 THR A C 1
ATOM 2774 O O . THR A 1 347 ? -10.695 -3.372 -1.550 1.00 96.25 347 THR A O 1
ATOM 2777 N N . LEU A 1 348 ? -10.887 -5.218 -2.839 1.00 93.94 348 LEU A N 1
ATOM 2778 C CA . LEU A 1 348 ? -9.475 -5.599 -2.891 1.00 93.94 348 LEU A CA 1
ATOM 2779 C C . LEU A 1 348 ? -8.887 -5.245 -4.257 1.00 93.94 348 LEU A C 1
ATOM 2781 O O . LEU A 1 348 ? -9.321 -5.801 -5.265 1.00 93.94 348 LEU A O 1
ATOM 2785 N N . THR A 1 349 ? -7.867 -4.396 -4.285 1.00 93.25 349 THR A N 1
ATOM 2786 C CA . THR A 1 349 ? -7.109 -4.041 -5.487 1.00 93.25 349 THR A CA 1
ATOM 2787 C C . THR A 1 349 ? -5.754 -4.740 -5.479 1.00 93.25 349 THR A C 1
ATOM 2789 O O . THR A 1 349 ? -4.955 -4.572 -4.565 1.00 93.25 349 THR A O 1
ATOM 2792 N N . THR A 1 350 ? -5.455 -5.511 -6.515 1.00 90.31 350 THR A N 1
ATOM 2793 C CA . THR A 1 350 ? -4.196 -6.261 -6.633 1.00 90.31 350 THR A CA 1
ATOM 2794 C C . THR A 1 350 ? -3.258 -5.576 -7.619 1.00 90.31 350 THR A C 1
ATOM 2796 O O . THR A 1 350 ? -3.674 -5.196 -8.708 1.00 90.31 350 THR A O 1
ATOM 2799 N N . CYS A 1 351 ? -1.984 -5.406 -7.259 1.00 87.62 351 CYS A N 1
ATOM 2800 C CA . CYS A 1 351 ? -1.016 -4.668 -8.086 1.00 87.62 351 CYS A CA 1
ATOM 2801 C C . CYS A 1 351 ? 0.375 -5.302 -8.137 1.00 87.62 351 CYS A C 1
ATOM 2803 O O . CYS A 1 351 ? 1.286 -4.704 -8.702 1.00 87.62 351 CYS A O 1
ATOM 2805 N N . ASN A 1 352 ? 0.551 -6.485 -7.536 1.00 83.81 352 ASN A N 1
ATOM 2806 C CA . ASN A 1 352 ? 1.866 -7.099 -7.415 1.00 83.81 352 ASN A CA 1
ATOM 2807 C C . ASN A 1 352 ? 2.398 -7.592 -8.769 1.00 83.81 352 ASN A C 1
ATOM 2809 O O . ASN A 1 352 ? 1.971 -8.629 -9.266 1.00 83.81 352 ASN A O 1
ATOM 2813 N N . GLN A 1 353 ? 3.325 -6.838 -9.352 1.00 82.50 353 GLN A N 1
ATOM 2814 C CA . GLN A 1 353 ? 3.887 -7.085 -10.679 1.00 82.50 353 GLN A CA 1
ATOM 2815 C C . GLN A 1 353 ? 5.193 -7.886 -10.641 1.00 82.50 353 GLN A C 1
ATOM 2817 O O . GLN A 1 353 ? 5.626 -8.380 -11.680 1.00 82.50 353 GLN A O 1
ATOM 2822 N N . HIS A 1 354 ? 5.823 -8.029 -9.470 1.00 76.75 354 HIS A N 1
ATOM 2823 C CA . HIS A 1 354 ? 7.093 -8.739 -9.348 1.00 76.75 354 HIS A CA 1
ATOM 2824 C C . HIS A 1 354 ? 6.857 -10.252 -9.175 1.00 76.75 354 HIS A C 1
ATOM 2826 O O . HIS A 1 354 ? 6.298 -10.660 -8.154 1.00 76.75 354 HIS A O 1
ATOM 2832 N N . PRO A 1 355 ? 7.288 -11.103 -10.125 1.00 66.44 355 PRO A N 1
ATOM 2833 C CA . PRO A 1 355 ? 6.954 -12.530 -10.127 1.00 66.44 355 PRO A CA 1
ATOM 2834 C C . PRO A 1 355 ? 7.625 -13.323 -8.996 1.00 66.44 355 PRO A C 1
ATOM 2836 O O . PRO A 1 355 ? 7.099 -14.348 -8.576 1.00 66.44 355 PRO A O 1
ATOM 2839 N N . GLU A 1 356 ? 8.765 -12.852 -8.488 1.00 66.00 356 GLU A N 1
ATOM 2840 C CA . GLU A 1 356 ? 9.537 -13.543 -7.439 1.00 66.00 356 GLU A CA 1
ATOM 2841 C C . GLU A 1 356 ? 9.073 -13.211 -6.015 1.00 66.00 356 GLU A C 1
ATOM 2843 O O . GLU A 1 356 ? 9.581 -13.774 -5.049 1.00 66.00 356 GLU A O 1
ATOM 2848 N N . VAL A 1 357 ? 8.119 -12.289 -5.862 1.00 65.94 357 VAL A N 1
ATOM 2849 C CA . VAL A 1 357 ? 7.609 -11.926 -4.541 1.00 65.94 357 VAL A CA 1
ATOM 2850 C C . VAL A 1 357 ? 6.637 -13.007 -4.067 1.00 65.94 357 VAL A C 1
ATOM 2852 O O . VAL A 1 357 ? 5.621 -13.217 -4.739 1.00 65.94 357 VAL A O 1
ATOM 2855 N N . PRO A 1 358 ? 6.889 -13.660 -2.912 1.00 65.62 358 PRO A N 1
ATOM 2856 C CA . PRO A 1 358 ? 5.957 -14.618 -2.339 1.00 65.62 358 PRO A CA 1
ATOM 2857 C C . PRO A 1 358 ? 4.603 -13.947 -2.144 1.00 65.62 358 PRO A C 1
ATOM 2859 O O . PRO A 1 358 ? 4.462 -12.966 -1.415 1.00 65.62 358 PRO A O 1
ATOM 2862 N N . LEU A 1 359 ? 3.610 -14.456 -2.856 1.00 69.06 359 LEU A N 1
ATOM 2863 C CA . LEU A 1 359 ? 2.244 -13.994 -2.732 1.00 69.06 359 LEU A CA 1
ATOM 2864 C C . LEU A 1 359 ? 1.680 -14.487 -1.396 1.00 69.06 359 LEU A C 1
ATOM 2866 O O . LEU A 1 359 ? 1.670 -15.690 -1.145 1.00 69.06 359 LEU A O 1
ATOM 2870 N N . GLY A 1 360 ? 1.224 -13.555 -0.558 1.00 75.06 360 GLY A N 1
ATOM 2871 C CA . GLY A 1 360 ? 0.523 -13.867 0.687 1.00 75.06 360 GLY A CA 1
ATOM 2872 C C . GLY A 1 360 ? -0.843 -14.522 0.453 1.00 75.06 360 GLY A C 1
ATOM 2873 O O . GLY A 1 360 ? -1.308 -14.677 -0.679 1.00 75.06 360 GLY A O 1
ATOM 2874 N N . ARG A 1 361 ? -1.541 -14.892 1.527 1.00 84.56 361 ARG A N 1
ATOM 2875 C CA . ARG A 1 361 ? -2.875 -15.524 1.436 1.00 84.56 361 ARG A CA 1
ATOM 2876 C C . ARG A 1 361 ? -4.002 -14.540 1.100 1.00 84.56 361 ARG A C 1
ATOM 2878 O O . ARG A 1 361 ? -5.125 -14.968 0.829 1.00 84.56 361 ARG A O 1
ATOM 2885 N N . GLY A 1 362 ? -3.726 -13.235 1.116 1.00 87.69 362 GLY A N 1
ATOM 2886 C CA . GLY A 1 362 ? -4.737 -12.185 1.054 1.00 87.69 362 GLY A CA 1
ATOM 2887 C C . GLY A 1 362 ? -5.365 -11.972 2.426 1.00 87.69 362 GLY A C 1
ATOM 2888 O O . GLY A 1 362 ? -4.671 -11.988 3.438 1.00 87.69 362 GLY A O 1
ATOM 2889 N N . PHE A 1 363 ? -6.679 -11.786 2.484 1.00 90.81 363 PHE A N 1
ATOM 2890 C CA . PHE A 1 363 ? -7.383 -11.612 3.752 1.00 90.81 363 PHE A CA 1
ATOM 2891 C C . PHE A 1 363 ? -8.544 -12.582 3.953 1.00 90.81 363 PHE A C 1
ATOM 2893 O O . PHE A 1 363 ? -9.172 -13.059 2.998 1.00 90.81 363 PHE A O 1
ATOM 2900 N N . LYS A 1 364 ? -8.871 -12.773 5.233 1.00 92.75 364 LYS A N 1
ATOM 2901 C CA . LYS A 1 364 ? -10.152 -13.279 5.720 1.00 92.75 364 LYS A CA 1
ATOM 2902 C C . LYS A 1 364 ? -10.797 -12.188 6.561 1.00 92.75 364 LYS A C 1
ATOM 2904 O O . LYS A 1 364 ? -10.156 -11.658 7.461 1.00 92.75 364 LYS A O 1
ATOM 2909 N N . ALA A 1 365 ? -12.047 -11.863 6.262 1.00 95.00 365 ALA A N 1
ATOM 2910 C CA . ALA A 1 365 ? -12.806 -10.829 6.947 1.00 95.00 365 ALA A CA 1
ATOM 2911 C C . ALA A 1 365 ? -14.109 -11.393 7.512 1.00 95.00 365 ALA A C 1
ATOM 2913 O O . ALA A 1 365 ? -14.765 -12.228 6.883 1.00 95.00 365 ALA A O 1
ATOM 2914 N N . TYR A 1 366 ? -14.501 -10.908 8.684 1.00 93.75 366 TYR A N 1
ATOM 2915 C CA . TYR A 1 366 ? -15.806 -11.157 9.276 1.00 93.75 366 TYR A CA 1
ATOM 2916 C C . TYR A 1 366 ? -16.597 -9.861 9.288 1.00 93.75 366 TYR A C 1
ATOM 2918 O O . TYR A 1 366 ? -16.117 -8.865 9.817 1.00 93.75 366 TYR A O 1
ATOM 2926 N N . VAL A 1 367 ? -17.818 -9.903 8.764 1.00 96.12 367 VAL A N 1
ATOM 2927 C CA . VAL A 1 367 ? -18.869 -8.955 9.135 1.00 96.12 367 VAL A CA 1
ATOM 2928 C C . VAL A 1 367 ? -19.709 -9.673 10.179 1.00 96.12 367 VAL A C 1
ATOM 2930 O O . VAL A 1 367 ? -20.504 -10.552 9.839 1.00 96.12 367 VAL A O 1
ATOM 2933 N N . ARG A 1 368 ? -19.443 -9.394 11.454 1.00 93.38 368 ARG A N 1
ATOM 2934 C CA . ARG A 1 368 ? -20.017 -10.119 12.597 1.00 93.38 368 ARG A CA 1
ATOM 2935 C C . ARG A 1 368 ? -20.896 -9.205 13.435 1.00 93.38 368 ARG A C 1
ATOM 2937 O O . ARG A 1 368 ? -20.682 -8.001 13.455 1.00 93.38 368 ARG A O 1
ATOM 2944 N N . ARG A 1 369 ? -21.843 -9.790 14.166 1.00 91.88 369 ARG A N 1
ATOM 2945 C CA . ARG A 1 369 ? -22.671 -9.041 15.117 1.00 91.88 369 ARG A CA 1
ATOM 2946 C C . ARG A 1 369 ? -21.819 -8.472 16.246 1.00 91.88 369 ARG A C 1
ATOM 2948 O O . ARG A 1 369 ? -20.917 -9.153 16.734 1.00 91.88 369 ARG A O 1
ATOM 2955 N N . THR A 1 370 ? -22.156 -7.261 16.664 1.00 89.44 370 THR A N 1
ATOM 2956 C CA . THR A 1 370 ? -21.606 -6.600 17.849 1.00 89.44 370 THR A CA 1
ATOM 2957 C C . THR A 1 370 ? -22.741 -6.120 18.748 1.00 89.44 370 THR A C 1
ATOM 2959 O O . THR A 1 370 ? -23.855 -5.898 18.278 1.00 89.44 370 THR A O 1
ATOM 2962 N N . GLU A 1 371 ? -22.469 -5.987 20.043 1.00 87.00 371 GLU A N 1
ATOM 2963 C CA . GLU A 1 371 ? -23.447 -5.540 21.041 1.00 87.00 371 GLU A CA 1
ATOM 2964 C C . GLU A 1 371 ? -23.769 -4.048 20.927 1.00 87.00 371 GLU A C 1
ATOM 2966 O O . GLU A 1 371 ? -24.862 -3.625 21.296 1.00 87.00 371 GLU A O 1
ATOM 2971 N N . CYS A 1 372 ? -22.819 -3.255 20.430 1.00 89.88 372 CYS A N 1
ATOM 2972 C CA . CYS A 1 372 ? -22.909 -1.803 20.384 1.00 89.88 372 CYS A CA 1
ATOM 2973 C C . CYS A 1 372 ? -22.589 -1.290 18.985 1.00 89.88 372 CYS A C 1
ATOM 2975 O O . CYS A 1 372 ? -21.691 -1.807 18.320 1.00 89.88 372 CYS A O 1
ATOM 2977 N N . GLY A 1 373 ? -23.318 -0.262 18.552 1.00 91.12 373 GLY A N 1
ATOM 2978 C CA . GLY A 1 373 ? -23.062 0.406 17.280 1.00 91.12 373 GLY A CA 1
ATOM 2979 C C . GLY A 1 373 ? -21.737 1.167 17.283 1.00 91.12 373 GLY A C 1
ATOM 2980 O O . GLY A 1 373 ? -21.213 1.548 18.335 1.00 91.12 373 GLY A O 1
ATOM 2981 N N . GLY A 1 374 ? -21.190 1.396 16.094 1.00 91.25 374 GLY A N 1
ATOM 2982 C CA . GLY A 1 374 ? -20.073 2.313 15.902 1.00 91.25 374 GLY A CA 1
ATOM 2983 C C . GLY A 1 374 ? -20.469 3.755 16.220 1.00 91.25 374 GLY A C 1
ATOM 2984 O O . GLY A 1 374 ? -21.605 4.155 16.003 1.00 91.25 374 GLY A O 1
ATOM 2985 N N . CYS A 1 375 ? -19.526 4.542 16.729 1.00 91.31 375 CYS A N 1
ATOM 2986 C CA . CYS A 1 375 ? -19.586 6.000 16.697 1.00 91.31 375 CYS A CA 1
ATOM 2987 C C . CYS A 1 375 ? -18.400 6.516 15.875 1.00 91.31 375 CYS A C 1
ATOM 2989 O O . CYS A 1 375 ? -17.376 6.925 16.430 1.00 91.31 375 CYS A O 1
ATOM 2991 N N . ASN A 1 376 ? -18.500 6.390 14.547 1.00 88.19 376 ASN A N 1
ATOM 2992 C CA . ASN A 1 376 ? -17.417 6.691 13.599 1.00 88.19 376 ASN A CA 1
ATOM 2993 C C . ASN A 1 376 ? -16.017 6.194 14.042 1.00 88.19 376 ASN A C 1
ATOM 2995 O O . ASN A 1 376 ? -15.038 6.953 14.014 1.00 88.19 376 ASN A O 1
ATOM 2999 N N . PRO A 1 377 ? -15.883 4.930 14.492 1.00 89.88 377 PRO A N 1
ATOM 3000 C CA . PRO A 1 377 ? -14.634 4.454 15.068 1.00 89.88 377 PRO A CA 1
ATOM 3001 C C . PRO A 1 377 ? -13.532 4.421 14.006 1.00 89.88 377 PRO A C 1
ATOM 3003 O O . PRO A 1 377 ? -13.724 3.908 12.904 1.00 89.88 377 PRO A O 1
ATOM 3006 N N . GLY A 1 378 ? -12.359 4.964 14.336 1.00 87.00 378 GLY A N 1
ATOM 3007 C CA . GLY A 1 378 ? -11.225 5.009 13.414 1.00 87.00 378 GLY A CA 1
ATOM 3008 C C . GLY A 1 378 ? -11.260 6.136 12.380 1.00 87.00 378 GLY A C 1
ATOM 3009 O O . GLY A 1 378 ? -10.366 6.177 11.532 1.00 87.00 378 GLY A O 1
ATOM 3010 N N . LEU A 1 379 ? -12.249 7.038 12.455 1.00 88.75 379 LEU A N 1
ATOM 3011 C CA . LEU A 1 379 ? -12.482 8.131 11.496 1.00 88.75 379 LEU A CA 1
ATOM 3012 C C . LEU A 1 379 ? -12.340 9.533 12.113 1.00 88.75 379 LEU A C 1
ATOM 3014 O O . LEU A 1 379 ? -12.719 10.524 11.492 1.00 88.75 379 LEU A O 1
ATOM 3018 N N . GLY A 1 380 ? -11.829 9.628 13.343 1.00 86.81 380 GLY A N 1
ATOM 3019 C CA . GLY A 1 380 ? -11.634 10.911 14.012 1.00 86.81 380 GLY A CA 1
ATOM 3020 C C . GLY A 1 380 ? -10.623 11.780 13.265 1.00 86.81 380 GLY A C 1
ATOM 3021 O O . GLY A 1 380 ? -9.447 11.449 13.224 1.00 86.81 380 GLY A O 1
ATOM 3022 N N . LEU A 1 381 ? -11.073 12.896 12.687 1.00 87.94 381 LEU A N 1
ATOM 3023 C CA . LEU A 1 381 ? -10.196 13.834 11.979 1.00 87.94 381 LEU A CA 1
ATOM 3024 C C . LEU A 1 381 ? -9.304 14.610 12.953 1.00 87.94 381 LEU A C 1
ATOM 3026 O O . LEU A 1 381 ? -9.762 15.002 14.030 1.00 87.94 381 LEU A O 1
ATOM 3030 N N . ASN A 1 382 ? -8.065 14.901 12.560 1.00 89.38 382 ASN A N 1
ATOM 3031 C CA . ASN A 1 382 ? -7.166 15.728 13.364 1.00 89.38 382 ASN A CA 1
ATOM 3032 C C . ASN A 1 382 ? -7.793 17.090 13.724 1.00 89.38 382 ASN A C 1
ATOM 3034 O O . ASN A 1 382 ? -8.475 17.709 12.912 1.00 89.38 382 ASN A O 1
ATOM 3038 N N . GLU A 1 383 ? -7.581 17.523 14.963 1.00 90.44 383 GLU A N 1
ATOM 3039 C CA . GLU A 1 383 ? -8.176 18.688 15.634 1.00 90.44 383 GLU A CA 1
ATOM 3040 C C . GLU A 1 383 ? -9.716 18.678 15.711 1.00 90.44 383 GLU A C 1
ATOM 3042 O O . GLU A 1 383 ? -10.340 19.626 16.196 1.00 90.44 383 GLU A O 1
ATOM 3047 N N . GLY A 1 384 ? -10.344 17.584 15.278 1.00 92.62 384 GLY A N 1
ATOM 3048 C CA . GLY A 1 384 ? -11.785 17.402 15.251 1.00 92.62 384 GLY A CA 1
ATOM 3049 C C . GLY A 1 384 ? -12.384 16.961 16.585 1.00 92.62 384 GLY A C 1
ATOM 3050 O O . GLY A 1 384 ? -11.698 16.614 17.555 1.00 92.62 384 GLY A O 1
ATOM 3051 N N . ARG A 1 385 ? -13.721 16.947 16.610 1.00 95.19 385 ARG A N 1
ATOM 3052 C CA . ARG A 1 385 ? -14.511 16.396 17.712 1.00 95.19 385 ARG A CA 1
ATOM 3053 C C . ARG A 1 385 ? -15.566 15.430 17.198 1.00 95.19 385 ARG A C 1
ATOM 3055 O O . ARG A 1 385 ? -16.336 15.794 16.315 1.00 95.19 385 ARG A O 1
ATOM 3062 N N . THR A 1 386 ? -15.638 14.253 17.805 1.00 94.81 386 THR A N 1
ATOM 3063 C CA . THR A 1 386 ? -16.687 13.260 17.558 1.00 94.81 386 THR A CA 1
ATOM 3064 C C . THR A 1 386 ? -17.644 13.227 18.742 1.00 94.81 386 THR A C 1
ATOM 3066 O O . THR A 1 386 ? -17.223 13.056 19.886 1.00 94.81 386 THR A O 1
ATOM 3069 N N . TYR A 1 387 ? -18.938 13.385 18.471 1.00 95.12 387 TYR A N 1
ATOM 3070 C CA . TYR A 1 387 ? -19.990 13.323 19.482 1.00 95.12 387 TYR A CA 1
ATOM 3071 C C . TYR A 1 387 ? -20.706 11.980 19.389 1.00 95.12 387 TYR A C 1
ATOM 3073 O O . TYR A 1 387 ? -21.328 11.677 18.376 1.00 95.12 387 TYR A O 1
ATOM 3081 N N . CYS A 1 388 ? -20.638 11.195 20.459 1.00 95.00 388 CYS A N 1
ATOM 3082 C CA . CYS A 1 388 ? -21.264 9.882 20.540 1.00 95.00 388 CYS A CA 1
ATOM 3083 C C . CYS A 1 388 ? -22.435 9.945 21.508 1.00 95.00 388 CYS A C 1
ATOM 3085 O O . CYS A 1 388 ? -22.233 10.183 22.697 1.00 95.00 388 CYS A O 1
ATOM 3087 N N . SER A 1 389 ? -23.651 9.741 21.007 1.00 92.56 389 SER A N 1
ATOM 3088 C CA . SER A 1 389 ? -24.863 9.720 21.829 1.00 92.56 389 SER A CA 1
ATOM 3089 C C . SER A 1 389 ? -25.499 8.340 21.766 1.00 92.56 389 SER A C 1
ATOM 3091 O O . SER A 1 389 ? -25.865 7.878 20.691 1.00 92.56 389 SER A O 1
ATOM 3093 N N . GLY A 1 390 ? -25.648 7.683 22.911 1.00 90.38 390 GLY A N 1
ATOM 3094 C CA . GLY A 1 390 ? -26.209 6.338 22.963 1.00 90.38 390 GLY A CA 1
ATOM 3095 C C . GLY A 1 390 ? -26.102 5.716 24.347 1.00 90.38 390 GLY A C 1
ATOM 3096 O O . GLY A 1 390 ? -25.404 6.217 25.225 1.00 90.38 390 GLY A O 1
ATOM 3097 N N . VAL A 1 391 ? -26.812 4.607 24.564 1.00 91.94 391 VAL A N 1
ATOM 3098 C CA . VAL A 1 391 ? -26.641 3.808 25.792 1.00 91.94 391 VAL A CA 1
ATOM 3099 C C . VAL A 1 391 ? -25.331 3.026 25.738 1.00 91.94 391 VAL A C 1
ATOM 3101 O O . VAL A 1 391 ? -24.746 2.751 26.778 1.00 91.94 391 VAL A O 1
ATOM 3104 N N . CYS A 1 392 ? -24.838 2.700 24.547 1.00 94.19 392 CYS A N 1
ATOM 3105 C CA . CYS A 1 392 ? -23.487 2.206 24.356 1.00 94.19 392 CYS A CA 1
ATOM 3106 C C . CYS A 1 392 ? -22.978 2.530 22.952 1.00 94.19 392 CYS A C 1
ATOM 3108 O O . CYS A 1 392 ? -23.767 2.879 22.073 1.00 94.19 392 CYS A O 1
ATOM 3110 N N . GLY A 1 393 ? -21.671 2.403 22.741 1.00 94.44 393 GLY A N 1
ATOM 3111 C CA . GLY A 1 393 ? -21.070 2.571 21.424 1.00 94.44 393 GLY A CA 1
ATOM 3112 C C . GLY A 1 393 ? -19.592 2.204 21.390 1.00 94.44 393 GLY A C 1
ATOM 3113 O O . GLY A 1 393 ? -18.936 2.092 22.427 1.00 94.44 393 GLY A O 1
ATOM 3114 N N . ILE A 1 394 ? -19.082 2.018 20.177 1.00 95.12 394 ILE A N 1
ATOM 3115 C CA . ILE A 1 394 ? -17.684 1.690 19.895 1.00 95.12 394 ILE A CA 1
ATOM 3116 C C . ILE A 1 394 ? -16.959 2.944 19.414 1.00 95.12 394 ILE A C 1
ATOM 3118 O O . ILE A 1 394 ? -17.421 3.624 18.495 1.00 95.12 394 ILE A O 1
ATOM 3122 N N . ILE A 1 395 ? -15.794 3.213 19.998 1.00 95.38 395 ILE A N 1
ATOM 3123 C CA . ILE A 1 395 ? -14.866 4.252 19.555 1.00 95.38 395 ILE A CA 1
ATOM 3124 C C . ILE A 1 395 ? -13.489 3.646 19.301 1.00 95.38 395 ILE A C 1
ATOM 3126 O O . ILE A 1 395 ? -13.066 2.707 19.973 1.00 95.38 395 ILE A O 1
ATOM 3130 N N . ALA A 1 396 ? -12.764 4.213 18.345 1.00 93.06 396 ALA A N 1
ATOM 3131 C CA . ALA A 1 396 ? -11.380 3.845 18.090 1.00 93.06 396 ALA A CA 1
ATOM 3132 C C . ALA A 1 396 ? -10.589 5.061 17.606 1.00 93.06 396 ALA A C 1
ATOM 3134 O O . ALA A 1 396 ? -11.152 5.952 16.959 1.00 93.06 396 ALA A O 1
ATOM 3135 N N . SER A 1 397 ? -9.292 5.088 17.914 1.00 91.56 397 SER A N 1
ATOM 3136 C CA . SER A 1 397 ? -8.365 6.108 17.411 1.00 91.56 397 SER A CA 1
ATOM 3137 C C . SER A 1 397 ? -8.304 6.098 15.887 1.00 91.56 397 SER A C 1
ATOM 3139 O O . SER A 1 397 ? -8.464 5.037 15.285 1.00 91.56 397 SER A O 1
ATOM 3141 N N . GLU A 1 398 ? -8.005 7.245 15.271 1.00 87.62 398 GLU A N 1
ATOM 3142 C CA . GLU A 1 398 ? -7.829 7.347 13.820 1.00 87.62 398 GLU A CA 1
ATOM 3143 C C . GLU A 1 398 ? -6.932 6.228 13.286 1.00 87.62 398 GLU A C 1
ATOM 3145 O O . GLU A 1 398 ? -5.886 5.902 13.850 1.00 87.62 398 GLU A O 1
ATOM 3150 N N . GLU A 1 399 ? -7.392 5.609 12.207 1.00 81.75 399 GLU A N 1
ATOM 3151 C CA . GLU A 1 399 ? -6.677 4.542 11.521 1.00 81.75 399 GLU A CA 1
ATOM 3152 C C . GLU A 1 399 ? -6.416 3.238 12.304 1.00 81.75 399 GLU A C 1
ATOM 3154 O O . GLU A 1 399 ? -5.687 2.367 11.821 1.00 81.75 399 GLU A O 1
ATOM 3159 N N . TYR A 1 400 ? -7.076 3.035 13.451 1.00 85.81 400 TYR A N 1
ATOM 3160 C CA . TYR A 1 400 ? -7.072 1.752 14.167 1.00 85.81 400 TYR A CA 1
ATOM 3161 C C . TYR A 1 400 ? -7.356 0.566 13.209 1.00 85.81 400 TYR A C 1
ATOM 3163 O O . TYR A 1 400 ? -8.211 0.689 12.321 1.00 85.81 400 TYR A O 1
ATOM 3171 N N . PRO A 1 401 ? -6.665 -0.588 13.347 1.00 79.69 401 PRO A N 1
ATOM 3172 C CA . PRO A 1 401 ? -5.706 -0.948 14.399 1.00 79.69 401 PRO A CA 1
ATOM 3173 C C . PRO A 1 401 ? -4.247 -0.622 14.092 1.00 79.69 401 PRO A C 1
ATOM 3175 O O . PRO A 1 401 ? -3.376 -0.994 14.863 1.00 79.69 401 PRO A O 1
ATOM 3178 N N . PHE A 1 402 ? -3.926 -0.002 12.962 1.00 78.69 402 PHE A N 1
ATOM 3179 C CA . PHE A 1 402 ? -2.537 0.336 12.660 1.00 78.69 402 PHE A CA 1
ATOM 3180 C C . PHE A 1 402 ? -2.509 1.692 11.970 1.00 78.69 402 PHE A C 1
ATOM 3182 O O . PHE A 1 402 ? -2.748 1.749 10.755 1.00 78.69 402 PHE A O 1
ATOM 3189 N N . PRO A 1 403 ? -2.217 2.760 12.730 1.00 68.06 403 PRO A N 1
ATOM 3190 C CA . PRO A 1 403 ? -2.105 4.088 12.172 1.00 68.06 403 PRO A CA 1
ATOM 3191 C C . PRO A 1 403 ? -1.011 4.136 11.102 1.00 68.06 403 PRO A C 1
ATOM 3193 O O . PRO A 1 403 ? -0.090 3.307 11.090 1.00 68.06 403 PRO A O 1
ATOM 3196 N N . PRO A 1 404 ? -1.117 5.078 10.161 1.00 60.62 404 PRO A N 1
ATOM 3197 C CA . PRO A 1 404 ? -0.313 5.061 8.959 1.00 60.62 404 PRO A CA 1
ATOM 3198 C C . PRO A 1 404 ? 1.156 5.256 9.329 1.00 60.62 404 PRO A C 1
ATOM 3200 O O . PRO A 1 404 ? 1.545 6.204 10.011 1.00 60.62 404 PRO A O 1
ATOM 3203 N N . ASN A 1 405 ? 2.007 4.359 8.835 1.00 55.00 405 ASN A N 1
ATOM 3204 C CA . ASN A 1 405 ? 3.434 4.628 8.803 1.00 55.00 405 ASN A CA 1
ATOM 3205 C C . ASN A 1 405 ? 3.667 5.613 7.656 1.00 55.00 405 ASN A C 1
ATOM 3207 O O . ASN A 1 405 ? 3.748 5.209 6.494 1.00 55.00 405 ASN A O 1
ATOM 3211 N N . TYR A 1 406 ? 3.716 6.909 7.970 1.00 52.88 406 TYR A N 1
ATOM 3212 C CA . TYR A 1 406 ? 4.066 7.957 7.016 1.00 52.88 406 TYR A CA 1
ATOM 3213 C C . TYR A 1 406 ? 5.539 7.784 6.593 1.00 52.88 406 TYR A C 1
ATOM 3215 O O . TYR A 1 406 ? 6.430 8.468 7.090 1.00 52.88 406 TYR A O 1
ATOM 3223 N N . TYR A 1 407 ? 5.813 6.874 5.655 1.00 45.84 407 TYR A N 1
ATOM 3224 C CA . TYR A 1 407 ? 7.113 6.738 4.981 1.00 45.84 407 TYR A CA 1
ATOM 3225 C C . TYR A 1 407 ? 7.331 7.818 3.903 1.00 45.84 407 TYR A C 1
ATOM 3227 O O . TYR A 1 407 ? 8.267 7.724 3.114 1.00 45.84 407 TYR A O 1
ATOM 3235 N N . PHE A 1 408 ? 6.484 8.854 3.866 1.00 49.16 408 PHE A N 1
ATOM 3236 C CA . PHE A 1 408 ? 6.393 9.754 2.725 1.00 49.16 408 PHE A CA 1
ATOM 3237 C C . PHE A 1 408 ? 7.669 10.552 2.445 1.00 49.16 408 PHE A C 1
ATOM 3239 O O . PHE A 1 408 ? 8.313 11.144 3.319 1.00 49.16 408 PHE A O 1
ATOM 3246 N N . SER A 1 409 ? 7.938 10.606 1.144 1.00 43.12 409 SER A N 1
ATOM 3247 C CA . SER A 1 409 ? 8.887 11.430 0.417 1.00 43.12 409 SER A CA 1
ATOM 3248 C C . SER A 1 409 ? 8.498 12.913 0.469 1.00 43.12 409 SER A C 1
ATOM 3250 O O . SER A 1 409 ? 7.791 13.437 -0.388 1.00 43.12 409 SER A O 1
ATOM 3252 N N . THR A 1 410 ? 8.886 13.579 1.548 1.00 44.56 410 THR A N 1
ATOM 3253 C CA . THR A 1 410 ? 9.357 14.974 1.658 1.00 44.56 410 THR A CA 1
ATOM 3254 C C . THR A 1 410 ? 9.160 15.389 3.112 1.00 44.56 410 THR A C 1
ATOM 3256 O O . THR A 1 410 ? 8.072 15.258 3.672 1.00 44.56 410 THR A O 1
ATOM 3259 N N . GLU A 1 411 ? 10.219 15.895 3.744 1.00 49.41 411 GLU A N 1
ATOM 3260 C CA . GLU A 1 411 ? 10.182 16.353 5.140 1.00 49.41 411 GLU A CA 1
ATOM 3261 C C . GLU A 1 411 ? 9.024 17.335 5.402 1.00 49.41 411 GLU A C 1
ATOM 3263 O O . GLU A 1 411 ? 8.377 17.265 6.441 1.00 49.41 411 GLU A O 1
ATOM 3268 N N . VAL A 1 412 ? 8.683 18.175 4.420 1.00 45.44 412 VAL A N 1
ATOM 3269 C CA . VAL A 1 412 ? 7.635 19.206 4.510 1.00 45.44 412 VAL A CA 1
ATOM 3270 C C . VAL A 1 412 ? 6.224 18.627 4.713 1.00 45.44 412 VAL A C 1
ATOM 3272 O O . VAL A 1 412 ? 5.463 19.146 5.530 1.00 45.44 412 VAL A O 1
ATOM 3275 N N . TYR A 1 413 ? 5.858 17.540 4.024 1.00 46.84 413 TYR A N 1
ATOM 3276 C CA . TYR A 1 413 ? 4.538 16.916 4.202 1.00 46.84 413 TYR A CA 1
ATOM 3277 C C . TYR A 1 413 ? 4.463 16.125 5.517 1.00 46.84 413 TYR A C 1
ATOM 3279 O O . TYR A 1 413 ? 3.454 16.173 6.215 1.00 46.84 413 TYR A O 1
ATOM 3287 N N . TYR A 1 414 ? 5.565 15.474 5.904 1.00 50.88 414 TYR A N 1
ATOM 3288 C CA . TYR A 1 414 ? 5.679 14.746 7.170 1.00 50.88 414 TYR A CA 1
ATOM 3289 C C . TYR A 1 414 ? 5.528 15.664 8.396 1.00 50.88 414 TYR A C 1
ATOM 3291 O O . TYR A 1 414 ? 4.809 15.317 9.328 1.00 50.88 414 TYR A O 1
ATOM 3299 N N . PHE A 1 415 ? 6.142 16.854 8.395 1.00 51.84 415 PHE A N 1
ATOM 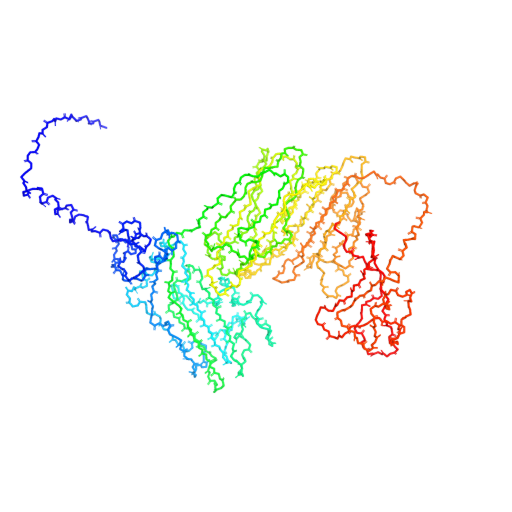3300 C CA . PHE A 1 415 ? 6.037 17.785 9.528 1.00 51.84 415 PHE A CA 1
ATOM 3301 C C . PHE A 1 415 ? 4.646 18.411 9.694 1.00 51.84 415 PHE A C 1
ATOM 3303 O O . PHE A 1 415 ? 4.274 18.732 10.816 1.00 51.84 415 PHE A O 1
ATOM 3310 N N . SER A 1 416 ? 3.870 18.568 8.616 1.00 49.75 416 SER A N 1
ATOM 3311 C CA . SER A 1 416 ? 2.521 19.159 8.698 1.00 49.75 416 SER A CA 1
ATOM 3312 C C . SER A 1 416 ? 1.440 18.192 9.196 1.00 49.75 416 SER A C 1
ATOM 3314 O O . SER A 1 416 ? 0.396 18.653 9.640 1.00 49.75 416 SER A O 1
ATOM 3316 N N . HIS A 1 417 ? 1.688 16.876 9.152 1.00 57.31 417 HIS A N 1
ATOM 3317 C CA . HIS A 1 417 ? 0.721 15.835 9.537 1.00 57.31 417 HIS A CA 1
ATOM 3318 C C . HIS A 1 417 ? 1.225 14.924 10.671 1.00 57.31 417 HIS A C 1
ATOM 3320 O O . HIS A 1 417 ? 0.590 13.913 10.973 1.00 57.31 417 HIS A O 1
ATOM 3326 N N . SER A 1 418 ? 2.373 15.234 11.290 1.00 71.69 418 SER A N 1
ATOM 3327 C CA . SER A 1 418 ? 2.896 14.397 12.375 1.00 71.69 418 SER A CA 1
ATOM 3328 C C . SER A 1 418 ? 2.103 14.554 13.661 1.00 71.69 418 SER A C 1
ATOM 3330 O O . SER A 1 418 ? 1.990 13.588 14.399 1.00 71.69 418 SER A O 1
ATOM 3332 N N . ASP A 1 419 ? 1.573 15.739 13.952 1.00 84.44 419 ASP A N 1
ATOM 3333 C CA . ASP A 1 419 ? 0.851 15.975 15.200 1.00 84.44 419 ASP A CA 1
ATOM 3334 C C . ASP A 1 419 ? -0.629 15.661 15.008 1.00 84.44 419 ASP A C 1
ATOM 3336 O O . ASP A 1 419 ? -1.278 16.207 14.118 1.00 84.44 419 ASP A O 1
ATOM 3340 N N . TYR A 1 420 ? -1.151 14.778 15.852 1.00 88.31 420 TYR A N 1
ATOM 3341 C CA . TYR A 1 420 ? -2.544 14.371 15.858 1.00 88.31 420 TYR A CA 1
ATOM 3342 C C . TYR A 1 420 ? -3.172 14.641 17.221 1.00 88.31 420 TYR A C 1
ATOM 3344 O O . TYR A 1 420 ? -2.612 14.293 18.263 1.00 88.31 420 TYR A O 1
ATOM 3352 N N . ASN A 1 421 ? -4.362 15.228 17.209 1.00 92.69 421 ASN A N 1
ATOM 3353 C CA . ASN A 1 421 ? -5.172 15.488 18.384 1.00 92.69 421 ASN A CA 1
ATOM 3354 C C . ASN A 1 421 ? -6.654 15.340 18.034 1.00 92.69 421 ASN A C 1
ATOM 3356 O O . ASN A 1 421 ? -7.137 16.035 17.153 1.00 92.69 421 ASN A O 1
ATOM 3360 N N . HIS A 1 422 ? -7.401 14.491 18.730 1.00 95.19 422 HIS A N 1
ATOM 3361 C CA . HIS A 1 422 ? -8.841 14.363 18.507 1.00 95.19 422 HIS A CA 1
ATOM 3362 C C . HIS A 1 422 ? -9.598 14.191 19.813 1.00 95.19 422 HIS A C 1
ATOM 3364 O O . HIS A 1 422 ? -9.105 13.566 20.757 1.00 95.19 422 HIS A O 1
ATOM 3370 N N . THR A 1 423 ? -10.814 14.738 19.857 1.00 97.31 423 THR A N 1
ATOM 3371 C CA . THR A 1 423 ? -11.679 14.674 21.038 1.00 97.31 423 THR A CA 1
ATOM 3372 C C . THR A 1 423 ? -12.925 13.831 20.782 1.00 97.31 423 THR A C 1
ATOM 3374 O O . THR A 1 423 ? -13.678 14.121 19.860 1.00 97.31 423 THR A O 1
ATOM 3377 N N . TRP A 1 424 ? -13.213 12.864 21.649 1.00 97.69 424 TRP A N 1
ATOM 3378 C CA . TRP A 1 424 ? -14.515 12.193 21.700 1.00 97.69 424 TRP A CA 1
ATOM 3379 C C . TRP A 1 424 ? -15.312 12.726 22.883 1.00 97.69 424 TRP A C 1
ATOM 3381 O O . TRP A 1 424 ? -14.784 12.837 23.989 1.00 97.69 424 TRP A O 1
ATOM 3391 N N . VAL A 1 425 ? -16.586 13.033 22.664 1.00 97.56 425 VAL A N 1
ATOM 3392 C CA . VAL A 1 425 ? -17.525 13.410 23.722 1.00 97.56 425 VAL A CA 1
ATOM 3393 C C . VAL A 1 425 ? -18.621 12.355 23.776 1.00 97.56 425 VAL A C 1
ATOM 3395 O O . VAL A 1 425 ? -19.43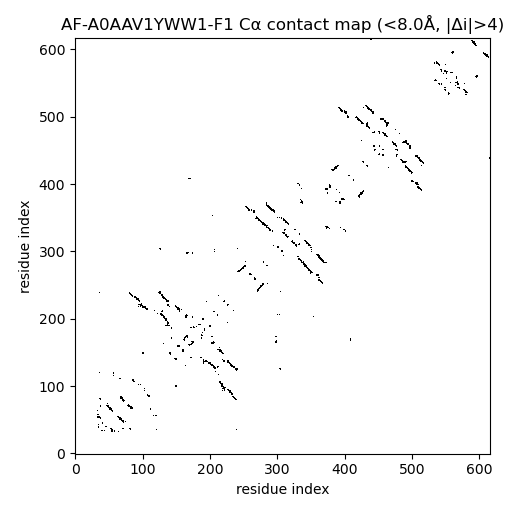4 12.237 22.861 1.00 97.56 425 VAL A O 1
ATOM 3398 N N . LEU A 1 426 ? -18.605 11.556 24.838 1.00 97.69 426 LEU A N 1
ATOM 3399 C CA . LEU A 1 426 ? -19.509 10.432 25.041 1.00 97.69 426 LEU A CA 1
ATOM 3400 C C . LEU A 1 426 ? -20.675 10.873 25.918 1.00 97.69 426 LEU A C 1
ATOM 3402 O O . LEU A 1 426 ? -20.463 11.304 27.052 1.00 97.69 426 LEU A O 1
ATOM 3406 N N . HIS A 1 427 ? -21.894 10.733 25.410 1.00 96.75 427 HIS A N 1
ATOM 3407 C CA . HIS A 1 427 ? -23.133 11.072 26.095 1.00 96.75 427 HIS A CA 1
ATOM 3408 C C . HIS A 1 427 ? -23.997 9.824 26.280 1.00 96.75 427 HIS A C 1
ATOM 3410 O O . HIS A 1 427 ? -24.503 9.251 25.315 1.00 96.75 427 HIS A O 1
ATOM 3416 N N . VAL A 1 428 ? -24.229 9.458 27.542 1.00 96.06 428 VAL A N 1
ATOM 3417 C CA . VAL A 1 428 ? -25.231 8.456 27.935 1.00 96.06 428 VAL A CA 1
ATOM 3418 C C . VAL A 1 428 ? -26.451 9.154 28.563 1.00 96.06 428 VAL A C 1
ATOM 3420 O O . VAL A 1 428 ? -26.359 10.326 28.959 1.00 96.06 428 VAL A O 1
ATOM 3423 N N . PRO A 1 429 ? -27.621 8.492 28.677 1.00 95.25 429 PRO A N 1
ATOM 3424 C CA . PRO A 1 429 ? -28.801 9.117 29.275 1.00 95.25 429 PRO A CA 1
ATOM 3425 C C . PRO A 1 429 ? -28.562 9.554 30.732 1.00 95.25 429 PRO A C 1
ATOM 3427 O O . PRO A 1 429 ? -27.774 8.950 31.456 1.00 95.25 429 PRO A O 1
ATOM 3430 N N . GLN A 1 430 ? -29.277 10.587 31.191 1.00 88.44 430 GLN A N 1
ATOM 3431 C CA . GLN A 1 430 ? -28.991 11.317 32.444 1.00 88.44 430 GLN A CA 1
ATOM 3432 C C . GLN A 1 430 ? -28.949 10.464 33.732 1.00 88.44 430 GLN A C 1
ATOM 3434 O O . GLN A 1 430 ? -28.347 10.874 34.725 1.00 88.44 430 GLN A O 1
ATOM 3439 N N . HIS A 1 431 ? -29.577 9.285 33.740 1.00 87.31 431 HIS A N 1
ATOM 3440 C CA . HIS A 1 431 ? -29.609 8.372 34.893 1.00 87.31 431 HIS A CA 1
ATOM 3441 C C . HIS A 1 431 ? -28.424 7.395 34.958 1.00 87.31 431 HIS A C 1
ATOM 3443 O O . HIS A 1 431 ? -28.309 6.628 35.919 1.00 87.31 431 HIS A O 1
ATOM 3449 N N . TYR A 1 432 ? -27.545 7.435 33.960 1.00 93.25 432 TYR A N 1
ATOM 3450 C CA . TYR A 1 432 ? -26.370 6.585 33.844 1.00 93.25 432 TYR A CA 1
ATOM 3451 C C . TYR A 1 432 ? -25.082 7.379 34.096 1.00 93.25 432 TYR A C 1
ATOM 3453 O O . TYR A 1 432 ? -25.055 8.612 34.076 1.00 93.25 432 TYR A O 1
ATOM 3461 N N . VAL A 1 433 ? -24.005 6.652 34.362 1.00 94.62 433 VAL A N 1
ATOM 3462 C CA . VAL A 1 433 ? -22.625 7.121 34.206 1.00 94.62 433 VAL A CA 1
ATOM 3463 C C . VAL A 1 433 ? -21.984 6.364 33.056 1.00 94.62 433 VAL A C 1
ATOM 3465 O O . VAL A 1 433 ? -22.435 5.275 32.702 1.00 94.62 433 VAL A O 1
ATOM 3468 N N . VAL A 1 434 ? -20.957 6.959 32.461 1.00 95.88 434 VAL A N 1
ATOM 3469 C CA . VAL A 1 434 ? -20.188 6.329 31.394 1.00 95.88 434 VAL A CA 1
ATOM 3470 C C . VAL A 1 434 ? -19.188 5.373 32.034 1.00 95.88 434 VAL A C 1
ATOM 3472 O O . VAL A 1 434 ? -18.331 5.791 32.813 1.00 95.88 434 VAL A O 1
ATOM 3475 N N . GLU A 1 435 ? -19.317 4.099 31.706 1.00 93.88 435 GLU A N 1
ATOM 3476 C CA . GLU A 1 435 ? -18.291 3.075 31.852 1.00 93.88 435 GLU A CA 1
ATOM 3477 C C . GLU A 1 435 ? -17.549 2.974 30.520 1.00 93.88 435 GLU A C 1
ATOM 3479 O O . GLU A 1 435 ? -18.181 2.833 29.476 1.00 93.88 435 GLU A O 1
ATOM 3484 N N . LEU A 1 436 ? -16.226 3.081 30.543 1.00 93.06 436 LEU A N 1
ATOM 3485 C CA . LEU A 1 436 ? -15.365 2.964 29.375 1.00 93.06 436 LEU A CA 1
ATOM 3486 C C . LEU A 1 436 ? -14.439 1.767 29.562 1.00 93.06 436 LEU A C 1
ATOM 3488 O O . LEU A 1 436 ? -13.679 1.713 30.529 1.00 93.06 436 LEU A O 1
ATOM 3492 N N . GLU A 1 437 ? -14.487 0.835 28.622 1.00 89.12 437 GLU A N 1
ATOM 3493 C CA . GLU A 1 437 ? -13.683 -0.382 28.613 1.00 89.12 437 GLU A CA 1
ATOM 3494 C C . GLU A 1 437 ? -12.820 -0.419 27.349 1.00 89.12 437 GLU A C 1
ATOM 3496 O O . GLU A 1 437 ? -13.331 -0.294 26.236 1.00 89.12 437 GLU A O 1
ATOM 3501 N N . PHE A 1 438 ? -11.509 -0.592 27.513 1.00 87.38 438 PHE A N 1
ATOM 3502 C CA . PHE A 1 438 ? -10.576 -0.737 26.398 1.00 87.38 438 PHE A CA 1
ATOM 3503 C C . PHE A 1 438 ? -10.374 -2.216 26.056 1.00 87.38 438 PHE A C 1
ATOM 3505 O O . PHE A 1 438 ? -9.699 -2.918 26.809 1.00 87.38 438 PHE A O 1
ATOM 3512 N N . SER A 1 439 ? -10.891 -2.679 24.913 1.00 84.06 439 SER A N 1
ATOM 3513 C CA . SER A 1 439 ? -10.557 -4.024 24.403 1.00 84.06 439 SER A CA 1
ATOM 3514 C C . SER A 1 439 ? -9.198 -4.066 23.699 1.00 84.06 439 SER A C 1
ATOM 3516 O O . SER A 1 439 ? -8.570 -5.119 23.612 1.00 84.06 439 SER A O 1
ATOM 3518 N N . ASP A 1 440 ? -8.712 -2.927 23.194 1.00 86.00 440 ASP A N 1
ATOM 3519 C CA . ASP A 1 440 ? -7.339 -2.795 22.707 1.00 86.00 440 ASP A CA 1
ATOM 3520 C C . ASP A 1 440 ? -6.779 -1.418 23.054 1.00 86.00 440 ASP A C 1
ATOM 3522 O O . ASP A 1 440 ? -7.440 -0.392 22.891 1.00 86.00 440 ASP A O 1
ATOM 3526 N N . PHE A 1 441 ? -5.542 -1.392 23.535 1.00 87.19 441 PHE A N 1
ATOM 3527 C CA . PHE A 1 441 ? -4.863 -0.166 23.918 1.00 87.19 441 PHE A CA 1
ATOM 3528 C C . PHE A 1 441 ? -3.354 -0.335 23.756 1.00 87.19 441 PHE A C 1
ATOM 3530 O O . PHE A 1 441 ? -2.691 -1.004 24.554 1.00 87.19 441 PHE A O 1
ATOM 3537 N N . ASP A 1 442 ? -2.827 0.292 22.712 1.00 87.81 442 ASP A N 1
ATOM 3538 C CA . ASP A 1 442 ? -1.412 0.372 22.388 1.00 87.81 442 ASP A CA 1
ATOM 3539 C C . ASP A 1 442 ? -1.062 1.808 21.982 1.00 87.81 442 ASP A C 1
ATOM 3541 O O . ASP A 1 442 ? -1.031 2.188 20.807 1.00 87.81 442 ASP A O 1
ATOM 3545 N N . VAL A 1 443 ? -0.815 2.614 23.007 1.00 87.88 443 VAL A N 1
ATOM 3546 C CA . VAL A 1 443 ? -0.374 4.002 22.902 1.00 87.88 443 VAL A CA 1
ATOM 3547 C C . VAL A 1 443 ? 1.042 4.066 23.483 1.00 87.88 443 VAL A C 1
ATOM 3549 O O . VAL A 1 443 ? 1.197 4.115 24.711 1.00 87.88 443 VAL A O 1
ATOM 3552 N N . PRO A 1 444 ? 2.091 4.008 22.639 1.00 83.94 444 PRO A N 1
ATOM 3553 C CA . PRO A 1 444 ? 3.463 3.918 23.110 1.00 83.94 444 PRO A CA 1
ATOM 3554 C C . PRO A 1 444 ? 3.875 5.156 23.900 1.00 83.94 444 PRO A C 1
ATOM 3556 O O . PRO A 1 444 ? 3.495 6.277 23.585 1.00 83.94 444 PRO A O 1
ATOM 3559 N N . ALA A 1 445 ? 4.720 4.952 24.904 1.00 82.81 445 ALA A N 1
ATOM 3560 C CA . ALA A 1 445 ? 5.430 6.038 25.564 1.00 82.81 445 ALA A CA 1
ATOM 3561 C C . ALA A 1 445 ? 6.872 6.118 25.049 1.00 82.81 445 ALA A C 1
ATOM 3563 O O . ALA A 1 445 ? 7.386 5.181 24.433 1.00 82.81 445 ALA A O 1
ATOM 3564 N N . ILE A 1 446 ? 7.563 7.222 25.339 1.00 78.25 446 ILE A N 1
ATOM 3565 C CA . ILE A 1 446 ? 9.012 7.300 25.115 1.00 78.25 446 ILE A CA 1
ATOM 3566 C C . ILE A 1 446 ? 9.702 6.237 25.991 1.00 78.25 446 ILE A C 1
ATOM 3568 O O . ILE A 1 446 ? 9.480 6.242 27.207 1.00 78.25 446 ILE A O 1
ATOM 3572 N N . PRO A 1 447 ? 10.554 5.355 25.428 1.00 70.00 447 PRO A N 1
ATOM 3573 C CA . PRO A 1 447 ? 11.328 4.406 26.223 1.00 70.00 447 PRO A CA 1
ATOM 3574 C C . PRO A 1 447 ? 12.113 5.117 27.334 1.00 70.00 447 PRO A C 1
ATOM 3576 O O . PRO A 1 447 ? 12.837 6.076 27.077 1.00 70.00 447 PRO A O 1
ATOM 3579 N N . GLY A 1 448 ? 11.943 4.667 28.579 1.00 66.25 448 GLY A N 1
ATOM 3580 C CA . GLY A 1 448 ? 12.577 5.269 29.759 1.00 66.25 448 GLY A CA 1
ATOM 3581 C C . GLY A 1 448 ? 11.858 6.493 30.347 1.00 66.25 448 GLY A C 1
ATOM 3582 O O . GLY A 1 448 ? 12.256 6.966 31.413 1.00 66.25 448 GLY A O 1
ATOM 3583 N N . SER A 1 449 ? 10.788 6.991 29.716 1.00 74.81 449 SER A N 1
ATOM 3584 C CA . SER A 1 449 ? 9.922 8.006 30.327 1.00 74.81 449 SER A CA 1
ATOM 3585 C C . SER A 1 449 ? 9.089 7.411 31.461 1.00 74.81 449 SER A C 1
ATOM 3587 O O . SER A 1 449 ? 8.703 6.244 31.429 1.00 74.81 449 SER A O 1
ATOM 3589 N N . ARG A 1 450 ? 8.780 8.241 32.462 1.00 73.88 450 ARG A N 1
ATOM 3590 C CA . ARG A 1 450 ? 7.836 7.916 33.545 1.00 73.88 450 ARG A CA 1
ATOM 3591 C C . ARG A 1 450 ? 6.424 8.445 33.292 1.00 73.88 450 ARG A C 1
ATOM 3593 O O . ARG A 1 450 ? 5.508 8.063 34.009 1.00 73.88 450 ARG A O 1
ATOM 3600 N N . ASN A 1 451 ? 6.260 9.313 32.292 1.00 79.75 451 ASN A N 1
ATOM 3601 C CA . ASN A 1 451 ? 5.010 10.010 32.003 1.00 79.75 451 ASN A CA 1
ATOM 3602 C C . ASN A 1 451 ? 4.609 9.825 30.536 1.00 79.75 451 ASN A C 1
ATOM 3604 O O . ASN A 1 451 ? 5.463 9.813 29.644 1.00 79.75 451 ASN A O 1
ATOM 3608 N N . CYS A 1 452 ? 3.302 9.759 30.301 1.00 85.25 452 CYS A N 1
ATOM 3609 C CA . CYS A 1 452 ? 2.705 9.846 28.974 1.00 85.25 452 CYS A CA 1
ATOM 3610 C C . CYS A 1 452 ? 2.757 11.295 28.476 1.00 85.25 452 CYS A C 1
ATOM 3612 O O . CYS A 1 452 ? 2.470 12.225 29.235 1.00 85.25 452 CYS A O 1
ATOM 3614 N N . THR A 1 453 ? 3.120 11.505 27.213 1.00 87.75 453 THR A N 1
ATOM 3615 C CA . THR A 1 453 ? 3.239 12.844 26.616 1.00 87.75 453 THR A CA 1
ATOM 3616 C C . THR A 1 453 ? 2.610 12.862 25.232 1.00 87.75 453 THR A C 1
ATOM 3618 O O . THR A 1 453 ? 2.619 11.848 24.545 1.00 87.75 453 THR A O 1
ATOM 3621 N N . ALA A 1 454 ? 2.134 14.023 24.778 1.00 86.00 454 ALA A N 1
ATOM 3622 C CA . ALA A 1 454 ? 1.612 14.171 23.415 1.00 86.00 454 ALA A CA 1
ATOM 3623 C C . ALA A 1 454 ? 2.658 13.835 22.332 1.00 86.00 454 ALA A C 1
ATOM 3625 O O . ALA A 1 454 ? 2.302 13.373 21.260 1.00 86.00 454 ALA A O 1
ATOM 3626 N N . GLU A 1 455 ? 3.956 13.983 22.619 1.00 82.19 455 GLU A N 1
ATOM 3627 C CA . GLU A 1 455 ? 5.039 13.632 21.682 1.00 82.19 455 GLU A CA 1
ATOM 3628 C C . GLU A 1 455 ? 5.240 12.118 21.480 1.00 82.19 455 GLU A C 1
ATOM 3630 O O . GLU A 1 455 ? 5.929 11.687 20.549 1.00 82.19 455 GLU A O 1
ATOM 3635 N N . SER A 1 456 ? 4.713 11.295 22.388 1.00 79.56 456 SER A N 1
ATOM 3636 C CA . SER A 1 456 ? 4.771 9.831 22.278 1.00 79.56 456 SER A CA 1
ATOM 3637 C C . SER A 1 456 ? 3.410 9.180 22.096 1.00 79.56 456 SER A C 1
ATOM 3639 O O . SER A 1 456 ? 3.320 8.179 21.395 1.00 79.56 456 SER A O 1
ATOM 3641 N N . GLY A 1 457 ? 2.377 9.787 22.669 1.00 88.81 457 GLY A N 1
ATOM 3642 C CA . GLY A 1 457 ? 1.026 9.269 22.726 1.00 88.81 457 GLY A CA 1
ATOM 3643 C C . GLY A 1 457 ? 0.473 9.403 24.143 1.00 88.81 457 GLY A C 1
ATOM 3644 O O . GLY A 1 457 ? 1.074 8.946 25.118 1.00 88.81 457 GLY A O 1
ATOM 3645 N N . VAL A 1 458 ? -0.688 10.038 24.271 1.00 93.00 458 VAL A N 1
ATOM 3646 C CA . VAL A 1 458 ? -1.442 10.113 25.524 1.00 93.00 458 VAL A CA 1
ATOM 3647 C C . VAL A 1 458 ? -2.936 10.225 25.241 1.00 93.00 458 VAL A C 1
ATOM 3649 O O . VAL A 1 458 ? -3.362 10.992 24.379 1.00 93.00 458 VAL A O 1
ATOM 3652 N N . LEU A 1 459 ? -3.736 9.475 25.996 1.00 95.12 459 LEU A N 1
ATOM 3653 C CA . LEU A 1 459 ? -5.189 9.596 26.028 1.00 95.12 459 LEU A CA 1
ATOM 3654 C C . LEU A 1 459 ? -5.618 10.248 27.344 1.00 95.12 459 LEU A C 1
ATOM 3656 O O . LEU A 1 459 ? -5.557 9.624 28.401 1.00 95.12 459 LEU A O 1
ATOM 3660 N N . TRP A 1 460 ? -6.050 11.504 27.293 1.00 95.94 460 TRP A N 1
ATOM 3661 C CA . TRP A 1 460 ? -6.608 12.202 28.449 1.00 95.94 460 TRP A CA 1
ATOM 3662 C C . TRP A 1 460 ? -8.094 11.907 28.579 1.00 95.94 460 TRP A C 1
ATOM 3664 O O . TRP A 1 460 ? -8.834 12.060 27.612 1.00 95.94 460 TRP A O 1
ATOM 3674 N N . ILE A 1 461 ? -8.543 11.532 29.774 1.00 96.31 461 ILE A N 1
ATOM 3675 C CA . ILE A 1 461 ? -9.950 11.219 30.040 1.00 96.31 461 ILE A CA 1
ATOM 3676 C C . ILE A 1 461 ? -10.481 12.159 31.118 1.00 96.31 461 ILE A C 1
ATOM 3678 O O . ILE A 1 461 ? -9.866 12.326 32.174 1.00 96.31 461 ILE A O 1
ATOM 3682 N N . TYR A 1 462 ? -11.641 12.758 30.862 1.00 97.38 462 TYR A N 1
ATOM 3683 C CA . TYR A 1 462 ? -12.314 13.710 31.735 1.00 97.38 462 TYR A CA 1
ATOM 3684 C C . TYR A 1 462 ? -13.735 13.240 32.061 1.00 97.38 462 TYR A C 1
ATOM 3686 O O . TYR A 1 462 ? -14.502 12.819 31.196 1.00 97.38 462 TYR A O 1
ATOM 3694 N N . SER A 1 463 ? -14.107 13.359 33.331 1.00 96.00 463 SER A N 1
ATOM 3695 C CA . SER A 1 463 ? -15.442 13.098 33.855 1.00 96.00 463 SER A CA 1
ATOM 3696 C C . SER A 1 463 ? -16.352 14.318 33.662 1.00 96.00 463 SER A C 1
ATOM 3698 O O . SER A 1 463 ? -16.626 15.058 34.609 1.00 96.00 463 SER A O 1
ATOM 3700 N N . GLY A 1 464 ? -16.865 14.498 32.454 1.00 94.31 464 GLY A N 1
ATOM 3701 C CA . GLY A 1 464 ? -17.782 15.577 32.101 1.00 94.31 464 GLY A CA 1
ATOM 3702 C C . GLY A 1 464 ? -17.519 16.087 30.694 1.00 94.31 464 GLY A C 1
ATOM 3703 O O . GLY A 1 464 ? -16.701 15.529 29.962 1.00 94.31 464 GLY A O 1
ATOM 3704 N N . GLU A 1 465 ? -18.216 17.154 30.321 1.00 94.38 465 GLU A N 1
ATOM 3705 C CA . GLU A 1 465 ? -17.990 17.826 29.046 1.00 94.38 465 GLU A CA 1
ATOM 3706 C C . GLU A 1 465 ? -16.798 18.792 29.137 1.00 94.38 465 GLU A C 1
ATOM 3708 O O . GLU A 1 465 ? -16.743 19.662 30.014 1.00 94.38 465 GLU A O 1
ATOM 3713 N N . GLY A 1 466 ? -15.847 18.649 28.213 1.00 94.00 466 GLY A N 1
ATOM 3714 C CA . GLY A 1 466 ? -14.666 19.504 28.105 1.00 94.00 466 GLY A CA 1
ATOM 3715 C C . GLY A 1 466 ? -13.445 19.002 28.883 1.00 94.00 466 GLY A C 1
ATOM 3716 O O . GLY A 1 466 ? -13.397 17.879 29.373 1.00 94.00 466 GLY A O 1
ATOM 3717 N N . THR A 1 467 ? -12.421 19.854 28.970 1.00 95.31 467 THR A N 1
ATOM 3718 C CA . THR A 1 467 ? -11.056 19.479 29.395 1.00 95.31 467 THR A CA 1
ATOM 3719 C C . THR A 1 467 ? -10.603 20.187 30.677 1.00 95.31 467 THR A C 1
ATOM 3721 O O . THR A 1 467 ? -9.419 20.471 30.882 1.00 95.31 467 THR A O 1
ATOM 3724 N N . ARG A 1 468 ? -11.544 20.516 31.573 1.00 94.06 468 ARG A N 1
ATOM 3725 C CA . ARG A 1 468 ? -11.229 21.210 32.832 1.00 94.06 468 ARG A CA 1
ATOM 3726 C C . ARG A 1 468 ? -10.408 20.311 33.756 1.00 94.06 468 ARG A C 1
ATOM 3728 O O . ARG A 1 468 ? -10.752 19.157 33.986 1.00 94.06 468 ARG A O 1
ATOM 3735 N N . LYS A 1 469 ? -9.372 20.876 34.383 1.00 92.44 469 LYS A N 1
ATOM 3736 C CA . LYS A 1 469 ? -8.443 20.140 35.263 1.00 92.44 469 LYS A CA 1
ATOM 3737 C C . LYS A 1 469 ? -9.129 19.417 36.432 1.00 92.44 469 LYS A C 1
ATOM 3739 O O . LYS A 1 469 ? -8.682 18.352 36.827 1.00 92.44 469 LYS A O 1
ATOM 3744 N N . GLN A 1 470 ? -10.205 19.984 36.977 1.00 92.75 470 GLN A N 1
ATOM 3745 C CA . GLN A 1 470 ? -10.980 19.389 38.078 1.00 92.75 470 GLN A CA 1
ATOM 3746 C C . GLN A 1 470 ? -11.765 18.129 37.679 1.00 92.75 470 GLN A C 1
ATOM 3748 O O . GLN A 1 470 ? -12.094 17.311 38.536 1.00 92.75 470 GLN A O 1
ATOM 3753 N N . ASP A 1 471 ? -12.051 17.987 36.383 1.00 93.44 471 ASP A N 1
ATOM 3754 C CA . ASP A 1 471 ? -12.794 16.866 35.817 1.00 93.44 471 ASP A CA 1
ATOM 3755 C C . ASP A 1 471 ? -11.836 15.789 35.274 1.00 93.44 471 ASP A C 1
ATOM 3757 O O . ASP A 1 471 ? -12.289 14.721 34.877 1.00 93.44 471 ASP A O 1
ATOM 3761 N N . LEU A 1 472 ? -10.519 16.039 35.269 1.00 94.50 472 LEU A N 1
ATOM 3762 C CA . LEU A 1 472 ? -9.518 15.106 34.759 1.00 94.50 472 LEU A CA 1
ATOM 3763 C C . LEU A 1 472 ? -9.479 13.829 35.609 1.00 94.50 472 LEU A C 1
ATOM 3765 O O . LEU A 1 472 ? -9.222 13.882 36.812 1.00 94.50 472 LEU A O 1
ATOM 3769 N N . ILE A 1 473 ? -9.697 12.688 34.959 1.00 91.69 473 ILE A N 1
ATOM 3770 C CA . ILE A 1 473 ? -9.513 11.359 35.546 1.00 91.69 473 ILE A CA 1
ATOM 3771 C C . ILE A 1 473 ? -8.032 10.978 35.464 1.00 91.69 473 ILE A C 1
ATOM 3773 O O . ILE A 1 473 ? -7.423 10.657 36.479 1.00 91.69 473 ILE A O 1
ATOM 3777 N N . GLY A 1 474 ? -7.434 11.071 34.273 1.00 89.81 474 GLY A N 1
ATOM 3778 C CA . GLY A 1 474 ? -6.040 10.691 34.057 1.00 89.81 474 GLY A CA 1
ATOM 3779 C C . GLY A 1 474 ? -5.592 10.838 32.607 1.00 89.81 474 GLY A C 1
ATOM 3780 O O . GLY A 1 474 ? -6.408 11.068 31.713 1.00 89.81 474 GLY A O 1
ATOM 3781 N N . GLY A 1 475 ? -4.279 10.742 32.397 1.00 90.31 475 GLY A N 1
ATOM 3782 C CA . GLY A 1 475 ? -3.652 10.633 31.080 1.00 90.31 475 GLY A CA 1
ATOM 3783 C C . GLY A 1 475 ? -3.023 9.256 30.933 1.00 90.31 475 GLY A C 1
ATOM 3784 O O . GLY A 1 475 ? -2.160 8.902 31.736 1.00 90.31 475 GLY A O 1
ATOM 3785 N N . PHE A 1 476 ? -3.460 8.497 29.934 1.00 90.56 476 PHE A N 1
ATOM 3786 C CA . PHE A 1 476 ? -3.145 7.081 29.786 1.00 90.56 476 PHE A CA 1
ATOM 3787 C C . PHE A 1 476 ? -2.260 6.815 28.568 1.00 90.56 476 PHE A C 1
ATOM 3789 O O . PHE A 1 476 ? -2.452 7.390 27.496 1.00 90.56 476 PHE A O 1
ATOM 3796 N N . CYS A 1 477 ? -1.298 5.920 28.749 1.00 88.44 477 CYS A N 1
ATOM 3797 C CA . CYS A 1 477 ? -0.471 5.310 27.713 1.00 88.44 477 CYS A CA 1
ATOM 3798 C C . CYS A 1 477 ? -0.056 3.904 28.184 1.00 88.44 477 CYS A C 1
ATOM 3800 O O . CYS A 1 477 ? -0.476 3.444 29.249 1.00 88.44 477 CYS A O 1
ATOM 3802 N N . ASN A 1 478 ? 0.801 3.214 27.431 1.00 86.44 478 ASN A N 1
ATOM 3803 C CA . ASN A 1 478 ? 1.244 1.854 27.763 1.00 86.44 478 ASN A CA 1
ATOM 3804 C C . ASN A 1 478 ? 1.933 1.723 29.141 1.00 86.44 478 ASN A C 1
ATOM 3806 O O . ASN A 1 478 ? 2.076 0.610 29.637 1.00 86.44 478 ASN A O 1
ATOM 3810 N N . LEU A 1 479 ? 2.346 2.830 29.774 1.00 80.94 479 LEU A N 1
ATOM 3811 C CA . LEU A 1 479 ? 2.988 2.836 31.096 1.00 80.94 479 LEU A CA 1
ATOM 3812 C C . LEU A 1 479 ? 2.010 2.696 32.269 1.00 80.94 479 LEU A C 1
ATOM 3814 O O . LEU A 1 479 ? 2.390 2.192 33.321 1.00 80.94 479 LEU A O 1
ATOM 3818 N N . ASN A 1 480 ? 0.787 3.202 32.125 1.00 75.81 480 ASN A N 1
ATOM 3819 C CA . ASN A 1 480 ? -0.153 3.386 33.233 1.00 75.81 480 ASN A CA 1
ATOM 3820 C C . ASN A 1 480 ? -1.597 3.069 32.827 1.00 75.81 480 ASN A C 1
ATOM 3822 O O . ASN A 1 480 ? -2.528 3.653 33.379 1.00 75.81 480 ASN A O 1
ATOM 3826 N N . ARG A 1 481 ? -1.780 2.178 31.843 1.00 68.19 481 ARG A N 1
ATOM 3827 C CA . ARG A 1 481 ? -3.106 1.786 31.358 1.00 68.19 481 ARG A CA 1
ATOM 3828 C C . ARG A 1 481 ? -3.969 1.263 32.510 1.00 68.19 481 ARG A C 1
ATOM 3830 O O . ARG A 1 481 ? -3.557 0.371 33.252 1.00 68.19 481 ARG A O 1
ATOM 3837 N N . GLU A 1 482 ? -5.165 1.818 32.635 1.00 61.31 482 GLU A N 1
ATOM 3838 C CA . GLU A 1 482 ? -6.210 1.308 33.519 1.00 61.31 482 GLU A CA 1
ATOM 3839 C C . GLU A 1 482 ? -7.164 0.418 32.716 1.00 61.31 482 GLU A C 1
ATOM 3841 O O . GLU A 1 482 ? -7.242 0.531 31.495 1.00 61.31 482 GLU A O 1
ATOM 3846 N N . GLY A 1 483 ? -7.851 -0.504 33.395 1.00 68.69 483 GLY A N 1
ATOM 3847 C CA . GLY A 1 483 ? -8.852 -1.367 32.767 1.00 68.69 483 GLY A CA 1
ATOM 3848 C C . GLY A 1 483 ? -10.131 -0.592 32.445 1.00 68.69 483 GLY A C 1
ATOM 3849 O O . GLY A 1 483 ? -10.222 0.104 31.440 1.00 68.69 483 GLY A O 1
ATOM 3850 N N . ILE A 1 484 ? -11.135 -0.719 33.312 1.00 83.00 484 ILE A N 1
ATOM 3851 C CA . ILE A 1 484 ? -12.424 -0.039 33.151 1.00 83.00 484 ILE A CA 1
ATOM 3852 C C . ILE A 1 484 ? -12.385 1.320 33.857 1.00 83.00 484 ILE A C 1
ATOM 3854 O O . ILE A 1 484 ? -12.064 1.392 35.046 1.00 83.00 484 ILE A O 1
ATOM 3858 N N . VAL A 1 485 ? -12.763 2.384 33.148 1.00 89.31 485 VAL A N 1
ATOM 3859 C CA . VAL A 1 485 ? -12.785 3.767 33.644 1.00 89.31 485 VAL A CA 1
ATOM 3860 C C . VAL A 1 485 ? -14.226 4.260 33.771 1.00 89.31 485 VAL A C 1
ATOM 3862 O O . VAL A 1 485 ? -15.030 4.084 32.862 1.00 89.31 485 VAL A O 1
ATOM 3865 N N . TYR A 1 486 ? -14.559 4.925 34.880 1.00 91.12 486 TYR A N 1
ATOM 3866 C CA . TYR A 1 486 ? -15.907 5.450 35.132 1.00 91.12 486 TYR A CA 1
ATOM 3867 C C . TYR A 1 486 ? -15.923 6.978 35.199 1.00 91.12 486 TYR A C 1
ATOM 3869 O O . TYR A 1 486 ? -15.071 7.596 35.841 1.00 91.12 486 TYR A O 1
ATOM 3877 N N . SER A 1 487 ? -16.945 7.602 34.614 1.00 93.69 487 SER A N 1
ATOM 3878 C CA . SER A 1 487 ? -17.249 9.016 34.845 1.00 93.69 487 SER A CA 1
ATOM 3879 C C . SER A 1 487 ? -18.107 9.216 36.103 1.00 93.69 487 SER A C 1
ATOM 3881 O O . SER A 1 487 ? -18.817 8.331 36.575 1.00 93.69 487 SER A O 1
ATOM 3883 N N . LYS A 1 488 ? -18.090 10.434 36.651 1.00 92.25 488 LYS A N 1
ATOM 3884 C CA . LYS A 1 488 ? -19.001 10.881 37.726 1.00 92.25 488 LYS A CA 1
ATOM 3885 C C . LYS A 1 488 ? -20.332 11.409 37.178 1.00 92.25 488 LYS A C 1
ATOM 3887 O O . LYS A 1 488 ? -21.315 11.527 37.914 1.00 92.25 488 LYS A O 1
ATOM 3892 N N . THR A 1 489 ? -20.355 11.763 35.895 1.00 93.00 489 THR A N 1
ATOM 3893 C CA . THR A 1 489 ? -21.505 12.345 35.188 1.00 93.00 489 THR A CA 1
ATOM 3894 C C . THR A 1 489 ? -21.962 11.425 34.058 1.00 93.00 489 THR A C 1
ATOM 3896 O O . THR A 1 489 ? -21.296 10.439 33.764 1.00 93.00 489 THR A O 1
ATOM 3899 N N . ASN A 1 490 ? -23.069 11.740 33.393 1.00 94.88 490 ASN A N 1
ATOM 3900 C CA . ASN A 1 490 ? -23.511 11.023 32.194 1.00 94.88 490 ASN A CA 1
ATOM 3901 C C . ASN A 1 490 ? -22.712 11.411 30.927 1.00 94.88 490 ASN A C 1
ATOM 3903 O O . ASN A 1 490 ? -23.091 11.027 29.824 1.00 94.88 490 ASN A O 1
ATOM 3907 N N . ILE A 1 491 ? -21.644 12.202 31.084 1.00 96.81 491 ILE A N 1
ATOM 3908 C CA . ILE A 1 491 ? -20.759 12.650 30.011 1.00 96.81 491 ILE A CA 1
ATOM 3909 C C . ILE A 1 491 ? -19.314 12.272 30.349 1.00 96.81 491 ILE A C 1
ATOM 3911 O O . ILE A 1 491 ? -18.872 12.407 31.498 1.00 96.81 491 ILE A O 1
ATOM 3915 N N . MET A 1 492 ? -18.570 11.825 29.341 1.00 97.62 492 MET A N 1
ATOM 3916 C CA . MET A 1 492 ? -17.128 11.600 29.409 1.00 97.62 492 MET A CA 1
ATOM 3917 C C . MET A 1 492 ? -16.461 12.204 28.173 1.00 97.62 492 MET A C 1
ATOM 3919 O O . MET A 1 492 ? -16.888 11.940 27.053 1.00 97.62 492 MET A O 1
ATOM 3923 N N . THR A 1 493 ? -15.414 13.004 28.371 1.00 98.25 493 THR A N 1
ATOM 3924 C CA . THR A 1 493 ? -14.620 13.577 27.274 1.00 98.25 493 THR A CA 1
ATOM 3925 C C . THR A 1 493 ? -13.269 12.879 27.214 1.00 98.25 493 THR A C 1
ATOM 3927 O O . THR A 1 493 ? -12.589 12.767 28.232 1.00 98.25 493 THR A O 1
ATOM 3930 N N . LEU A 1 494 ? -12.868 12.424 26.032 1.00 97.31 494 LEU A N 1
ATOM 3931 C CA . LEU A 1 494 ? -11.573 11.805 25.774 1.00 97.31 494 LEU A CA 1
ATOM 3932 C C . LEU A 1 494 ? -10.798 12.677 24.793 1.00 97.31 494 LEU A C 1
ATOM 3934 O O . LEU A 1 494 ? -11.369 13.111 23.800 1.00 97.31 494 LEU A O 1
ATOM 3938 N N . VAL A 1 495 ? -9.510 12.899 25.034 1.00 97.00 495 VAL A N 1
ATOM 3939 C CA . VAL A 1 495 ? -8.616 13.632 24.130 1.00 97.00 495 VAL A CA 1
ATOM 3940 C C . VAL A 1 495 ? -7.398 12.768 23.847 1.00 97.00 495 VAL A C 1
ATOM 3942 O O . VAL A 1 495 ? -6.560 12.572 24.729 1.00 97.00 495 VAL A O 1
ATOM 3945 N N . PHE A 1 496 ? -7.301 12.238 22.630 1.00 95.12 496 PHE A N 1
ATOM 3946 C CA . PHE A 1 496 ? -6.129 11.487 22.188 1.00 95.12 496 PHE A CA 1
ATOM 3947 C C . PHE A 1 496 ? -5.172 12.425 21.476 1.00 95.12 496 PHE A C 1
ATOM 3949 O O . PHE A 1 496 ? -5.546 13.010 20.464 1.00 95.12 496 PHE A O 1
ATOM 3956 N N . ALA A 1 497 ? -3.953 12.545 21.993 1.00 93.44 497 ALA A N 1
ATOM 3957 C CA . ALA A 1 497 ? -2.898 13.346 21.398 1.00 93.44 497 ALA A CA 1
ATOM 3958 C C . ALA A 1 497 ? -1.649 12.490 21.175 1.00 93.44 497 ALA A C 1
ATOM 3960 O O . ALA A 1 497 ? -1.181 11.815 22.095 1.00 93.44 497 ALA A O 1
ATOM 3961 N N . THR A 1 498 ? -1.101 12.521 19.966 1.00 88.94 498 THR A N 1
ATOM 3962 C CA . THR A 1 498 ? 0.114 11.788 19.609 1.00 88.94 498 THR A CA 1
ATOM 3963 C C . THR A 1 498 ? 0.887 12.507 18.512 1.00 88.94 498 THR A C 1
ATOM 3965 O O . THR A 1 498 ? 0.317 13.282 17.745 1.00 88.94 498 THR A O 1
ATOM 3968 N N . ARG A 1 499 ? 2.183 12.212 18.409 1.00 85.69 499 ARG A N 1
ATOM 3969 C CA . ARG A 1 499 ? 3.004 12.588 17.265 1.00 85.69 499 ARG A CA 1
ATOM 3970 C C . ARG A 1 499 ? 3.391 11.341 16.482 1.00 85.69 499 ARG A C 1
ATOM 3972 O O . ARG A 1 499 ? 4.233 10.562 16.933 1.00 85.69 499 ARG A O 1
ATOM 3979 N N . TRP A 1 500 ? 2.801 11.167 15.305 1.00 79.19 500 TRP A N 1
ATOM 3980 C CA . TRP A 1 500 ? 3.087 10.071 14.392 1.00 79.19 500 TRP A CA 1
ATOM 3981 C C . TRP A 1 500 ? 4.545 10.087 13.936 1.00 79.19 500 TRP A C 1
ATOM 3983 O O . TRP A 1 500 ? 5.107 11.110 13.535 1.00 79.19 500 TRP A O 1
ATOM 3993 N N . ARG A 1 501 ? 5.166 8.912 14.012 1.00 71.12 501 ARG A N 1
ATOM 3994 C CA . ARG A 1 501 ? 6.564 8.654 13.667 1.00 71.12 501 ARG A CA 1
ATOM 3995 C C . ARG A 1 501 ? 6.649 7.843 12.378 1.00 71.12 501 ARG A C 1
ATOM 3997 O O . ARG A 1 501 ? 5.707 7.149 12.007 1.00 71.12 501 ARG A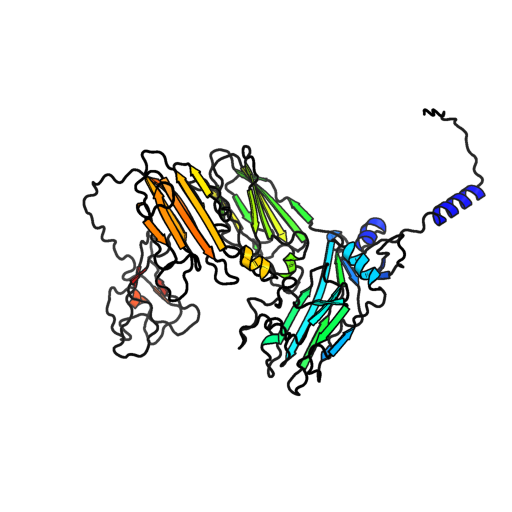 O 1
ATOM 4004 N N . LYS A 1 502 ? 7.808 7.863 11.714 1.00 60.62 502 LYS A N 1
ATOM 4005 C CA . LYS A 1 502 ? 8.074 6.974 10.564 1.00 60.62 502 LYS A CA 1
ATOM 4006 C C . LYS A 1 502 ? 8.038 5.487 10.943 1.00 60.62 502 LYS A C 1
ATOM 4008 O O . LYS A 1 502 ? 7.655 4.658 10.127 1.00 60.62 502 LYS A O 1
ATOM 4013 N N . VAL A 1 503 ? 8.453 5.158 12.170 1.00 61.25 503 VAL A N 1
ATOM 4014 C CA . VAL A 1 503 ? 8.516 3.790 12.708 1.00 61.25 503 VAL A CA 1
ATOM 4015 C C . VAL A 1 503 ? 8.159 3.815 14.194 1.00 61.25 503 VAL A C 1
ATOM 4017 O O . VAL A 1 503 ? 8.513 4.762 14.900 1.00 61.25 503 VAL A O 1
ATOM 4020 N N . GLY A 1 504 ? 7.502 2.756 14.672 1.00 66.88 504 GLY A N 1
ATOM 4021 C CA . GLY A 1 504 ? 7.243 2.545 16.098 1.00 66.88 504 GLY A CA 1
ATOM 4022 C C . GLY A 1 504 ? 5.991 3.240 16.632 1.00 66.88 504 GLY A C 1
ATOM 4023 O O . GLY A 1 504 ? 5.892 3.444 17.839 1.00 66.88 504 GLY A O 1
ATOM 4024 N N . ASN A 1 505 ? 5.050 3.609 15.757 1.00 77.25 505 ASN A N 1
ATOM 4025 C CA . ASN A 1 505 ? 3.693 3.944 16.191 1.00 77.25 505 ASN A CA 1
ATOM 4026 C C . ASN A 1 505 ? 3.020 2.682 16.742 1.00 77.25 505 ASN A C 1
ATOM 4028 O O . ASN A 1 505 ? 3.210 1.596 16.191 1.00 77.25 505 ASN A O 1
ATOM 4032 N N . GLY A 1 506 ? 2.247 2.827 17.816 1.00 79.56 506 GLY A N 1
ATOM 4033 C CA . GLY A 1 506 ? 1.421 1.738 18.332 1.00 79.56 506 GLY A CA 1
ATOM 4034 C C . GLY A 1 506 ? 0.115 1.626 17.562 1.00 79.56 506 GLY A C 1
ATOM 4035 O O . GLY A 1 506 ? -0.191 2.466 16.716 1.00 79.56 506 GLY A O 1
ATOM 4036 N N . ARG A 1 507 ? -0.668 0.596 17.871 1.00 83.94 507 ARG A N 1
ATOM 4037 C CA . ARG A 1 507 ? -1.959 0.311 17.227 1.00 83.94 507 ARG A CA 1
ATOM 4038 C C . ARG A 1 507 ? -3.040 1.362 17.486 1.00 83.94 507 ARG A C 1
ATOM 4040 O O . ARG A 1 507 ? -4.042 1.402 16.774 1.00 83.94 507 ARG A O 1
ATOM 4047 N N . GLY A 1 508 ? -2.833 2.224 18.480 1.00 88.25 508 GLY A N 1
ATOM 4048 C CA . GLY A 1 508 ? -3.828 3.175 18.953 1.00 88.25 508 GLY A CA 1
ATOM 4049 C C . GLY A 1 508 ? -4.730 2.532 20.000 1.00 88.25 508 GLY A C 1
ATOM 4050 O O . GLY A 1 508 ? -4.258 1.755 20.826 1.00 88.25 508 GLY A O 1
ATOM 4051 N N . PHE A 1 509 ? -6.021 2.852 20.001 1.00 89.62 509 PHE A N 1
ATOM 4052 C CA . PHE A 1 509 ? -6.964 2.245 20.939 1.00 89.62 509 PHE A CA 1
ATOM 4053 C C . PHE A 1 509 ? -8.295 1.900 20.281 1.00 89.62 509 PHE A C 1
ATOM 4055 O O . PHE A 1 509 ? -8.733 2.555 19.335 1.00 89.62 509 PHE A O 1
ATOM 4062 N N . TYR A 1 510 ? -8.949 0.907 20.866 1.00 91.38 510 TYR A N 1
ATOM 4063 C CA . TYR A 1 510 ? -10.330 0.525 20.640 1.00 91.38 510 TYR A CA 1
ATOM 4064 C C . TYR A 1 510 ? -11.006 0.425 22.007 1.00 91.38 510 TYR A C 1
ATOM 4066 O O . TYR A 1 510 ? -10.484 -0.216 22.926 1.00 91.38 510 TYR A O 1
ATOM 4074 N N . ALA A 1 511 ? -12.166 1.058 22.147 1.00 92.19 511 ALA A N 1
ATOM 4075 C CA . ALA A 1 511 ? -12.915 1.055 23.391 1.00 92.19 511 ALA A CA 1
ATOM 4076 C C . ALA A 1 511 ? -14.421 0.971 23.155 1.00 92.19 511 ALA A C 1
ATOM 4078 O O . ALA A 1 511 ? -14.957 1.513 22.186 1.00 92.19 511 ALA A O 1
ATOM 4079 N N . VAL A 1 512 ? -15.103 0.336 24.100 1.00 93.88 512 VAL A N 1
ATOM 4080 C CA . VAL A 1 512 ? -16.559 0.301 24.184 1.00 93.88 512 VAL A CA 1
ATOM 4081 C C . VAL A 1 512 ? -16.976 1.141 25.379 1.00 93.88 512 VAL A C 1
ATOM 4083 O O . VAL A 1 512 ? -16.483 0.943 26.490 1.00 93.88 512 VAL A O 1
ATOM 4086 N N . TYR A 1 513 ? -17.887 2.086 25.160 1.00 95.62 513 TYR A N 1
ATOM 4087 C CA . TYR A 1 513 ? -18.515 2.818 26.253 1.00 95.62 513 TYR A CA 1
ATOM 4088 C C . TYR A 1 513 ? -19.926 2.300 26.502 1.00 95.62 513 TYR A C 1
ATOM 4090 O O . TYR A 1 513 ? -20.639 1.937 25.565 1.00 95.62 513 TYR A O 1
ATOM 4098 N N . ARG A 1 514 ? -20.339 2.279 27.769 1.00 95.19 514 ARG A N 1
ATOM 4099 C CA . ARG A 1 514 ? -21.666 1.845 28.212 1.00 95.19 514 ARG A CA 1
ATOM 4100 C C . ARG A 1 514 ? -22.226 2.807 29.252 1.00 95.19 514 ARG A C 1
ATOM 4102 O O . ARG A 1 514 ? -21.517 3.314 30.115 1.00 95.19 514 ARG A O 1
ATOM 4109 N N . GLY A 1 515 ? -23.527 3.044 29.183 1.00 94.19 515 GLY A N 1
ATOM 4110 C CA . GLY A 1 515 ? -24.296 3.697 30.225 1.00 94.19 515 GLY A CA 1
ATOM 4111 C C . GLY A 1 515 ? -24.626 2.684 31.310 1.00 94.19 515 GLY A C 1
ATOM 4112 O O . GLY A 1 515 ? -25.491 1.833 31.121 1.00 94.19 515 GLY A O 1
ATOM 4113 N N . VAL A 1 516 ? -23.966 2.790 32.461 1.00 92.12 516 VAL A N 1
ATOM 4114 C CA . VAL A 1 516 ? -24.219 1.931 33.628 1.00 92.12 516 VAL A CA 1
ATOM 4115 C C . VAL A 1 516 ? -24.820 2.736 34.771 1.00 92.12 516 VAL A C 1
ATOM 4117 O O . VAL A 1 516 ? -24.618 3.947 34.884 1.00 92.12 516 VAL A O 1
ATOM 4120 N N . HIS A 1 517 ? -25.663 2.105 35.586 1.00 86.88 517 HIS A N 1
ATOM 4121 C CA . HIS A 1 517 ? -26.249 2.811 36.721 1.00 86.88 517 HIS A CA 1
ATOM 4122 C C . HIS A 1 517 ? -25.143 3.227 37.688 1.00 86.88 517 HIS A C 1
ATOM 4124 O O . HIS A 1 517 ? -24.212 2.460 37.942 1.00 86.88 517 HIS A O 1
ATOM 4130 N N . LYS A 1 518 ? -25.263 4.435 38.255 1.00 67.50 518 LYS A N 1
ATOM 4131 C CA . LYS A 1 518 ? -24.359 4.906 39.311 1.00 67.50 518 LYS A CA 1
ATOM 4132 C C . LYS A 1 518 ? -24.249 3.815 40.375 1.00 67.50 518 LYS A C 1
ATOM 4134 O O . LYS A 1 518 ? -25.299 3.418 40.885 1.00 67.50 518 LYS A O 1
ATOM 4139 N N . PRO A 1 519 ? -23.040 3.336 40.721 1.00 55.06 519 PRO A N 1
ATOM 4140 C CA . PRO A 1 519 ? -22.890 2.322 41.750 1.00 55.06 519 PRO A CA 1
ATOM 4141 C C . PRO A 1 519 ? -23.529 2.831 43.046 1.00 55.06 519 PRO A C 1
ATOM 4143 O O . PRO A 1 519 ? -22.979 3.680 43.745 1.00 55.06 519 PRO A O 1
ATOM 4146 N N . THR A 1 520 ? -24.728 2.351 43.372 1.00 51.41 520 THR A N 1
ATOM 4147 C CA . THR A 1 520 ? -25.318 2.576 44.686 1.00 51.41 520 THR A CA 1
ATOM 4148 C C . THR A 1 520 ? -24.483 1.762 45.653 1.00 51.41 520 THR A C 1
ATOM 4150 O O . THR A 1 520 ? -24.509 0.532 45.604 1.00 51.41 520 THR A O 1
ATOM 4153 N N . HIS A 1 521 ? -23.696 2.436 46.490 1.00 45.19 521 HIS A N 1
ATOM 4154 C CA . HIS A 1 521 ? -22.896 1.815 47.541 1.00 45.19 521 HIS A CA 1
ATOM 4155 C C . HIS A 1 521 ? -23.773 0.962 48.472 1.00 45.19 521 HIS A C 1
ATOM 4157 O O . HIS A 1 521 ? -24.247 1.430 49.500 1.00 45.19 521 HIS A O 1
ATOM 4163 N N . LYS A 1 522 ? -23.957 -0.308 48.110 1.00 40.41 522 LYS A N 1
ATOM 4164 C CA . LYS A 1 522 ? -24.161 -1.464 48.989 1.00 40.41 522 LYS A CA 1
ATOM 4165 C C . LYS A 1 522 ? -23.619 -2.714 48.289 1.00 40.41 522 LYS A C 1
ATOM 4167 O O . LYS A 1 522 ? -24.343 -3.670 48.039 1.00 40.41 522 LYS A O 1
ATOM 4172 N N . ARG A 1 523 ? -22.317 -2.736 47.997 1.00 38.38 523 ARG A N 1
ATOM 4173 C CA . ARG A 1 523 ? -21.587 -4.007 48.052 1.00 38.38 523 ARG A CA 1
ATOM 4174 C C . ARG A 1 523 ? -21.043 -4.130 49.466 1.00 38.38 523 ARG A C 1
ATOM 4176 O O . ARG A 1 523 ? -20.201 -3.333 49.870 1.00 38.38 523 ARG A O 1
ATOM 4183 N N . LEU A 1 524 ? -21.566 -5.107 50.212 1.00 40.22 524 LEU A N 1
ATOM 4184 C CA . LEU A 1 524 ? -20.816 -5.719 51.305 1.00 40.22 524 LEU A CA 1
ATOM 4185 C C . LEU A 1 524 ? -19.403 -5.979 50.780 1.00 40.22 524 LEU A C 1
ATOM 4187 O O . LEU A 1 524 ? -19.253 -6.527 49.686 1.00 40.22 524 LEU A O 1
ATOM 4191 N N . GLY A 1 525 ? -18.396 -5.561 51.541 1.00 40.66 525 GLY A N 1
ATOM 4192 C CA . GLY A 1 525 ? -17.008 -5.885 51.263 1.00 40.66 525 GLY A CA 1
ATOM 4193 C C . GLY A 1 525 ? -16.825 -7.396 51.254 1.00 40.66 525 GLY A C 1
ATOM 4194 O O . GLY A 1 525 ? -16.606 -8.007 52.292 1.00 40.66 525 GLY A O 1
ATOM 4195 N N . VAL A 1 526 ? -16.920 -7.991 50.073 1.00 40.47 526 VAL A N 1
ATOM 4196 C CA . VAL A 1 526 ? -16.275 -9.257 49.772 1.00 40.47 526 VAL A CA 1
ATOM 4197 C C . VAL A 1 526 ? -15.062 -8.866 48.951 1.00 40.47 526 VAL A C 1
ATOM 4199 O O . VAL A 1 526 ? -15.174 -8.556 47.766 1.00 40.47 526 VAL A O 1
ATOM 4202 N N . ILE A 1 527 ? -13.904 -8.817 49.606 1.00 41.84 527 ILE A N 1
ATOM 4203 C CA . ILE A 1 527 ? -12.631 -8.953 48.905 1.00 41.84 527 ILE A CA 1
ATOM 4204 C C . ILE A 1 527 ? -12.712 -10.332 48.249 1.00 41.84 527 ILE A C 1
ATOM 4206 O O . ILE A 1 527 ? -12.637 -11.353 48.932 1.00 41.84 527 ILE A O 1
ATOM 4210 N N . LEU A 1 528 ? -12.994 -10.369 46.948 1.00 47.38 528 LEU A N 1
ATOM 4211 C CA . LEU A 1 528 ? -13.033 -11.615 46.196 1.00 47.38 528 LEU A CA 1
ATOM 4212 C C . LEU A 1 528 ? -11.579 -12.052 46.021 1.00 47.38 528 LEU A C 1
ATOM 4214 O O . LEU A 1 528 ? -10.877 -11.573 45.134 1.00 47.38 528 LEU A O 1
ATOM 4218 N N . HIS A 1 529 ? -11.104 -12.909 46.922 1.00 58.47 529 HIS A N 1
ATOM 4219 C CA . HIS A 1 529 ? -9.818 -13.572 46.766 1.00 58.47 529 HIS A CA 1
ATOM 4220 C C . HIS A 1 529 ? -9.958 -14.527 45.576 1.00 58.47 529 HIS A C 1
ATOM 4222 O O . HIS A 1 529 ? -10.541 -15.606 45.694 1.00 58.47 529 HIS A O 1
ATOM 4228 N N . LEU A 1 530 ? -9.526 -14.084 44.395 1.00 71.56 530 LEU A N 1
ATOM 4229 C CA . LEU A 1 530 ? -9.556 -14.917 43.200 1.00 71.56 530 LEU A CA 1
ATOM 4230 C C . LEU A 1 530 ? -8.569 -16.080 43.394 1.00 71.56 530 LEU A C 1
ATOM 4232 O O . LEU A 1 530 ? -7.427 -15.838 43.793 1.00 71.56 530 LEU A O 1
ATOM 4236 N N . PRO A 1 531 ? -8.989 -17.335 43.166 1.00 82.75 531 PRO A N 1
ATOM 4237 C CA . PRO A 1 531 ? -8.113 -18.485 43.342 1.00 82.75 531 PRO A CA 1
ATOM 4238 C C . PRO A 1 531 ? -7.054 -18.535 42.233 1.00 82.75 531 PRO A C 1
ATOM 4240 O O . PRO A 1 531 ? -7.365 -18.305 41.062 1.00 82.75 531 PRO A O 1
ATOM 4243 N N . ASN A 1 532 ? -5.817 -18.898 42.583 1.00 86.25 532 ASN A N 1
ATOM 4244 C CA . ASN A 1 532 ? -4.792 -19.226 41.595 1.00 86.25 532 ASN A CA 1
ATOM 4245 C C . ASN A 1 532 ? -5.166 -20.541 40.893 1.00 86.25 532 ASN A C 1
ATOM 4247 O O . ASN A 1 532 ? -5.076 -21.622 41.468 1.00 86.25 532 ASN A O 1
ATOM 4251 N N . VAL A 1 533 ? -5.604 -20.455 39.637 1.00 90.06 533 VAL A N 1
ATOM 4252 C CA . VAL A 1 533 ? -6.016 -21.626 38.842 1.00 90.06 533 VAL A CA 1
ATOM 4253 C C . VAL A 1 533 ? -4.857 -22.309 38.108 1.00 90.06 533 VAL A C 1
ATOM 4255 O O . VAL A 1 533 ? -5.061 -23.372 37.514 1.00 90.06 533 VAL A O 1
ATOM 4258 N N . ALA A 1 534 ? -3.664 -21.704 38.122 1.00 89.25 534 ALA A N 1
ATOM 4259 C CA . ALA A 1 534 ? -2.478 -22.198 37.428 1.00 89.25 534 ALA A CA 1
ATOM 4260 C C . ALA A 1 534 ? -1.636 -23.161 38.280 1.00 89.25 534 ALA A C 1
ATOM 4262 O O . ALA A 1 534 ? -0.882 -23.946 37.711 1.00 89.25 534 ALA A O 1
ATOM 4263 N N . GLU A 1 535 ? -1.785 -23.140 39.608 1.00 91.44 535 GLU A N 1
ATOM 4264 C CA . GLU A 1 535 ? -1.003 -23.968 40.533 1.00 91.44 535 GLU A CA 1
ATOM 4265 C C . GLU A 1 535 ? -1.103 -25.470 40.198 1.00 91.44 535 GLU A C 1
ATOM 4267 O O . GLU A 1 535 ? -2.193 -26.024 40.005 1.00 91.44 535 GLU A O 1
ATOM 4272 N N . GLY A 1 536 ? 0.055 -26.124 40.066 1.00 86.12 536 GLY A N 1
ATOM 4273 C CA . GLY A 1 536 ? 0.190 -27.548 39.748 1.00 86.12 536 GLY A CA 1
ATOM 4274 C C . GLY A 1 536 ? -0.238 -27.951 38.330 1.00 86.12 536 GLY A C 1
ATOM 4275 O O . GLY A 1 536 ? -0.374 -29.144 38.046 1.00 86.12 536 GLY A O 1
ATOM 4276 N N . LYS A 1 537 ? -0.494 -26.995 37.429 1.00 89.94 537 LYS A N 1
ATOM 4277 C CA . LYS A 1 537 ? -0.933 -27.291 36.057 1.00 89.94 537 LYS A CA 1
ATOM 4278 C C . LYS A 1 537 ? 0.226 -27.696 35.140 1.00 89.94 537 LYS A C 1
ATOM 4280 O O . LYS A 1 537 ? 1.367 -27.314 35.378 1.00 89.94 537 LYS A O 1
ATOM 4285 N N . PRO A 1 538 ? -0.040 -28.453 34.057 1.00 90.06 538 PRO A N 1
ATOM 4286 C CA . PRO A 1 538 ? 0.987 -28.778 33.072 1.00 90.06 538 PRO A CA 1
ATOM 4287 C C . PRO A 1 538 ? 1.529 -27.522 32.383 1.00 90.06 538 PRO A C 1
ATOM 4289 O O . PRO A 1 538 ? 0.753 -26.696 31.897 1.00 90.06 538 PRO A O 1
ATOM 4292 N N . THR A 1 539 ? 2.850 -27.417 32.275 1.00 93.12 539 THR A N 1
ATOM 4293 C CA . THR A 1 539 ? 3.539 -26.263 31.684 1.00 93.12 539 THR A CA 1
ATOM 4294 C C . THR A 1 539 ? 4.551 -26.677 30.621 1.00 93.12 539 THR A C 1
ATOM 4296 O O . THR A 1 539 ? 4.977 -27.833 30.548 1.00 93.12 539 THR A O 1
ATOM 4299 N N . ARG A 1 540 ? 4.909 -25.726 29.756 1.00 89.75 540 ARG A N 1
ATOM 4300 C CA . ARG A 1 540 ? 5.933 -25.849 28.712 1.00 89.75 540 ARG A CA 1
ATOM 4301 C C . ARG A 1 540 ? 6.700 -24.538 28.588 1.00 89.75 540 ARG A C 1
ATOM 4303 O O . ARG A 1 540 ? 6.161 -23.480 28.892 1.00 89.75 540 ARG A O 1
ATOM 4310 N N . GLN A 1 541 ? 7.925 -24.617 28.096 1.00 93.12 541 GLN A N 1
ATOM 4311 C CA . GLN A 1 541 ? 8.747 -23.462 27.745 1.00 93.12 541 GLN A CA 1
ATOM 4312 C C . GLN A 1 541 ? 9.515 -23.753 26.454 1.00 93.12 541 GLN A C 1
ATOM 4314 O O . GLN A 1 541 ? 9.648 -24.921 26.079 1.00 93.12 541 GLN A O 1
ATOM 4319 N N . SER A 1 542 ? 9.984 -22.706 25.783 1.00 91.25 542 SER A N 1
ATOM 4320 C CA . SER A 1 542 ? 10.678 -22.786 24.492 1.00 91.25 542 SER A CA 1
ATOM 4321 C C . SER A 1 542 ? 11.974 -23.605 24.533 1.00 91.25 542 SER A C 1
ATOM 4323 O O . SER A 1 542 ? 12.213 -24.424 23.649 1.00 91.25 542 SER A O 1
ATOM 4325 N N . SER A 1 543 ? 12.763 -23.439 25.590 1.00 88.81 543 SER A N 1
ATOM 4326 C CA . SER A 1 543 ? 14.025 -24.140 25.865 1.00 88.81 543 SER A CA 1
ATOM 4327 C C . SER A 1 543 ? 14.249 -24.198 27.377 1.00 88.81 543 SER A C 1
ATOM 4329 O O . SER A 1 543 ? 13.615 -23.430 28.095 1.00 88.81 543 SER A O 1
ATOM 4331 N N . THR A 1 544 ? 15.121 -25.068 27.894 1.00 89.00 544 THR A N 1
ATOM 4332 C CA . THR A 1 544 ? 15.359 -25.200 29.346 1.00 89.00 544 THR A CA 1
ATOM 4333 C C . THR A 1 544 ? 16.849 -25.165 29.652 1.00 89.00 544 THR A C 1
ATOM 4335 O O . THR A 1 544 ? 17.568 -26.085 29.267 1.00 89.00 544 THR A O 1
ATOM 4338 N N . ILE A 1 545 ? 17.283 -24.175 30.437 1.00 84.31 545 ILE A N 1
ATOM 4339 C CA . ILE A 1 545 ? 18.671 -24.065 30.907 1.00 84.31 545 ILE A CA 1
ATOM 4340 C C . ILE A 1 545 ? 18.831 -24.674 32.309 1.00 84.31 545 ILE A C 1
ATOM 4342 O O . ILE A 1 545 ? 17.976 -24.496 33.178 1.00 84.31 545 ILE A O 1
ATOM 4346 N N . ASP A 1 546 ? 19.918 -25.410 32.550 1.00 81.00 546 ASP A N 1
ATOM 4347 C CA . ASP A 1 546 ? 20.348 -25.906 33.873 1.00 81.00 546 ASP A CA 1
ATOM 4348 C C . ASP A 1 546 ? 19.262 -26.594 34.732 1.00 81.00 546 ASP A C 1
ATOM 4350 O O . ASP A 1 546 ? 19.249 -26.489 35.962 1.00 81.00 546 ASP A O 1
ATOM 4354 N N . GLY A 1 547 ? 18.319 -27.301 34.099 1.00 78.19 547 GLY A N 1
ATOM 4355 C CA . GLY A 1 547 ? 17.238 -28.013 34.797 1.00 78.19 547 GLY A CA 1
ATOM 4356 C C . GLY A 1 547 ? 16.146 -27.112 35.392 1.00 78.19 547 GLY A C 1
ATOM 4357 O O . GLY A 1 547 ? 15.303 -27.596 36.152 1.00 78.19 547 GLY A O 1
ATOM 4358 N N . ARG A 1 548 ? 16.118 -25.825 35.026 1.00 85.00 548 ARG A N 1
ATOM 4359 C CA . ARG A 1 548 ? 15.119 -24.826 35.439 1.00 85.00 548 ARG A CA 1
ATOM 4360 C C . ARG A 1 548 ? 13.818 -24.976 34.652 1.00 85.00 548 ARG A C 1
ATOM 4362 O O . ARG A 1 548 ? 13.472 -24.157 33.804 1.00 85.00 548 ARG A O 1
ATOM 4369 N N . ASN A 1 549 ? 13.137 -26.083 34.921 1.00 87.25 549 ASN A N 1
ATOM 4370 C CA . ASN A 1 549 ? 11.970 -26.552 34.184 1.00 87.25 549 ASN A CA 1
ATOM 4371 C C . ASN A 1 549 ? 10.710 -25.692 34.393 1.00 87.25 549 ASN A C 1
ATOM 4373 O O . ASN A 1 549 ? 10.498 -25.096 35.449 1.00 87.25 549 ASN A O 1
ATOM 4377 N N . ALA A 1 550 ? 9.794 -25.779 33.426 1.00 89.56 550 ALA A N 1
ATOM 4378 C CA . ALA A 1 550 ? 8.630 -24.901 33.326 1.00 89.56 550 ALA A CA 1
ATOM 4379 C C . ALA A 1 550 ? 7.645 -25.062 34.487 1.00 89.56 550 ALA A C 1
ATOM 4381 O O . ALA A 1 550 ? 6.888 -24.141 34.789 1.00 89.56 550 ALA A O 1
ATOM 4382 N N . HIS A 1 551 ? 7.606 -26.238 35.119 1.00 89.19 551 HIS A N 1
ATOM 4383 C CA . HIS A 1 551 ? 6.671 -26.544 36.207 1.00 89.19 551 HIS A CA 1
ATOM 4384 C C . HIS A 1 551 ? 6.962 -25.740 37.476 1.00 89.19 551 HIS A C 1
ATOM 4386 O O . HIS A 1 551 ? 6.045 -25.505 38.254 1.00 89.19 551 HIS A O 1
ATOM 4392 N N . LEU A 1 552 ? 8.195 -25.250 37.636 1.00 88.56 552 LEU A N 1
ATOM 4393 C CA . LEU A 1 552 ? 8.583 -24.372 38.742 1.00 88.56 552 LEU A CA 1
ATOM 4394 C C . LEU A 1 552 ? 7.857 -23.017 38.690 1.00 88.56 552 LEU A C 1
ATOM 4396 O O . LEU A 1 552 ? 7.756 -22.338 39.696 1.00 88.56 552 LEU A O 1
ATOM 4400 N N . GLY A 1 553 ? 7.316 -22.611 37.534 1.00 87.06 553 GLY A N 1
ATOM 4401 C CA . GLY A 1 553 ? 6.512 -21.386 37.425 1.00 87.06 553 GLY A CA 1
ATOM 4402 C C . GLY A 1 553 ? 5.098 -21.498 38.012 1.00 87.06 553 GLY A C 1
ATOM 4403 O O . GLY A 1 553 ? 4.374 -20.508 38.043 1.00 87.06 553 GLY A O 1
ATOM 4404 N N . VAL A 1 554 ? 4.672 -22.696 38.428 1.00 90.25 554 VAL A N 1
ATOM 4405 C CA . VAL A 1 554 ? 3.327 -22.967 38.969 1.00 90.25 554 VAL A CA 1
ATOM 4406 C C . VAL A 1 554 ? 3.358 -23.893 40.187 1.00 90.25 554 VAL A C 1
ATOM 4408 O O . VAL A 1 554 ? 2.359 -24.537 40.503 1.00 90.25 554 VAL A O 1
ATOM 4411 N N . ASP A 1 555 ? 4.496 -24.000 40.864 1.00 85.56 555 ASP A N 1
ATOM 4412 C CA . ASP A 1 555 ? 4.690 -24.903 42.006 1.00 85.56 555 ASP A CA 1
ATOM 4413 C C . ASP A 1 555 ? 4.179 -24.330 43.345 1.00 85.56 555 ASP A C 1
ATOM 4415 O O . ASP A 1 555 ? 4.250 -25.005 44.370 1.00 85.56 555 ASP A O 1
ATOM 4419 N N . GLY A 1 556 ? 3.657 -23.097 43.332 1.00 82.50 556 GLY A N 1
ATOM 4420 C CA . GLY A 1 556 ? 3.165 -22.384 44.514 1.00 82.50 556 GLY A CA 1
ATOM 4421 C C . GLY A 1 556 ? 4.269 -21.722 45.349 1.00 82.50 556 GLY A C 1
ATOM 4422 O O . GLY A 1 556 ? 3.969 -21.066 46.346 1.00 82.50 556 GLY A O 1
ATOM 4423 N N . SER A 1 557 ? 5.538 -21.857 44.952 1.00 82.25 557 SER A N 1
ATOM 4424 C CA . SER A 1 557 ? 6.673 -21.221 45.612 1.00 82.25 557 SER A CA 1
ATOM 4425 C C . SER A 1 557 ? 6.877 -19.795 45.102 1.00 82.25 557 SER A C 1
ATOM 4427 O O . SER A 1 557 ? 6.956 -19.544 43.903 1.00 82.25 557 SER A O 1
ATOM 4429 N N . THR A 1 558 ? 7.027 -18.844 46.024 1.00 79.19 558 THR A N 1
ATOM 4430 C CA . THR A 1 558 ? 7.429 -17.457 45.721 1.00 79.19 558 THR A CA 1
ATOM 4431 C C . THR A 1 558 ? 8.901 -17.197 46.060 1.00 79.19 558 THR A C 1
ATOM 4433 O O . THR A 1 558 ? 9.337 -16.047 46.162 1.00 79.19 558 THR A O 1
ATOM 4436 N N . ASP A 1 559 ? 9.688 -18.262 46.268 1.00 77.50 559 ASP A N 1
ATOM 4437 C CA . ASP A 1 559 ? 11.100 -18.149 46.629 1.00 77.50 559 ASP A CA 1
ATOM 4438 C C . ASP A 1 559 ? 11.925 -17.542 45.484 1.00 77.50 559 ASP A C 1
ATOM 4440 O O . ASP A 1 559 ? 12.149 -18.143 44.438 1.00 77.50 559 ASP A O 1
ATOM 4444 N N . SER A 1 560 ? 12.436 -16.338 45.730 1.00 68.94 560 SER A N 1
ATOM 4445 C CA . SER A 1 560 ? 13.308 -15.600 44.809 1.00 68.94 560 SER A CA 1
ATOM 4446 C C . SER A 1 560 ? 14.773 -16.075 44.796 1.00 68.94 560 SER A C 1
ATOM 4448 O O . SER A 1 560 ? 15.631 -15.412 44.211 1.00 68.94 560 SER A O 1
ATOM 4450 N N . GLY A 1 561 ? 15.118 -17.186 45.453 1.00 66.69 561 GLY A N 1
ATOM 4451 C CA . GLY A 1 561 ? 16.468 -17.747 45.420 1.00 66.69 561 GLY A CA 1
ATOM 4452 C C . GLY A 1 561 ? 16.940 -18.098 43.999 1.00 66.69 561 GLY A C 1
ATOM 4453 O O . GLY A 1 561 ? 16.197 -18.650 43.199 1.00 66.69 561 GLY A O 1
ATOM 4454 N N . SER A 1 562 ? 18.212 -17.844 43.672 1.00 62.00 562 SER A N 1
ATOM 4455 C CA . SER A 1 562 ? 18.786 -18.168 42.347 1.00 62.00 562 SER A CA 1
ATOM 4456 C C . SER A 1 562 ? 19.214 -19.644 42.196 1.00 62.00 562 SER A C 1
ATOM 4458 O O . SER A 1 562 ? 20.115 -19.965 41.422 1.00 62.00 562 SER A O 1
ATOM 4460 N N . LYS A 1 563 ? 18.615 -20.573 42.948 1.00 64.38 563 LYS A N 1
ATOM 4461 C CA . LYS A 1 563 ? 18.947 -22.004 42.843 1.00 64.38 563 LYS A CA 1
ATOM 4462 C C . LYS A 1 563 ? 18.264 -22.612 41.611 1.00 64.38 563 LYS A C 1
ATOM 4464 O O . LYS A 1 563 ? 17.240 -22.122 41.147 1.00 64.38 563 LYS A O 1
ATOM 4469 N N . THR A 1 564 ? 18.819 -23.697 41.073 1.00 59.12 564 THR A N 1
ATOM 4470 C CA . THR A 1 564 ? 18.243 -24.419 39.917 1.00 59.12 564 THR A CA 1
ATOM 4471 C C . THR A 1 564 ? 16.886 -25.065 40.220 1.00 59.12 564 THR A C 1
ATOM 4473 O O . THR A 1 564 ? 16.181 -25.465 39.303 1.00 59.12 564 THR A O 1
ATOM 4476 N N . THR A 1 565 ? 16.501 -25.142 41.496 1.00 65.44 565 THR A N 1
ATOM 4477 C CA . THR A 1 565 ? 15.267 -25.779 41.974 1.00 65.44 565 THR A CA 1
ATOM 4478 C C . THR A 1 565 ? 14.133 -24.801 42.283 1.00 65.44 565 THR A C 1
ATOM 4480 O O . THR A 1 565 ? 13.105 -25.246 42.772 1.00 65.44 565 THR A O 1
ATOM 4483 N N . THR A 1 566 ? 14.323 -23.491 42.096 1.00 74.50 566 THR A N 1
ATOM 4484 C CA . THR A 1 566 ? 13.383 -22.467 42.599 1.00 74.50 566 THR A CA 1
ATOM 4485 C C . THR A 1 566 ? 12.790 -21.571 41.517 1.00 74.50 566 THR A C 1
ATOM 4487 O O . THR A 1 566 ? 11.812 -20.888 41.783 1.00 74.50 566 THR A O 1
ATOM 4490 N N . CYS A 1 567 ? 13.346 -21.546 40.299 1.00 83.06 567 CYS A N 1
ATOM 4491 C CA . CYS A 1 567 ? 12.818 -20.711 39.215 1.00 83.06 567 CYS A CA 1
ATOM 4492 C C . CYS A 1 567 ? 12.923 -21.412 37.861 1.00 83.06 567 CYS A C 1
ATOM 4494 O O . CYS A 1 567 ? 13.907 -22.105 37.600 1.00 83.06 567 CYS A O 1
ATOM 4496 N N . THR A 1 568 ? 11.960 -21.145 36.978 1.00 87.69 568 THR A N 1
ATOM 4497 C CA . THR A 1 568 ? 12.016 -21.499 35.550 1.00 87.69 568 THR A CA 1
ATOM 4498 C C . THR A 1 568 ? 12.997 -20.591 34.794 1.00 87.69 568 THR A C 1
ATOM 4500 O O . THR A 1 568 ? 13.133 -19.418 35.140 1.00 87.69 568 THR A O 1
ATOM 4503 N N . ALA A 1 569 ? 13.676 -21.104 33.762 1.00 86.88 569 ALA A N 1
ATOM 4504 C CA . ALA A 1 569 ? 14.508 -20.293 32.864 1.00 86.88 569 ALA A CA 1
ATOM 4505 C C . ALA A 1 569 ? 14.742 -20.975 31.510 1.00 86.88 569 ALA A C 1
ATOM 4507 O O . ALA A 1 569 ? 14.937 -22.191 31.446 1.00 86.88 569 ALA A O 1
ATOM 4508 N N . THR A 1 570 ? 14.758 -20.172 30.449 1.00 86.06 570 THR A N 1
ATOM 4509 C CA . THR A 1 570 ? 15.068 -20.578 29.072 1.00 86.06 570 THR A CA 1
ATOM 4510 C C . THR A 1 570 ? 16.532 -20.300 28.734 1.00 86.06 570 THR A C 1
ATOM 4512 O O . THR A 1 570 ? 17.204 -19.541 29.439 1.00 86.06 570 THR A O 1
ATOM 4515 N N . ASP A 1 571 ? 17.018 -20.872 27.635 1.00 83.44 571 ASP A N 1
ATOM 4516 C CA . ASP A 1 571 ? 18.248 -20.408 26.999 1.00 83.44 571 ASP A CA 1
ATOM 4517 C C . ASP A 1 571 ? 18.081 -18.962 26.496 1.00 83.44 571 ASP A C 1
ATOM 4519 O O . ASP A 1 571 ? 16.966 -18.446 26.346 1.00 83.44 571 ASP A O 1
ATOM 4523 N N . PHE A 1 572 ? 19.202 -18.281 26.241 1.00 80.38 572 PHE A N 1
ATOM 4524 C CA . PHE A 1 572 ? 19.173 -16.952 25.635 1.00 80.38 572 PHE A CA 1
ATOM 4525 C C . PHE A 1 572 ? 18.855 -17.067 24.139 1.00 80.38 572 PHE A C 1
ATOM 4527 O O . PHE A 1 572 ? 19.736 -17.317 23.315 1.00 80.38 572 PHE A O 1
ATOM 4534 N N . GLU A 1 573 ? 17.583 -16.884 23.796 1.00 79.69 573 GLU A N 1
ATOM 4535 C CA . GLU A 1 573 ? 17.052 -17.058 22.445 1.00 79.69 573 GLU A CA 1
ATOM 4536 C C . GLU A 1 573 ? 16.093 -15.926 22.043 1.00 79.69 573 GLU A C 1
ATOM 4538 O O . GLU A 1 573 ? 15.576 -15.184 22.881 1.00 79.69 573 GLU A O 1
ATOM 4543 N N . ARG A 1 574 ? 15.872 -15.763 20.732 1.00 67.88 574 ARG A N 1
ATOM 4544 C CA . ARG A 1 574 ? 14.918 -14.780 20.200 1.00 67.88 574 ARG A CA 1
ATOM 4545 C C . ARG A 1 574 ? 13.500 -15.338 20.371 1.00 67.88 574 ARG A C 1
ATOM 4547 O O . ARG A 1 574 ? 13.249 -16.457 19.941 1.00 67.88 574 ARG A O 1
ATOM 4554 N N . ASP A 1 575 ? 12.609 -14.557 20.982 1.00 75.06 575 ASP A N 1
ATOM 4555 C CA . ASP A 1 575 ? 11.200 -14.907 21.244 1.00 75.06 575 ASP A CA 1
ATOM 4556 C C . ASP A 1 575 ? 10.989 -16.086 22.219 1.00 75.06 575 ASP A C 1
ATOM 4558 O O . ASP A 1 575 ? 10.133 -16.950 22.012 1.00 75.06 575 ASP A O 1
ATOM 4562 N N . ALA A 1 576 ? 11.758 -16.109 23.314 1.00 82.44 576 ALA A N 1
ATOM 4563 C CA . ALA A 1 576 ? 11.566 -17.063 24.407 1.00 82.44 576 ALA A CA 1
ATOM 4564 C C . ALA A 1 576 ? 10.136 -16.997 24.979 1.00 82.44 576 ALA A C 1
ATOM 4566 O O . ALA A 1 576 ? 9.593 -15.913 25.213 1.00 82.44 576 ALA A O 1
ATOM 4567 N N . TRP A 1 577 ? 9.531 -18.159 25.242 1.00 87.38 577 TRP A N 1
ATOM 4568 C CA . TRP A 1 577 ? 8.151 -18.246 25.723 1.00 87.38 577 TRP A CA 1
ATOM 4569 C C . TRP A 1 577 ? 7.973 -19.290 26.825 1.00 87.38 577 TRP A C 1
ATOM 4571 O O . TRP A 1 577 ? 8.685 -20.292 26.906 1.00 87.38 577 TRP A O 1
ATOM 4581 N N . TRP A 1 578 ? 6.955 -19.067 27.657 1.00 90.69 578 TRP A N 1
ATOM 4582 C CA . TRP A 1 578 ? 6.483 -19.996 28.680 1.00 90.69 578 TRP A CA 1
ATOM 4583 C C . TRP A 1 578 ? 4.956 -20.095 28.614 1.00 90.69 578 TRP A C 1
ATOM 4585 O O . TRP A 1 578 ? 4.272 -19.106 28.349 1.00 90.69 578 TRP A O 1
ATOM 4595 N N . GLN A 1 579 ? 4.410 -21.291 28.820 1.00 91.69 579 GLN A N 1
ATOM 4596 C CA . GLN A 1 579 ? 2.985 -21.578 28.674 1.00 91.69 579 GLN A CA 1
ATOM 4597 C C . GLN A 1 579 ? 2.481 -22.520 29.773 1.00 91.69 579 GLN A C 1
ATOM 4599 O O . GLN A 1 579 ? 3.114 -23.532 30.074 1.00 91.69 579 GLN A O 1
ATOM 4604 N N . VAL A 1 580 ? 1.272 -22.252 30.280 1.00 90.88 580 VAL A N 1
ATOM 4605 C CA . VAL A 1 580 ? 0.510 -23.144 31.168 1.00 90.88 580 VAL A CA 1
ATOM 4606 C C . VAL A 1 580 ? -0.782 -23.623 30.505 1.00 90.88 580 VAL A C 1
ATOM 4608 O O . VAL A 1 580 ? -1.519 -22.844 29.901 1.00 90.88 580 VAL A O 1
ATOM 4611 N N . ASN A 1 581 ? -1.084 -24.915 30.635 1.00 87.06 581 ASN A N 1
ATOM 4612 C CA . ASN A 1 581 ? -2.360 -25.496 30.229 1.00 87.06 581 ASN A CA 1
ATOM 4613 C C . ASN A 1 581 ? -3.291 -25.626 31.444 1.00 87.06 581 ASN A C 1
ATOM 4615 O O . ASN A 1 581 ? -3.142 -26.535 32.256 1.00 87.06 581 ASN A O 1
ATOM 4619 N N . LEU A 1 582 ? -4.301 -24.758 31.538 1.00 87.81 582 LEU A N 1
ATOM 4620 C CA . LEU A 1 582 ? -5.245 -24.726 32.664 1.00 87.81 582 LEU A CA 1
ATOM 4621 C C . LEU A 1 582 ? -6.229 -25.911 32.704 1.00 87.81 582 LEU A C 1
ATOM 4623 O O . LEU A 1 582 ? -6.960 -26.073 33.682 1.00 87.81 582 LEU A O 1
ATOM 4627 N N . GLN A 1 583 ? -6.264 -26.745 31.657 1.00 83.19 583 GLN A N 1
ATOM 4628 C CA . GLN A 1 583 ? -7.114 -27.939 31.499 1.00 83.19 583 GLN A CA 1
ATOM 4629 C C . GLN A 1 583 ? -8.634 -27.688 31.484 1.00 83.19 583 GLN A C 1
ATOM 4631 O O . GLN A 1 583 ? -9.406 -28.604 31.205 1.00 83.19 583 GLN A O 1
ATOM 4636 N N . LYS A 1 584 ? -9.079 -26.461 31.763 1.00 79.44 584 LYS A N 1
ATOM 4637 C CA . LYS A 1 584 ? -10.459 -25.976 31.655 1.00 79.44 584 LYS A CA 1
ATOM 4638 C C . LYS A 1 584 ? -10.443 -24.516 31.202 1.00 79.44 584 LYS A C 1
ATOM 4640 O O . LYS A 1 584 ? -9.406 -23.856 31.237 1.00 79.44 584 LYS A O 1
ATOM 4645 N N . ARG A 1 585 ? -11.602 -24.015 30.772 1.00 74.50 585 ARG A N 1
ATOM 4646 C CA . ARG A 1 585 ? -11.785 -22.598 30.438 1.00 74.50 585 ARG A CA 1
ATOM 4647 C C . ARG A 1 585 ? -11.999 -21.799 31.723 1.00 74.50 585 ARG A C 1
ATOM 4649 O O . ARG A 1 585 ? -12.865 -22.158 32.517 1.00 74.50 585 ARG A O 1
ATOM 4656 N N . PHE A 1 586 ? -11.232 -20.729 31.895 1.00 73.88 586 PHE A N 1
ATOM 4657 C CA . PHE A 1 586 ? -11.334 -19.793 33.012 1.00 73.88 586 PHE A CA 1
ATOM 4658 C C . PHE A 1 586 ? -11.314 -18.361 32.477 1.00 73.88 586 PHE A C 1
ATOM 4660 O O . PHE A 1 586 ? -10.656 -18.095 31.472 1.00 73.88 586 PHE A O 1
ATOM 4667 N N . LEU A 1 587 ? -12.010 -17.454 33.164 1.00 69.00 587 LEU A N 1
ATOM 4668 C CA . LEU A 1 587 ? -11.806 -16.018 32.999 1.00 69.00 587 LEU A CA 1
ATOM 4669 C C . LEU A 1 587 ? -10.572 -15.633 33.824 1.00 69.00 587 LEU A C 1
ATOM 4671 O O . LEU A 1 587 ? -10.570 -15.815 35.042 1.00 69.00 587 LEU A O 1
ATOM 4675 N N . ILE A 1 588 ? -9.508 -15.175 33.164 1.00 74.44 588 ILE A N 1
ATOM 4676 C CA . ILE A 1 588 ? -8.231 -14.859 33.814 1.00 74.44 588 ILE A CA 1
ATOM 4677 C C . ILE A 1 588 ? -8.125 -13.351 33.998 1.00 74.44 588 ILE A C 1
ATOM 4679 O O . ILE A 1 588 ? -8.037 -12.611 33.027 1.00 74.44 588 ILE A O 1
ATOM 4683 N N . HIS A 1 589 ? -8.109 -12.904 35.253 1.00 69.38 589 HIS A N 1
ATOM 4684 C CA . HIS A 1 589 ? -8.013 -11.481 35.595 1.00 69.38 589 HIS A CA 1
ATOM 4685 C C . HIS A 1 589 ? -6.575 -10.937 35.556 1.00 69.38 589 HIS A C 1
ATOM 4687 O O . HIS A 1 589 ? -6.374 -9.732 35.449 1.00 69.38 589 HIS A O 1
ATOM 4693 N N . GLY A 1 590 ? -5.574 -11.814 35.639 1.00 76.69 590 GLY A N 1
ATOM 4694 C CA . GLY A 1 590 ? -4.158 -11.461 35.611 1.00 76.69 590 GLY A CA 1
ATOM 4695 C C . GLY A 1 590 ? -3.284 -12.627 36.060 1.00 76.69 590 GLY A C 1
ATOM 4696 O O . GLY A 1 590 ? -3.790 -13.702 36.390 1.00 76.69 590 GLY A O 1
ATOM 4697 N N . PHE A 1 591 ? -1.976 -12.404 36.071 1.00 81.56 591 PHE A N 1
ATOM 4698 C CA . PHE A 1 591 ? -0.987 -13.297 36.662 1.00 81.56 591 PHE A CA 1
ATOM 4699 C C . PHE A 1 591 ? 0.004 -12.489 37.504 1.00 81.56 591 PHE A C 1
ATOM 4701 O O . PHE A 1 591 ? 0.227 -11.305 37.256 1.00 81.56 591 PHE A O 1
ATOM 4708 N N . GLU A 1 592 ? 0.586 -13.119 38.516 1.00 80.00 592 GLU A N 1
ATOM 4709 C CA . GLU A 1 592 ? 1.622 -12.522 39.357 1.00 80.00 592 GLU A CA 1
ATOM 4710 C C . GLU A 1 592 ? 2.954 -13.191 39.031 1.00 80.00 592 GLU A C 1
ATOM 4712 O O . GLU A 1 592 ? 3.035 -14.418 38.970 1.00 80.00 592 GLU A O 1
ATOM 4717 N N . LEU A 1 593 ? 3.976 -12.383 38.751 1.00 82.94 593 LEU A N 1
ATOM 4718 C CA . LEU A 1 593 ? 5.302 -12.866 38.390 1.00 82.94 593 LEU A CA 1
ATOM 4719 C C . LEU A 1 593 ? 6.291 -12.518 39.501 1.00 82.94 593 LEU A C 1
ATOM 4721 O O . LEU A 1 593 ? 6.402 -11.359 39.906 1.00 82.94 593 LEU A O 1
ATOM 4725 N N . HIS A 1 594 ? 7.024 -13.535 39.956 1.00 80.06 594 HIS A N 1
ATOM 4726 C CA . HIS A 1 594 ? 8.106 -13.417 40.928 1.00 80.06 594 HIS A CA 1
ATOM 4727 C C . HIS A 1 594 ? 9.429 -13.798 40.263 1.00 80.06 594 HIS A C 1
ATOM 4729 O O . HIS A 1 594 ? 9.578 -14.910 39.753 1.00 80.06 594 HIS A O 1
ATOM 4735 N N . SER A 1 595 ? 10.391 -12.882 40.270 1.00 77.06 595 SER A N 1
ATOM 4736 C CA . SER A 1 595 ? 11.695 -13.066 39.640 1.00 77.06 595 SER A CA 1
ATOM 4737 C C . SER A 1 595 ? 12.785 -13.442 40.642 1.00 77.06 595 SER A C 1
ATOM 4739 O O . SER A 1 595 ? 12.773 -13.052 41.814 1.00 77.06 595 SER A O 1
ATOM 4741 N N . ALA A 1 596 ? 13.786 -14.185 40.158 1.00 70.81 596 ALA A N 1
ATOM 4742 C CA . ALA A 1 596 ? 14.961 -14.553 40.941 1.00 70.81 596 ALA A CA 1
ATOM 4743 C C . ALA A 1 596 ? 15.794 -13.313 41.318 1.00 70.81 596 ALA A C 1
ATOM 4745 O O . ALA A 1 596 ? 16.115 -12.479 40.471 1.00 70.81 596 ALA A O 1
ATOM 4746 N N . LYS A 1 597 ? 16.213 -13.220 42.583 1.00 68.38 597 LYS A N 1
ATOM 4747 C CA . LYS A 1 597 ? 17.042 -12.132 43.121 1.00 68.38 597 LYS A CA 1
ATOM 4748 C C . LYS A 1 597 ? 18.465 -12.639 43.365 1.00 68.38 597 LYS A C 1
ATOM 4750 O O . LYS A 1 597 ? 18.695 -13.521 44.193 1.00 68.38 597 LYS A O 1
ATOM 4755 N N . SER A 1 598 ? 19.446 -12.080 42.652 1.00 57.59 598 SER A N 1
ATOM 4756 C CA . SER A 1 598 ? 20.870 -12.369 42.893 1.00 57.59 598 SER A CA 1
ATOM 4757 C C . SER A 1 598 ? 21.453 -11.461 43.983 1.00 57.59 598 SER A C 1
ATOM 4759 O O . SER A 1 598 ? 21.115 -10.283 44.071 1.00 57.59 598 SER A O 1
ATOM 4761 N N . LYS A 1 599 ? 22.377 -11.996 44.798 1.00 53.09 599 LYS A N 1
ATOM 4762 C CA . LYS A 1 599 ? 23.173 -11.218 45.771 1.00 53.09 599 LYS A CA 1
ATOM 4763 C C . LYS A 1 599 ? 24.376 -10.495 45.136 1.0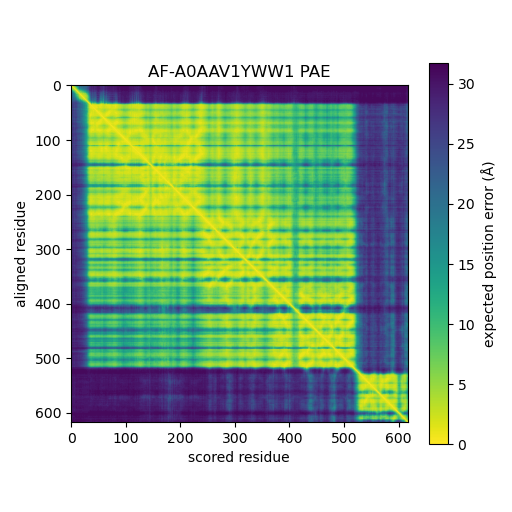0 53.09 599 LYS A C 1
ATOM 4765 O O . LYS A 1 599 ? 25.010 -9.696 45.821 1.00 53.09 599 LYS A O 1
ATOM 4770 N N . SER A 1 600 ? 24.701 -10.743 43.862 1.00 50.12 600 SER A N 1
ATOM 4771 C CA . SER A 1 600 ? 25.757 -10.027 43.128 1.00 50.12 600 SER A CA 1
ATOM 4772 C C . SER A 1 600 ? 25.162 -8.972 42.190 1.00 50.12 600 SER A C 1
ATOM 4774 O O . SER A 1 600 ? 24.212 -9.250 41.465 1.00 50.12 600 SER A O 1
ATOM 4776 N N . LYS A 1 601 ? 25.747 -7.764 42.174 1.00 43.34 601 LYS A N 1
ATOM 4777 C CA . LYS A 1 601 ? 25.473 -6.685 41.200 1.00 43.34 601 LYS A CA 1
ATOM 4778 C C . LYS A 1 601 ? 26.004 -7.039 39.798 1.00 43.34 601 LYS A C 1
ATOM 4780 O O . LYS A 1 601 ? 26.848 -6.338 39.250 1.00 43.34 601 LYS A O 1
ATOM 4785 N N . SER A 1 602 ? 25.558 -8.159 39.248 1.00 44.19 602 SER A N 1
ATOM 4786 C CA . SER A 1 602 ? 25.749 -8.527 37.847 1.00 44.19 602 SER A CA 1
ATOM 4787 C C . SER A 1 602 ? 24.373 -8.863 37.289 1.00 44.19 602 SER A C 1
ATOM 4789 O O . SER A 1 602 ? 23.737 -9.799 37.776 1.00 44.19 602 SER A O 1
ATOM 4791 N N . ASP A 1 603 ? 23.923 -8.049 36.339 1.00 51.84 603 ASP A N 1
ATOM 4792 C CA . ASP A 1 603 ? 22.584 -8.032 35.754 1.00 51.84 603 ASP A CA 1
ATOM 4793 C C . ASP A 1 603 ? 22.117 -9.419 35.300 1.00 51.84 603 ASP A C 1
ATOM 4795 O O . ASP A 1 603 ? 22.468 -9.902 34.224 1.00 51.84 603 ASP A O 1
ATOM 4799 N N . VAL A 1 604 ? 21.271 -10.055 36.110 1.00 52.50 604 VAL A N 1
ATOM 4800 C CA . VAL A 1 604 ? 20.333 -11.042 35.580 1.00 52.50 604 VAL A CA 1
ATOM 4801 C C . VAL A 1 604 ? 19.219 -10.222 34.937 1.00 52.50 604 VAL A C 1
ATOM 4803 O O . VAL A 1 604 ? 18.430 -9.595 35.642 1.00 52.50 604 VAL A O 1
ATOM 4806 N N . LEU A 1 605 ? 19.193 -10.175 33.602 1.00 55.50 605 LEU A N 1
ATOM 4807 C CA . LEU A 1 605 ? 18.077 -9.624 32.831 1.00 55.50 605 LEU A CA 1
ATOM 4808 C C . LEU A 1 605 ? 16.822 -10.440 33.166 1.00 55.50 605 LEU A C 1
ATOM 4810 O O . LEU A 1 605 ? 16.658 -11.561 32.694 1.00 55.50 605 LEU A O 1
ATOM 4814 N N . GLY A 1 606 ? 15.974 -9.895 34.034 1.00 58.50 606 GLY A N 1
ATOM 4815 C CA . GLY A 1 606 ? 14.743 -10.525 34.496 1.00 58.50 606 GLY A CA 1
ATOM 4816 C C . GLY A 1 606 ? 13.562 -9.572 34.378 1.00 58.50 606 GLY A C 1
ATOM 4817 O O . GLY A 1 606 ? 13.725 -8.351 34.356 1.00 58.50 606 GLY A O 1
ATOM 4818 N N . TRP A 1 607 ? 12.361 -10.137 34.310 1.00 57.81 607 TRP A N 1
ATOM 4819 C CA . TRP A 1 607 ? 11.129 -9.357 34.373 1.00 57.81 607 TRP A CA 1
ATOM 4820 C C . TRP A 1 607 ? 10.980 -8.732 35.770 1.00 57.81 607 TRP A C 1
ATOM 4822 O O . TRP A 1 607 ? 11.343 -9.376 36.756 1.00 57.81 607 TRP A O 1
ATOM 4832 N N . PRO A 1 608 ? 10.473 -7.496 35.906 1.00 65.12 608 PRO A N 1
ATOM 4833 C CA . PRO A 1 608 ? 10.214 -6.934 37.225 1.00 65.12 608 PRO A CA 1
ATOM 4834 C C . PRO A 1 608 ? 9.156 -7.760 37.971 1.00 65.12 608 PRO A C 1
ATOM 4836 O O . PRO A 1 608 ? 8.206 -8.247 37.357 1.00 65.12 608 PRO A O 1
ATOM 4839 N N . ASP A 1 609 ? 9.296 -7.896 39.291 1.00 64.19 609 ASP A N 1
ATOM 4840 C CA . ASP A 1 609 ? 8.227 -8.455 40.127 1.00 64.19 609 ASP A CA 1
ATOM 4841 C C . ASP A 1 609 ? 6.958 -7.610 39.935 1.00 64.19 609 ASP A C 1
ATOM 4843 O O . ASP A 1 609 ? 7.022 -6.376 39.963 1.00 64.19 609 ASP A O 1
ATOM 4847 N N . GLY A 1 610 ? 5.803 -8.245 39.755 1.00 65.62 610 GLY A N 1
ATOM 4848 C CA . GLY A 1 610 ? 4.562 -7.495 39.597 1.00 65.62 610 GLY A CA 1
ATOM 4849 C C . GLY A 1 610 ? 3.351 -8.330 39.215 1.00 65.62 610 GLY A C 1
ATOM 4850 O O . GLY A 1 610 ? 3.461 -9.472 38.770 1.00 65.62 610 GLY A O 1
ATOM 4851 N N . GLN A 1 611 ? 2.179 -7.718 39.379 1.00 63.94 611 GLN A N 1
ATOM 4852 C CA . GLN A 1 611 ? 0.942 -8.216 38.792 1.00 63.94 611 GLN A CA 1
ATOM 4853 C C . GLN A 1 611 ? 0.844 -7.724 37.354 1.00 63.94 611 GLN A C 1
ATOM 4855 O O . GLN A 1 611 ? 0.836 -6.523 37.082 1.00 63.94 611 GLN A O 1
ATOM 4860 N N . TYR A 1 612 ? 0.752 -8.673 36.436 1.00 66.00 612 TYR A N 1
ATOM 4861 C CA . TYR A 1 612 ? 0.615 -8.432 35.017 1.00 66.00 612 TYR A CA 1
ATOM 4862 C C . TYR A 1 612 ? -0.787 -8.862 34.599 1.00 66.00 612 TYR A C 1
ATOM 4864 O O . TYR A 1 612 ? -1.171 -10.029 34.674 1.00 66.00 612 TYR A O 1
ATOM 4872 N N . GLY A 1 613 ? -1.586 -7.893 34.168 1.00 54.94 613 GLY A N 1
ATOM 4873 C CA . GLY A 1 613 ? -2.846 -8.182 33.500 1.00 54.94 613 GLY A CA 1
ATOM 4874 C C . GLY A 1 613 ? -2.560 -8.695 32.094 1.00 54.94 613 GLY A C 1
ATOM 4875 O O . GLY A 1 613 ? -1.833 -8.042 31.336 1.00 54.94 613 GLY A O 1
ATOM 4876 N N . LEU A 1 614 ? -3.146 -9.835 31.721 1.00 46.00 614 LEU A N 1
ATOM 4877 C CA . LEU A 1 614 ? -3.321 -10.107 30.300 1.00 46.00 614 LEU A CA 1
ATOM 4878 C C . LEU A 1 614 ? -4.286 -9.047 29.742 1.00 46.00 614 LEU A C 1
ATOM 4880 O O . LEU A 1 614 ? -5.273 -8.733 30.411 1.00 46.00 614 LEU A O 1
ATOM 4884 N N . PRO A 1 615 ? -4.014 -8.480 28.554 1.00 39.12 615 PRO A N 1
ATOM 4885 C CA . PRO A 1 615 ? -5.023 -7.711 27.841 1.00 39.12 615 PRO A CA 1
ATOM 4886 C C . PRO A 1 615 ? -6.203 -8.657 27.594 1.00 39.12 615 PRO A C 1
ATOM 4888 O O . PRO A 1 615 ? -6.009 -9.725 27.008 1.00 39.12 615 PRO A O 1
ATOM 4891 N N . MET A 1 616 ? -7.391 -8.334 28.106 1.00 31.64 616 MET A N 1
ATOM 4892 C CA . MET A 1 616 ? -8.590 -9.086 27.743 1.00 31.64 616 MET A CA 1
ATOM 4893 C C . MET A 1 616 ? -9.272 -8.429 26.530 1.00 31.64 616 MET A C 1
ATOM 4895 O O . MET A 1 616 ? -9.241 -7.203 26.436 1.00 31.64 616 MET A O 1
ATOM 4899 N N . PRO A 1 617 ? -9.804 -9.248 25.600 1.00 39.75 617 PRO A N 1
ATOM 4900 C CA . PRO A 1 617 ? -10.521 -8.826 24.394 1.00 39.75 617 PRO A CA 1
ATOM 4901 C C . PRO A 1 617 ? -11.911 -8.246 24.665 1.00 39.75 617 PRO A C 1
ATOM 4903 O O . PRO A 1 617 ? -12.473 -8.540 25.743 1.00 39.75 617 PRO A O 1
#

Foldseek 3Di:
DDDDDDDDPDDDPDDPVVVVVVVVVVCVVDVPFFAQFQLSCCVPVVDQDWAWDWHNLVGVDPDDIFIWTWDNDRSPDSQRIKTWQDWDFQDKDKDAQFAAAQSDKDFIGSPGDDLVSLLSNLVLFLWKKKKKKKKWALFDQCLVPPPDGRWFFAFPPRDTFQEAALAAGLLNAANCPPPADDAPVSGRYVRHSSHLPDIDMTIHMQIASVGDDGGMIGGHRRNDPSIMMMIGMGTIMGHRDAAAEAEPDEEEPFDKDFAVCLVVFAHDDARYKYKYKYKYAAQFKWKKDWPDAFADDTNSLCNRPPRVFFKWKWKDFPPDPDIDIDGHHRDDDIDIAQRGTIIIMIMGHGHDPDPPDRGGSGTMMGGHTDPHTAQCAQNFDFVEEGEAEDQKYKHFHHPFQAPDLCSDNDVVVLVVPQKGKYKYKYAYPFQFKKKKFWLDAAQDADVPDPDRDLARKWKWKFQDPDDDPVRTPDIDHPNDDDGIDIHPGSIMMIMIIHGRHNDDGHRGTMMMMHGHGDPPPDDDDDPPPDDDLQAQFDKDWPAFDPCLGLNLQRPPDLDLAPDSNRHTDHDPDDPIDMDTDSVDDDDDQWDFDHHHDDPDPDDPPDDDGDTGGDSHD